Protein 3TRI (pdb70)

CATH classification: 3.40.50.720 (+1 more: 1.10.3730.10)

InterPro domains:
  IPR000304 Pyrroline-5-carboxylate reductase-like [MF_01925] (4-268)
  IPR000304 Pyrroline-5-carboxylate reductase-like [PIRSF000193] (4-270)
  IPR000304 Pyrroline-5-carboxylate reductase-like [TIGR00112] (6-268)
  IPR008927 6-phosphogluconate dehydrogenase-like, C-terminal domain superfamily [SSF48179] (163-271)
  IPR028939 Pyrroline-5-carboxylate reductase, catalytic, N-terminal [PF03807] (6-98)
  IPR029036 Pyrroline-5-carboxylate reductase, dimerisation domain [PF14748] (164-268)
  IPR036291 NAD(P)-binding domain superfamily [SSF51735] (5-161)

Nearest PDB structures (foldseek):
  3tri-assembly1_B  TM=8.834E-01  e=1.218E-40  Coxiella burnetii
  5uax-assembly1_E  TM=9.248E-01  e=1.009E-22  Homo sapiens
  5bsh-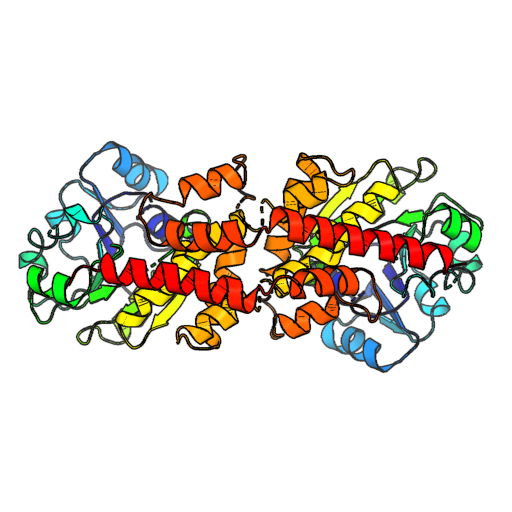assembly1_D  TM=8.757E-01  e=1.556E-21  Medicago truncatula
  5bse-assembly1_A  TM=9.059E-01  e=6.845E-21  Medicago truncatula
  5bsh-assembly1_G  TM=8.690E-01  e=1.210E-20  Medicago truncatula

Foldseek 3Di:
DPFQEEEEAQPLVVLLLLLCVVLVHDLASYEYEHCDDPSQCCSCPVSVHHYDPDLQVRLQRGLEYEYDDELLVLLSLLSCLCSCVVDLYAYEYAYQLADQVNSCVSNVHAARYKYKWARQLSVLAIEMEIEHPPSHDPVSVVVVCVSNSSHHYHYDDDVVVRNLVCLPRVCPVVVLVVVCVQLVVVVVVPDDSVVSVVCSVVVVVVLVCCVVDPDHSVVVLVVVDDPPDPSVVVVVVVVVVVVVVVSVVRSVVSSVVSNVCNVNSD/DQFQEEEEALPLVVLLLVLCLVVPNPLASYEYEHCDDVSVCCSCPVSVHHYYPQLQVRCQPGLEYEYDDEQVVLLSQLSCLVVQPPPLREYEYAYAQEDVVNSCVSRPPLHWYKYKWADQLSVLAIEMEIETDPNHDPVNVVVVQVSNSRHHYHYDDDPLCVLLCCLPRHCPVVVLVVCVVQLVVVVVPVDDSVRSVVCSVVVVVVLVVCVVDPDHSVVVVVVVDDVVDPSVVVVVVVVVVVVVVVSVVSSVVSSVVSVVSHDD

Secondary structure (DSSP, 8-state):
--S-EEEES----HHHHHHHHHTT--GGGEEEE-SSSHHHHHIIIII--EEES-HHHHHSS-SEEEE-S-GGG---HHHHHHHHHTTT-EEEE--TT--HHHHHHHHT--SSEEE---GGGGGT-EEEEEB--TTS-HHHHHHHHH--TTEEEEE-SSHHHHHHHIIIIISHHHHHHH--HHHHHHHHTT--HHHHHHHHHHHHHHHH--TT-SS-HHHHHHHH--TTSHHHHHHHHHHTT-HHHHHHHHHHHHHHHHHHHHTT--/----EEEES----HHHHHHHHHTT--GGGEEEE-SSHHHHHHIIIII--EEES-HHHHHTT-SEEEE-S-GGG---HHHHHHHHTTS--EEEE--SSB-HHHHHHHH-TT-EEEE---GGGGGT-EEEEEEE-SS--HHHHHHHHH--TTEEEEE-SSGGGHHHHIIIIITHHHHHHH--HHHHHHHHTT--HHHHHHHHHHHHHHHH---S-SS-HHHHHHHHPPTTSHHHHHHHHHHHTTHHHHHHHHHHHHHHHHHHH-B-

Sequence (530 aa):
NTSNITFIGGGNARNIVVGLIANGYDPNRICVTNRSLDKLDFFKEKCGVHTTQDNRQGALNADVVVLAVKPHQIKVCEELKDILSETKILVISLAVGVTTPLIEKWLGKASRIVRAPNTPSSVRAGATGLFANETVDKDQKNLAESIRAVGLVIWVSSEDQIEKIAALSGSGPAYIFLIEALQEAAEQLGLTKETAELLTEQTVLGAARALETEQSVVQLRQFVTSPGGTTEQAIKVLESGNLRELFIKALTAAVNRAKELSKTVDNTSNITFIGGGNARNIVVGLIANGYDPNRICVTNRSLDKLDFFKEKCGVHTTQDNRQGALNADVVVLAVKPHQIKVCEELKDILSETKILVISLAVGVTTPLIEKWLGKASRIVRAPNTPSSVRAGATGLFANETVDKDQKNLAESIRAVGLVIWVSSEDQIEKIAALSGSGPAYIFLIEALQEAAEQLGLTKETAELLTEQTVLGAARALETEQSVVQLRQFVTSPGGTTEQAIKVLESGNLRELFIKALTAAVNRAKELSKT

Solvent-accessible surface area: 21810 Å² total

Organism: Coxiella burnetii (strain RSA 493 / Nine Mile phase I) (NCBI:txid227377)

Radius of gyration: 26.44 Å; Cα contacts (8 Å, |Δi|>4): 1112; chains: 2; bounding box: 74×61×46 Å

B-factor: mean 42.51, std 13.82, range [17.45, 149.64]

Structure (mmCIF, N/CA/C/O backbone):
data_3TRI
#
_entry.id   3TRI
#
_cell.length_a   75.411
_cell.length_b   75.411
_cell.length_c   189.234
_cell.angle_alpha   90.000
_cell.angle_beta   90.000
_cell.angle_gamma   120.000
#
_symmetry.space_group_name_H-M   'P 65'
#
loop_
_entity.id
_entity.type
_entity.pdbx_description
1 polymer 'Pyrroline-5-carboxylate reductase'
2 non-polymer 'NADP NICOTINAMIDE-ADENINE-DINUCLEOTIDE PHOSPHATE'
3 non-polymer 'PHOSPHATE ION'
4 non-polymer 'CHLORIDE ION'
5 water water
#
loop_
_atom_site.group_PDB
_atom_site.id
_atom_site.type_symbol
_atom_site.label_atom_id
_atom_site.label_alt_id
_atom_site.label_comp_id
_atom_site.label_asym_id
_atom_site.label_entity_id
_atom_site.label_seq_id
_atom_site.pdbx_PDB_ins_code
_atom_site.Cartn_x
_atom_site.Cartn_y
_atom_site.Cartn_z
_atom_site.occupancy
_atom_site.B_iso_or_equiv
_atom_site.auth_seq_id
_atom_site.auth_comp_id
_atom_site.auth_asym_id
_atom_site.auth_atom_id
_atom_site.pdbx_PDB_model_num
ATOM 1 N N . ASN A 1 2 ? 36.954 9.048 1.681 1.00 54.32 2 ASN A N 1
ATOM 2 C CA . ASN A 1 2 ? 37.278 7.716 1.184 1.00 45.79 2 ASN A CA 1
ATOM 3 C C . ASN A 1 2 ? 38.505 7.700 0.280 1.00 48.08 2 ASN A C 1
ATOM 4 O O . ASN A 1 2 ? 38.804 6.681 -0.344 1.00 50.00 2 ASN A O 1
ATOM 9 N N . THR A 1 3 ? 39.213 8.824 0.211 1.00 49.24 3 THR A N 1
ATOM 10 C CA . THR A 1 3 ? 40.378 8.929 -0.666 1.00 63.47 3 THR A CA 1
ATOM 11 C C . THR A 1 3 ? 41.684 9.178 0.088 1.00 49.18 3 THR A C 1
ATOM 12 O O . THR A 1 3 ? 42.766 9.076 -0.487 1.00 57.26 3 THR A O 1
ATOM 16 N N . SER A 1 4 ? 41.585 9.500 1.372 1.00 43.12 4 SER A N 1
ATOM 17 C CA . SER A 1 4 ? 42.771 9.823 2.155 1.00 41.72 4 SER A CA 1
ATOM 18 C C . SER A 1 4 ? 43.645 8.600 2.392 1.00 45.70 4 SER A C 1
ATOM 19 O O . SER A 1 4 ? 43.146 7.487 2.551 1.00 40.72 4 SER A O 1
ATOM 22 N N . ASN A 1 5 ? 44.956 8.813 2.400 1.00 49.90 5 ASN A N 1
ATOM 23 C CA . ASN A 1 5 ? 45.881 7.791 2.859 1.00 47.42 5 ASN A CA 1
ATOM 24 C C . ASN A 1 5 ? 45.886 7.807 4.375 1.00 46.84 5 ASN A C 1
ATOM 25 O O . ASN A 1 5 ? 46.195 8.828 4.987 1.00 45.05 5 ASN A O 1
ATOM 30 N N . ILE A 1 6 ? 45.529 6.682 4.980 1.00 42.30 6 ILE A N 1
ATOM 31 C CA . ILE A 1 6 ? 45.396 6.622 6.427 1.00 37.45 6 ILE A CA 1
ATOM 32 C C . ILE A 1 6 ? 46.410 5.671 7.022 1.00 31.52 6 ILE A C 1
ATOM 33 O O . ILE A 1 6 ? 46.433 4.483 6.691 1.00 36.60 6 ILE A O 1
ATOM 38 N N . THR A 1 7 ? 47.252 6.190 7.904 1.00 33.31 7 THR A N 1
ATOM 39 C CA . THR A 1 7 ? 48.220 5.341 8.580 1.00 34.01 7 THR A CA 1
ATOM 40 C C . THR A 1 7 ? 47.909 5.224 10.064 1.00 34.11 7 THR A C 1
ATOM 41 O O . THR A 1 7 ? 47.844 6.226 10.777 1.00 39.20 7 THR A O 1
ATOM 45 N N . PHE A 1 8 ? 47.706 3.992 10.518 1.00 36.17 8 PHE A N 1
ATOM 46 C CA . PHE A 1 8 ? 47.517 3.719 11.934 1.00 32.40 8 PHE A CA 1
ATOM 47 C C . PHE A 1 8 ? 48.852 3.403 12.584 1.00 37.67 8 PHE A C 1
ATOM 48 O O . PHE A 1 8 ? 49.545 2.466 12.188 1.00 39.63 8 PHE A O 1
ATOM 56 N N . ILE A 1 9 ? 49.218 4.202 13.576 1.00 33.81 9 ILE A N 1
ATOM 57 C CA . ILE A 1 9 ? 50.409 3.924 14.356 1.00 31.35 9 ILE A CA 1
ATOM 58 C C . ILE A 1 9 ? 50.010 2.985 15.477 1.00 32.88 9 ILE A C 1
ATOM 59 O O . ILE A 1 9 ? 49.254 3.358 16.373 1.00 35.99 9 ILE A O 1
ATOM 64 N N . GLY A 1 10 ? 50.522 1.763 15.422 1.00 35.56 10 GLY A N 1
ATOM 65 C CA . GLY A 1 10 ? 50.074 0.720 16.321 1.00 38.85 10 GLY A CA 1
ATOM 66 C C . GLY A 1 10 ? 48.941 -0.028 15.648 1.00 40.54 10 GLY A C 1
ATOM 67 O O . GLY A 1 10 ? 48.112 0.569 14.963 1.00 40.77 10 GLY A O 1
ATOM 68 N N . GLY A 1 11 ? 48.917 -1.343 15.823 1.00 39.00 11 GLY A N 1
ATOM 69 C CA . GLY A 1 11 ? 47.896 -2.167 15.209 1.00 34.67 11 GLY A CA 1
ATOM 70 C C . GLY A 1 11 ? 47.268 -3.100 16.221 1.00 35.44 11 GLY A C 1
ATOM 71 O O . GLY A 1 11 ? 47.156 -4.301 15.979 1.00 30.72 11 GLY A O 1
ATOM 72 N N . GLY A 1 12 ? 46.864 -2.543 17.359 1.00 35.68 12 GLY A N 1
ATOM 73 C CA . GLY A 1 12 ? 46.268 -3.324 18.429 1.00 32.81 12 GLY A CA 1
ATOM 74 C C . GLY A 1 12 ? 44.787 -3.587 18.222 1.00 38.83 12 GLY A C 1
ATOM 75 O O . GLY A 1 12 ? 44.336 -3.792 17.093 1.00 38.47 12 GLY A O 1
ATOM 76 N N . ASN A 1 13 ? 44.029 -3.580 19.314 1.00 32.65 13 ASN A N 1
ATOM 77 C CA . ASN A 1 13 ? 42.593 -3.823 19.252 1.00 35.01 13 ASN A CA 1
ATOM 78 C C . ASN A 1 13 ? 41.824 -2.690 18.576 1.00 30.43 13 ASN A C 1
ATOM 79 O O . ASN A 1 13 ? 41.073 -2.915 17.631 1.00 31.08 13 ASN A O 1
ATOM 92 N N . ALA A 1 15 ? 42.928 -0.202 16.680 1.00 31.52 15 ALA A N 1
ATOM 93 C CA . ALA A 1 15 ? 43.341 -0.059 15.289 1.00 32.43 15 ALA A CA 1
ATOM 94 C C . ALA A 1 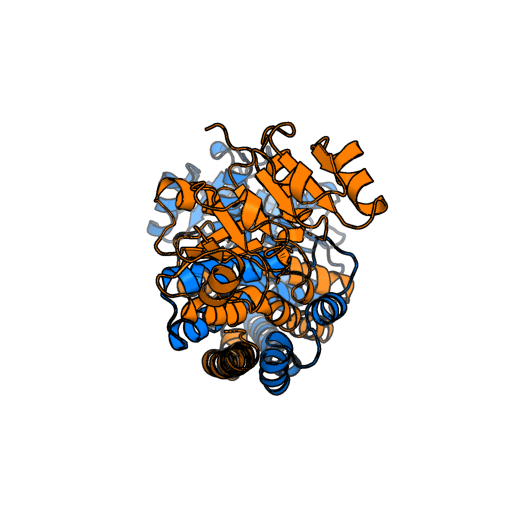15 ? 42.691 -1.137 14.430 1.00 40.59 15 ALA A C 1
ATOM 95 O O . ALA A 1 15 ? 42.128 -0.851 13.375 1.00 39.36 15 ALA A O 1
ATOM 97 N N . ARG A 1 16 ? 42.772 -2.379 14.894 1.00 36.93 16 ARG A N 1
ATOM 98 C CA . ARG A 1 16 ? 42.199 -3.505 14.172 1.00 34.00 16 ARG A CA 1
ATOM 99 C C . ARG A 1 16 ? 40.713 -3.298 13.912 1.00 34.85 16 ARG A C 1
ATOM 100 O O . ARG A 1 16 ? 40.226 -3.566 12.816 1.00 28.93 16 ARG A O 1
ATOM 108 N N . ASN A 1 17 ? 39.995 -2.810 14.917 1.00 28.30 17 ASN A N 1
ATOM 109 C CA . ASN A 1 17 ? 38.551 -2.654 14.790 1.00 26.49 17 ASN A CA 1
ATOM 110 C C . ASN A 1 17 ? 38.118 -1.522 13.858 1.00 34.76 17 ASN A C 1
ATOM 111 O O . ASN A 1 17 ? 37.170 -1.679 13.086 1.00 33.30 17 ASN A O 1
ATOM 116 N N . ILE A 1 18 ? 38.817 -0.392 13.917 1.00 29.19 18 ILE A N 1
ATOM 117 C CA . ILE A 1 18 ? 38.572 0.694 12.971 1.00 31.70 18 ILE A CA 1
ATOM 118 C C . ILE A 1 18 ? 38.837 0.213 11.548 1.00 28.43 18 ILE A C 1
ATOM 119 O O . ILE A 1 18 ? 38.021 0.410 10.648 1.00 26.76 18 ILE A O 1
ATOM 124 N N . VAL A 1 19 ? 39.990 -0.419 11.359 1.00 29.84 19 VAL A N 1
ATOM 125 C CA . VAL A 1 19 ? 40.403 -0.911 10.052 1.00 24.74 19 VAL A CA 1
ATOM 126 C C . VAL A 1 19 ? 39.424 -1.940 9.491 1.00 28.81 19 VAL A C 1
ATOM 127 O O . VAL A 1 19 ? 39.063 -1.886 8.317 1.00 31.34 19 VAL A O 1
ATOM 131 N N . VAL A 1 20 ? 39.003 -2.885 10.325 1.00 25.83 20 VAL A N 1
ATOM 132 C CA . VAL A 1 20 ? 38.009 -3.863 9.907 1.00 25.42 20 VAL A CA 1
ATOM 133 C C . VAL A 1 20 ? 36.725 -3.136 9.518 1.00 32.45 20 VAL A C 1
ATOM 134 O O . VAL A 1 20 ? 36.094 -3.462 8.513 1.00 37.32 20 VAL A O 1
ATOM 138 N N . GLY A 1 21 ? 36.352 -2.139 10.314 1.00 34.83 21 GLY A N 1
ATOM 139 C CA . GLY A 1 21 ? 35.193 -1.318 10.017 1.00 28.53 21 GLY A CA 1
ATOM 140 C C . GLY A 1 21 ? 35.308 -0.583 8.693 1.00 31.34 21 GLY A C 1
ATOM 141 O O . GLY A 1 21 ? 34.381 -0.612 7.882 1.00 30.23 21 GLY A O 1
ATOM 142 N N . LEU A 1 22 ? 36.444 0.078 8.473 1.00 35.79 22 LEU A N 1
ATOM 143 C CA . LEU A 1 22 ? 36.667 0.847 7.246 1.00 35.08 22 LEU A CA 1
ATOM 144 C C . LEU A 1 22 ? 36.610 -0.026 5.998 1.00 31.22 22 LEU A C 1
ATOM 145 O O . LEU A 1 22 ? 35.980 0.334 5.005 1.00 34.37 22 LEU A O 1
ATOM 150 N N . ILE A 1 23 ? 37.283 -1.170 6.053 1.00 33.60 23 ILE A N 1
ATOM 151 C CA . ILE A 1 23 ? 37.277 -2.113 4.944 1.00 36.04 23 ILE A CA 1
ATOM 152 C C . ILE A 1 23 ? 35.856 -2.587 4.668 1.00 37.79 23 ILE A C 1
ATOM 153 O O . ILE A 1 23 ? 35.444 -2.725 3.518 1.00 31.85 23 ILE A O 1
ATOM 158 N N . ALA A 1 24 ? 35.110 -2.834 5.738 1.00 32.91 24 ALA A N 1
ATOM 159 C CA . ALA A 1 24 ? 33.743 -3.308 5.619 1.00 32.56 24 ALA A CA 1
ATOM 160 C C . ALA A 1 24 ? 32.887 -2.262 4.919 1.00 33.62 24 ALA A C 1
ATOM 161 O O . ALA A 1 24 ? 31.905 -2.590 4.252 1.00 36.34 24 ALA A O 1
ATOM 163 N N . ASN A 1 25 ? 33.276 -1.001 5.064 1.00 36.31 25 ASN A N 1
ATOM 164 C CA . ASN A 1 25 ? 32.534 0.099 4.462 1.00 36.33 25 ASN A CA 1
ATOM 165 C C . ASN A 1 25 ? 32.928 0.347 3.006 1.00 32.78 25 ASN A C 1
ATOM 166 O O . ASN A 1 25 ? 32.338 1.184 2.327 1.00 36.54 25 ASN A O 1
ATOM 171 N N . GLY A 1 26 ? 33.929 -0.384 2.532 1.00 35.96 26 GLY A N 1
ATOM 172 C CA . GLY A 1 26 ? 34.340 -0.287 1.146 1.00 33.84 26 GLY A CA 1
ATOM 173 C C . GLY A 1 26 ? 35.603 0.527 0.963 1.00 45.85 26 GLY A C 1
ATOM 174 O O . GLY A 1 26 ? 36.019 0.799 -0.163 1.00 41.43 26 GLY A O 1
ATOM 175 N N . TYR A 1 27 ? 36.221 0.920 2.069 1.00 37.43 27 TYR A N 1
ATOM 176 C CA . TYR A 1 27 ? 37.437 1.711 1.989 1.00 39.16 27 TYR A CA 1
ATOM 177 C C . TYR A 1 27 ? 38.539 0.914 1.303 1.00 44.71 27 TYR A C 1
ATOM 178 O O . TYR A 1 27 ? 38.765 -0.253 1.622 1.00 38.38 27 TYR A O 1
ATOM 187 N N . ASP A 1 28 ? 39.211 1.555 0.354 1.00 46.14 28 ASP A N 1
ATOM 188 C CA . ASP A 1 28 ? 40.283 0.923 -0.403 1.00 45.12 28 ASP A CA 1
ATOM 189 C C . ASP A 1 28 ? 41.418 0.496 0.521 1.00 44.31 28 ASP A C 1
ATOM 190 O O . ASP A 1 28 ? 42.038 1.334 1.176 1.00 43.57 28 ASP A O 1
ATOM 195 N N . PRO A 1 29 ? 41.693 -0.816 0.575 1.00 45.71 29 PRO A N 1
ATOM 196 C CA . PRO A 1 29 ? 42.763 -1.359 1.417 1.00 43.90 29 PRO A CA 1
ATOM 197 C C . PRO A 1 29 ? 44.093 -0.722 1.050 1.00 42.87 29 PRO A C 1
ATOM 198 O O . PRO A 1 29 ? 44.962 -0.545 1.902 1.00 40.22 29 PRO A O 1
ATOM 202 N N . ASN A 1 30 ? 44.233 -0.381 -0.226 1.00 47.43 30 ASN A N 1
ATOM 203 C CA . ASN A 1 30 ? 45.447 0.226 -0.748 1.00 52.42 30 ASN A CA 1
ATOM 204 C C . ASN A 1 30 ? 45.739 1.592 -0.123 1.00 49.63 30 ASN A C 1
ATOM 205 O O . ASN A 1 30 ? 46.884 2.043 -0.100 1.00 44.18 30 ASN A O 1
ATOM 210 N N . ARG A 1 31 ? 44.699 2.249 0.384 1.00 44.68 31 ARG A N 1
ATOM 211 C CA . ARG A 1 31 ? 44.856 3.572 0.981 1.00 43.05 31 ARG A CA 1
ATOM 212 C C . ARG A 1 31 ? 45.097 3.524 2.486 1.00 40.75 31 ARG A C 1
ATOM 213 O O . ARG A 1 31 ? 45.209 4.565 3.134 1.00 42.64 31 ARG A O 1
ATOM 221 N N . ILE A 1 32 ? 45.178 2.317 3.036 1.00 36.77 32 ILE A N 1
ATOM 222 C CA . ILE A 1 32 ? 45.360 2.151 4.473 1.00 34.27 32 ILE A CA 1
ATOM 223 C C . ILE A 1 32 ? 46.685 1.481 4.814 1.00 30.56 32 ILE A C 1
ATOM 224 O O . ILE A 1 32 ? 47.103 0.530 4.155 1.00 30.11 32 ILE A O 1
ATOM 229 N N . CYS A 1 33 ? 47.338 1.982 5.856 1.00 25.82 33 CYS A N 1
ATOM 230 C CA . CYS A 1 33 ? 48.574 1.385 6.337 1.00 34.20 33 CYS A CA 1
ATOM 231 C C . CYS A 1 33 ? 48.537 1.227 7.853 1.00 36.91 33 CYS A C 1
ATOM 232 O O . CYS A 1 33 ? 48.106 2.127 8.576 1.00 35.66 33 CYS A O 1
ATOM 235 N N . VAL A 1 34 ? 48.987 0.074 8.329 1.00 29.18 34 VAL A N 1
ATOM 236 C CA . VAL A 1 34 ? 49.034 -0.189 9.756 1.00 30.47 34 VAL A CA 1
ATOM 237 C C . VAL A 1 34 ? 50.458 -0.516 10.167 1.00 36.45 34 VAL A C 1
ATOM 238 O O . VAL A 1 34 ? 51.128 -1.328 9.529 1.00 48.64 34 VAL A O 1
ATOM 242 N N . THR A 1 35 ? 50.922 0.136 11.226 1.00 28.57 35 THR A N 1
ATOM 243 C CA . THR A 1 35 ? 52.245 -0.127 11.765 1.00 37.05 35 THR A CA 1
ATOM 244 C C . THR A 1 35 ? 52.090 -0.673 13.172 1.00 42.21 35 THR A C 1
ATOM 245 O O . THR A 1 35 ? 51.062 -0.467 13.808 1.00 44.35 35 THR A O 1
ATOM 249 N N . ASN A 1 36 ? 53.103 -1.381 13.652 1.00 42.08 36 ASN A N 1
ATOM 250 C CA . ASN A 1 36 ? 53.079 -1.915 15.006 1.00 39.95 36 ASN A CA 1
ATOM 251 C C . ASN A 1 36 ? 54.475 -2.360 15.410 1.00 46.43 36 ASN A C 1
ATOM 252 O O . ASN A 1 36 ? 55.195 -2.963 14.612 1.00 49.85 36 ASN A O 1
ATOM 257 N N . ARG A 1 37 ? 54.865 -2.056 16.643 1.00 42.47 37 ARG A N 1
ATOM 258 C CA . ARG A 1 37 ? 56.218 -2.363 17.088 1.00 51.52 37 ARG A CA 1
ATOM 259 C C . ARG A 1 37 ? 56.541 -3.849 16.922 1.00 47.69 37 ARG A C 1
ATOM 260 O O . ARG A 1 37 ? 57.640 -4.205 16.494 1.00 49.47 37 ARG A O 1
ATOM 268 N N . SER A 1 38 ? 55.586 -4.716 17.246 1.00 42.40 38 SER A N 1
ATOM 269 C CA . SER A 1 38 ? 55.793 -6.152 17.065 1.00 44.12 38 SER A CA 1
ATOM 270 C C . SER A 1 38 ? 55.138 -6.649 15.776 1.00 43.93 38 SER A C 1
ATOM 271 O O . SER A 1 38 ? 54.158 -6.076 15.303 1.00 45.57 38 SER A O 1
ATOM 274 N N . LEU A 1 39 ? 55.687 -7.723 15.222 1.00 48.99 39 LEU A N 1
ATOM 275 C CA . LEU A 1 39 ? 55.337 -8.175 13.878 1.00 49.11 39 LEU A CA 1
ATOM 276 C C . LEU A 1 39 ? 54.054 -8.989 13.781 1.00 44.81 39 LEU A C 1
ATOM 277 O O . LEU A 1 39 ? 53.327 -8.885 12.794 1.00 55.10 39 LEU A O 1
ATOM 282 N N . ASP A 1 40 ? 53.787 -9.807 14.794 1.00 46.44 40 ASP A N 1
ATOM 283 C CA . ASP A 1 40 ? 52.694 -10.777 14.723 1.00 46.89 40 ASP A CA 1
ATOM 284 C C . ASP A 1 40 ? 51.321 -10.158 14.470 1.00 48.69 40 ASP A C 1
ATOM 285 O O . ASP A 1 40 ? 50.542 -10.675 13.667 1.00 43.48 40 ASP A O 1
ATOM 290 N N . LYS A 1 41 ? 51.030 -9.054 15.150 1.00 50.07 41 LYS A N 1
ATOM 291 C CA . LYS A 1 41 ? 49.739 -8.389 15.006 1.00 39.11 41 LYS A CA 1
ATOM 292 C C . LYS A 1 41 ? 49.511 -7.885 13.585 1.00 37.75 41 LYS A C 1
ATOM 293 O O . LYS A 1 41 ? 48.371 -7.782 13.135 1.00 42.71 41 LYS A O 1
ATOM 299 N N . LEU A 1 42 ? 50.598 -7.588 12.878 1.00 44.93 42 LEU A N 1
ATOM 300 C CA . LEU A 1 42 ? 50.514 -7.061 11.518 1.00 39.73 42 LEU A CA 1
ATOM 301 C C . LEU A 1 42 ? 50.024 -8.098 10.517 1.00 38.45 42 LEU A C 1
ATOM 302 O O . LEU A 1 42 ? 49.530 -7.749 9.446 1.00 42.93 42 LEU A O 1
ATOM 307 N N . ASP A 1 43 ? 50.171 -9.373 10.868 1.00 43.77 43 ASP A N 1
ATOM 308 C CA . ASP A 1 43 ? 49.766 -10.465 9.984 1.00 39.64 43 ASP A CA 1
ATOM 309 C C . ASP A 1 43 ? 48.280 -10.421 9.639 1.00 43.94 43 ASP A C 1
ATOM 310 O O . ASP A 1 43 ? 47.901 -10.614 8.482 1.00 41.54 43 ASP A O 1
ATOM 315 N N . PHE A 1 44 ? 47.442 -10.173 10.642 1.00 41.47 44 PHE A N 1
ATOM 316 C CA . PHE A 1 44 ? 46.007 -10.046 10.414 1.00 43.26 44 PHE A CA 1
ATOM 317 C C . PHE A 1 44 ? 45.690 -8.967 9.382 1.00 38.79 44 PHE A C 1
ATOM 318 O O . PHE A 1 44 ? 44.878 -9.175 8.482 1.00 41.72 44 PHE A O 1
ATOM 326 N N . PHE A 1 45 ? 46.329 -7.812 9.526 1.00 37.72 45 PHE A N 1
ATOM 327 C CA . PHE A 1 45 ? 46.082 -6.684 8.638 1.00 39.65 45 PHE A CA 1
ATOM 328 C C . PHE A 1 45 ? 46.522 -6.975 7.210 1.00 41.34 45 PHE A C 1
ATOM 329 O O . PHE A 1 45 ? 45.895 -6.525 6.250 1.00 38.41 45 PHE A O 1
ATOM 337 N N . LYS A 1 46 ? 47.611 -7.720 7.078 1.00 45.17 46 LYS A N 1
ATOM 338 C CA . LYS A 1 46 ? 48.164 -8.036 5.771 1.00 48.54 46 LYS A CA 1
ATOM 339 C C . LYS A 1 46 ? 47.338 -9.100 5.057 1.00 49.12 46 LYS A C 1
ATOM 340 O O . LYS A 1 46 ? 47.120 -9.022 3.847 1.00 55.47 46 LYS A O 1
ATOM 346 N N . GLU A 1 47 ? 46.867 -10.084 5.816 1.00 47.54 47 GLU A N 1
ATOM 347 C CA . GLU A 1 47 ? 46.262 -11.279 5.233 1.00 55.99 47 GLU A CA 1
ATOM 348 C C . GLU A 1 47 ? 44.734 -11.280 5.241 1.00 53.18 47 GLU A C 1
ATOM 349 O O . GLU A 1 47 ? 44.108 -11.848 4.347 1.00 57.95 47 GLU A O 1
ATOM 355 N N . LYS A 1 48 ? 44.135 -10.647 6.244 1.00 46.87 48 LYS A N 1
ATOM 356 C CA . LYS A 1 48 ? 42.679 -10.556 6.309 1.00 40.53 48 LYS A CA 1
ATOM 357 C C . LYS A 1 48 ? 42.159 -9.265 5.682 1.00 39.77 48 LYS A C 1
ATOM 358 O O . LYS A 1 48 ? 41.220 -9.286 4.889 1.00 49.77 48 LYS A O 1
ATOM 364 N N . CYS A 1 49 ? 42.781 -8.144 6.028 1.00 37.59 49 CYS A N 1
ATOM 365 C CA . CYS A 1 49 ? 42.324 -6.843 5.549 1.00 41.33 49 CYS A CA 1
ATOM 366 C C . CYS A 1 49 ? 42.930 -6.464 4.200 1.00 44.08 49 CYS A C 1
ATOM 367 O O . CYS A 1 49 ? 42.337 -5.703 3.437 1.00 35.04 49 CYS A O 1
ATOM 370 N N . GLY A 1 50 ? 44.114 -6.994 3.913 1.00 40.79 50 GLY A N 1
ATOM 371 C CA . GLY A 1 50 ? 44.798 -6.697 2.670 1.00 39.62 50 GLY A CA 1
ATOM 372 C C . GLY A 1 50 ? 45.317 -5.274 2.618 1.00 48.81 50 GLY A C 1
ATOM 373 O O . GLY A 1 50 ? 45.453 -4.693 1.542 1.00 45.58 50 GLY A O 1
ATOM 374 N N . VAL A 1 51 ? 45.604 -4.706 3.784 1.00 40.87 51 VAL A N 1
ATOM 375 C CA . VAL A 1 51 ? 46.139 -3.351 3.855 1.00 38.22 51 VAL A CA 1
ATOM 376 C C . VAL A 1 51 ? 47.650 -3.392 4.024 1.00 41.18 51 VAL A C 1
ATOM 377 O O . VAL A 1 51 ? 48.213 -4.420 4.394 1.00 43.97 51 VAL A O 1
ATOM 381 N N . HIS A 1 52 ? 48.303 -2.271 3.746 1.00 37.39 52 HIS A N 1
ATOM 382 C CA . HIS A 1 52 ? 49.741 -2.171 3.927 1.00 39.18 52 HIS A CA 1
ATOM 383 C C . HIS A 1 52 ? 50.101 -2.332 5.397 1.00 42.25 52 HIS A C 1
ATOM 384 O O . HIS A 1 52 ? 49.455 -1.762 6.275 1.00 42.80 52 HIS A O 1
ATOM 391 N N . THR A 1 53 ? 51.135 -3.118 5.658 1.00 44.13 53 THR A N 1
ATOM 392 C CA . THR A 1 53 ? 51.639 -3.284 7.008 1.00 41.35 53 THR A CA 1
ATOM 393 C C . THR A 1 53 ? 53.123 -2.959 7.032 1.00 48.95 53 THR A C 1
ATOM 394 O O . THR A 1 53 ? 53.836 -3.197 6.056 1.00 51.82 53 THR A O 1
ATOM 398 N N . THR A 1 54 ? 53.584 -2.402 8.145 1.00 44.64 54 THR A N 1
ATOM 399 C CA . THR A 1 54 ? 55.003 -2.131 8.318 1.00 45.29 54 THR A CA 1
ATOM 400 C C . THR A 1 54 ? 55.355 -1.957 9.789 1.00 49.18 54 THR A C 1
ATOM 401 O O . THR A 1 54 ? 54.610 -1.337 10.548 1.00 42.13 54 THR A O 1
ATOM 405 N N . GLN A 1 55 ? 56.499 -2.509 10.179 1.00 55.15 55 GLN A N 1
ATOM 406 C CA . GLN A 1 55 ? 56.960 -2.461 11.562 1.00 42.86 55 GLN A CA 1
ATOM 407 C C . GLN A 1 55 ? 57.640 -1.125 11.877 1.00 54.77 55 GLN A C 1
ATOM 408 O O . GLN A 1 55 ? 58.068 -0.887 13.005 1.00 58.66 55 GLN A O 1
ATOM 414 N N . ASP A 1 56 ? 57.721 -0.252 10.876 1.00 46.91 56 ASP A N 1
ATOM 415 C CA . ASP A 1 56 ? 58.402 1.032 11.029 1.00 51.59 56 ASP A CA 1
ATOM 416 C C . ASP A 1 56 ? 57.449 2.224 10.944 1.00 49.51 56 ASP A C 1
ATOM 417 O O . ASP A 1 56 ? 56.929 2.538 9.875 1.00 54.01 56 ASP A O 1
ATOM 422 N N . ASN A 1 57 ? 57.246 2.897 12.073 1.00 51.03 57 ASN A N 1
ATOM 423 C CA . ASN A 1 57 ? 56.295 4.003 12.158 1.00 49.80 57 ASN A CA 1
ATOM 424 C C . ASN A 1 57 ? 56.514 5.102 11.120 1.00 48.93 57 ASN A C 1
ATOM 425 O O . ASN A 1 57 ? 55.558 5.609 10.536 1.00 56.71 57 ASN A O 1
ATOM 430 N N . ARG A 1 58 ? 57.771 5.470 10.893 1.00 51.61 58 ARG A N 1
ATOM 431 C CA . ARG A 1 58 ? 58.092 6.564 9.980 1.00 46.72 58 ARG A CA 1
ATOM 432 C C . ARG A 1 58 ? 57.772 6.219 8.525 1.00 54.84 58 ARG A C 1
ATOM 433 O O . ARG A 1 58 ? 57.309 7.072 7.763 1.00 47.19 58 ARG A O 1
ATOM 441 N N . GLN A 1 59 ? 58.021 4.971 8.144 1.00 56.74 59 GLN A N 1
ATOM 442 C CA . GLN A 1 59 ? 57.754 4.530 6.780 1.00 62.66 59 GLN A CA 1
ATOM 443 C C . GLN A 1 59 ? 56.257 4.521 6.499 1.00 58.97 59 GLN A C 1
ATOM 444 O O . GLN A 1 59 ? 55.813 4.918 5.422 1.00 57.44 59 GLN A O 1
ATOM 450 N N . GLY A 1 60 ? 55.481 4.066 7.477 1.00 53.09 60 GLY A N 1
ATOM 451 C CA . GLY A 1 60 ? 54.037 4.052 7.348 1.00 50.89 60 GLY A CA 1
ATOM 452 C C . GLY A 1 60 ? 53.475 5.457 7.251 1.00 60.36 60 GLY A C 1
ATOM 453 O O . GLY A 1 60 ? 52.606 5.735 6.423 1.00 57.12 60 GLY A O 1
ATOM 454 N N . ALA A 1 61 ? 53.981 6.349 8.096 1.00 52.71 61 ALA A N 1
ATOM 455 C CA . ALA A 1 61 ? 53.491 7.723 8.145 1.00 54.72 61 ALA A CA 1
ATOM 456 C C . ALA A 1 61 ? 53.889 8.523 6.909 1.00 54.08 61 ALA A C 1
ATOM 457 O O . ALA A 1 61 ? 53.284 9.551 6.607 1.00 53.86 61 ALA A O 1
ATOM 459 N N . LEU A 1 62 ? 54.898 8.034 6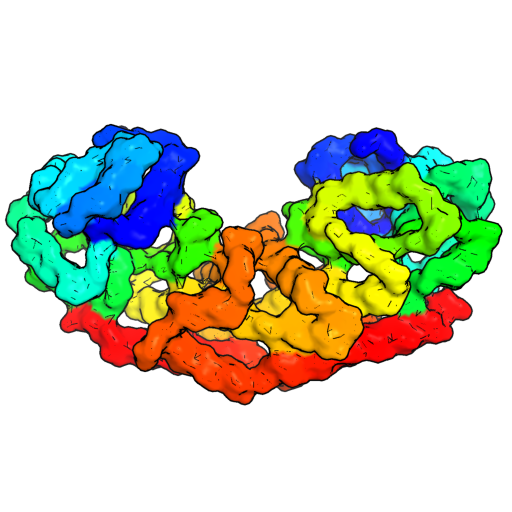.194 1.00 70.11 62 LEU A N 1
ATOM 460 C CA . LEU A 1 62 ? 55.519 8.779 5.100 1.00 71.79 62 LEU A CA 1
ATOM 461 C C . LEU A 1 62 ? 54.544 9.489 4.156 1.00 67.48 62 LEU A C 1
ATOM 462 O O . LEU A 1 62 ? 54.580 10.713 4.029 1.00 69.03 62 LEU A O 1
ATOM 467 N N . ASN A 1 63 ? 53.682 8.724 3.492 1.00 58.16 63 ASN A N 1
ATOM 468 C CA . ASN A 1 63 ? 52.793 9.293 2.478 1.00 73.76 63 ASN A CA 1
ATOM 469 C C . ASN A 1 63 ? 51.401 9.650 2.993 1.00 65.09 63 ASN A C 1
ATOM 470 O O . ASN A 1 63 ? 50.615 10.279 2.285 1.00 64.49 63 ASN A O 1
ATOM 475 N N . ALA A 1 64 ? 51.106 9.249 4.226 1.00 58.18 64 ALA A N 1
ATOM 476 C CA . ALA A 1 64 ? 49.765 9.386 4.792 1.00 56.05 64 ALA A CA 1
ATOM 477 C C . ALA A 1 64 ? 49.215 10.810 4.736 1.00 49.63 64 ALA A C 1
ATOM 478 O O . ALA A 1 64 ? 49.941 11.778 4.957 1.00 53.42 64 ALA A O 1
ATOM 480 N N . ASP A 1 65 ? 47.924 10.921 4.436 1.00 50.41 65 ASP A N 1
ATOM 481 C CA . ASP A 1 65 ? 47.221 12.195 4.485 1.00 42.09 65 ASP A CA 1
ATOM 482 C C . ASP A 1 65 ? 46.654 12.378 5.884 1.00 50.00 65 ASP A C 1
ATOM 483 O O . ASP A 1 65 ? 46.360 13.496 6.314 1.00 50.38 65 ASP A O 1
ATOM 488 N N . VAL A 1 66 ? 46.503 11.258 6.584 1.00 43.36 66 VAL A N 1
ATOM 489 C CA . VAL A 1 66 ? 45.972 11.241 7.939 1.00 37.72 66 VAL A CA 1
ATOM 490 C C . VAL A 1 66 ? 46.705 10.184 8.748 1.00 39.21 66 VAL A C 1
ATOM 491 O O . VAL A 1 66 ? 46.894 9.057 8.286 1.00 38.55 66 VAL A O 1
ATOM 495 N N . VAL A 1 67 ? 47.123 10.545 9.954 1.00 36.41 67 VAL A N 1
ATOM 496 C CA . VAL A 1 67 ? 47.785 9.586 10.826 1.00 37.83 67 VAL A CA 1
ATOM 497 C C . VAL A 1 67 ? 46.977 9.375 12.097 1.00 41.00 67 VAL A C 1
ATOM 498 O O . VAL A 1 67 ? 46.657 10.330 12.804 1.00 39.74 67 VAL A O 1
ATOM 502 N N . VAL A 1 68 ? 46.635 8.120 12.368 1.00 37.56 68 VAL A N 1
ATOM 503 C CA . VAL A 1 68 ? 45.837 7.776 13.538 1.00 37.48 68 VAL A CA 1
ATOM 504 C C . VAL A 1 68 ? 46.713 7.102 14.589 1.00 39.56 68 VAL A C 1
ATOM 505 O O . VAL A 1 68 ? 47.255 6.020 14.363 1.00 31.11 68 VAL A O 1
ATOM 509 N N . LEU A 1 69 ? 46.861 7.758 15.734 1.00 30.17 69 LEU A N 1
ATOM 510 C CA . LEU A 1 69 ? 47.683 7.228 16.812 1.00 30.95 69 LEU A CA 1
ATOM 511 C C . LEU A 1 69 ? 46.886 6.227 17.639 1.00 40.85 69 LEU A C 1
ATOM 512 O O . LEU A 1 69 ? 46.010 6.607 18.423 1.00 33.80 69 LEU A O 1
ATOM 517 N N . ALA A 1 70 ? 47.199 4.949 17.458 1.00 32.28 70 ALA A N 1
ATOM 518 C CA . ALA A 1 70 ? 46.469 3.873 18.113 1.00 29.43 70 ALA A CA 1
ATOM 519 C C . ALA A 1 70 ? 47.367 3.062 19.037 1.00 39.09 70 ALA A C 1
ATOM 520 O O . ALA A 1 70 ? 47.246 1.840 19.122 1.00 40.03 70 ALA A O 1
ATOM 522 N N . VAL A 1 71 ? 48.274 3.745 19.723 1.00 37.65 71 VAL A N 1
ATOM 523 C CA . VAL A 1 71 ? 49.124 3.091 20.705 1.00 38.10 71 VAL A CA 1
ATOM 524 C C . VAL A 1 71 ? 48.596 3.425 22.091 1.00 41.83 71 VAL A C 1
ATOM 525 O O . VAL A 1 71 ? 47.719 4.283 22.231 1.00 39.60 71 VAL A O 1
ATOM 529 N N . LYS A 1 72 ? 49.114 2.739 23.107 1.00 37.51 72 LYS A N 1
ATOM 530 C CA . LYS A 1 72 ? 48.746 3.030 24.489 1.00 37.78 72 LYS A CA 1
ATOM 531 C C . LYS A 1 72 ? 48.985 4.509 24.749 1.00 36.49 72 LYS A C 1
ATOM 532 O O . LYS A 1 72 ? 49.802 5.131 24.070 1.00 34.73 72 LYS A O 1
ATOM 538 N N . PRO A 1 73 ? 48.266 5.083 25.725 1.00 34.18 73 PRO A N 1
ATOM 539 C CA . PRO A 1 73 ? 48.413 6.508 26.040 1.00 39.29 73 PRO A CA 1
ATOM 540 C C . PRO A 1 73 ? 49.839 6.865 26.445 1.00 39.26 73 PRO A C 1
ATOM 541 O O . PRO A 1 73 ? 50.314 7.954 26.123 1.00 50.59 73 PRO A O 1
ATOM 545 N N . HIS A 1 74 ? 50.513 5.955 27.141 1.00 40.68 74 HIS A N 1
ATOM 546 C CA . HIS A 1 74 ? 51.875 6.200 27.601 1.00 48.46 74 HIS A CA 1
ATOM 547 C C . HIS A 1 74 ? 52.901 5.927 26.503 1.00 47.05 74 HIS A C 1
ATOM 548 O O . HIS A 1 74 ? 54.101 5.875 26.763 1.00 57.92 74 HIS A O 1
ATOM 555 N N . GLN A 1 75 ? 52.417 5.755 25.278 1.00 41.65 75 GLN A N 1
ATOM 556 C CA . GLN A 1 75 ? 53.282 5.503 24.133 1.00 39.91 75 GLN A CA 1
ATOM 557 C C . GLN A 1 75 ? 53.053 6.558 23.057 1.00 39.60 75 GLN A C 1
ATOM 558 O O . GLN A 1 75 ? 53.654 6.509 21.984 1.00 52.92 75 GLN A O 1
ATOM 564 N N . ILE A 1 76 ? 52.173 7.508 23.357 1.00 47.65 76 ILE A N 1
ATOM 565 C CA . ILE A 1 76 ? 51.821 8.572 22.426 1.00 44.81 76 ILE A CA 1
ATOM 566 C C . ILE A 1 76 ? 52.960 9.577 22.274 1.00 44.55 76 ILE A C 1
ATOM 567 O O . ILE A 1 76 ? 53.263 10.020 21.167 1.00 46.71 76 ILE A O 1
ATOM 572 N N . LYS A 1 77 ? 53.587 9.927 23.393 1.00 43.45 77 LYS A N 1
ATOM 573 C CA . LYS A 1 77 ? 54.664 10.912 23.402 1.00 55.03 77 LYS A CA 1
ATOM 574 C C . LYS A 1 77 ? 55.805 10.527 22.462 1.00 53.30 77 LYS A C 1
ATOM 575 O O . LYS A 1 77 ? 56.174 11.295 21.573 1.00 48.91 77 LYS A O 1
ATOM 589 N N . VAL A 1 79 ? 55.889 8.208 20.121 1.00 59.09 79 VAL A N 1
ATOM 590 C CA . VAL A 1 79 ? 55.356 8.107 18.770 1.00 46.18 79 VAL A CA 1
ATOM 591 C C . VAL A 1 79 ? 55.286 9.480 18.104 1.00 49.39 79 VAL A C 1
ATOM 592 O O . VAL A 1 79 ? 55.583 9.619 16.917 1.00 55.22 79 VAL A O 1
ATOM 596 N N . CYS A 1 80 ? 54.905 10.492 18.878 1.00 49.59 80 CYS A N 1
ATOM 597 C CA . CYS A 1 80 ? 54.809 11.857 18.369 1.00 52.57 80 CYS A CA 1
ATOM 598 C C . CYS A 1 80 ? 56.177 12.471 18.090 1.00 53.43 80 CYS A C 1
ATOM 599 O O . CYS A 1 80 ? 56.352 13.191 17.111 1.00 54.81 80 CYS A O 1
ATOM 602 N N . GLU A 1 81 ? 57.141 12.198 18.961 1.00 48.94 81 GLU A N 1
ATOM 603 C CA . GLU A 1 81 ? 58.500 12.677 18.751 1.00 54.43 81 GLU A CA 1
ATOM 604 C C . GLU A 1 81 ? 59.125 11.947 17.569 1.00 55.07 81 GLU A C 1
ATOM 605 O O . GLU A 1 81 ? 59.776 12.555 16.719 1.00 57.82 81 GLU A O 1
ATOM 611 N N . GLU A 1 82 ? 58.907 10.638 17.523 1.00 46.54 82 GLU A N 1
ATOM 612 C CA . GLU A 1 82 ? 59.407 9.797 16.443 1.00 54.38 82 GLU A CA 1
ATOM 613 C C . GLU A 1 82 ? 58.966 10.312 15.073 1.00 59.41 82 GLU A C 1
ATOM 614 O O . GLU A 1 82 ? 59.666 10.125 14.077 1.00 68.98 82 GLU A O 1
ATOM 620 N N . LEU A 1 83 ? 57.812 10.974 15.033 1.00 42.57 83 LEU A N 1
ATOM 621 C CA . LEU A 1 83 ? 57.211 11.399 13.772 1.00 47.69 83 LEU A CA 1
ATOM 622 C C . LEU A 1 83 ? 57.020 12.909 13.696 1.00 46.63 83 LEU A C 1
ATOM 623 O O . LEU A 1 83 ? 56.512 13.424 12.700 1.00 54.42 83 LEU A O 1
ATOM 628 N N . LYS A 1 84 ? 57.422 13.612 14.749 1.00 40.65 84 LYS A N 1
ATOM 629 C CA . LYS A 1 84 ? 57.221 15.055 14.837 1.00 58.78 84 LYS A CA 1
ATOM 630 C C . LYS A 1 84 ? 57.465 15.772 13.506 1.00 66.28 84 LYS A C 1
ATOM 631 O O . LYS A 1 84 ? 56.621 16.539 13.039 1.00 65.06 84 LYS A O 1
ATOM 637 N N . ASP A 1 85 ? 58.619 15.511 12.900 1.00 67.79 85 ASP A N 1
ATOM 638 C CA . ASP A 1 85 ? 59.025 16.209 11.683 1.00 69.41 85 ASP A CA 1
ATOM 639 C C . ASP A 1 85 ? 58.177 15.837 10.470 1.00 65.69 85 ASP A C 1
ATOM 640 O O . ASP A 1 85 ? 57.746 16.709 9.718 1.00 68.22 85 ASP A O 1
ATOM 645 N N . ILE A 1 86 ? 57.946 14.542 10.282 1.00 66.92 86 ILE A N 1
ATOM 646 C CA . ILE A 1 86 ? 57.178 14.057 9.140 1.00 64.48 86 ILE A CA 1
ATOM 647 C C . ILE A 1 86 ? 55.773 14.647 9.121 1.00 59.79 86 ILE A C 1
ATOM 648 O O . ILE A 1 86 ? 55.245 14.985 8.061 1.00 73.84 86 ILE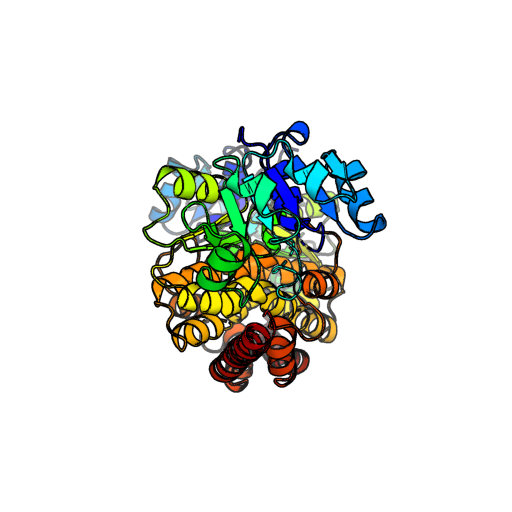 A O 1
ATOM 653 N N . LEU A 1 87 ? 55.176 14.770 10.302 1.00 63.31 87 LEU A N 1
ATOM 654 C CA . LEU A 1 87 ? 53.810 15.268 10.428 1.00 69.79 87 LEU A CA 1
ATOM 655 C C . LEU A 1 87 ? 53.725 16.773 10.199 1.00 74.16 87 LEU A C 1
ATOM 656 O O . LEU A 1 87 ? 52.885 17.248 9.435 1.00 76.47 87 LEU A O 1
ATOM 661 N N . SER A 1 88 ? 54.599 17.519 10.866 1.00 71.94 88 SER A N 1
ATOM 662 C CA . SER A 1 88 ? 54.616 18.972 10.750 1.00 85.47 88 SER A CA 1
ATOM 663 C C . SER A 1 88 ? 54.942 19.415 9.328 1.00 84.88 88 SER A C 1
ATOM 664 O O . SER A 1 88 ? 54.495 20.472 8.878 1.00 78.03 88 SER A O 1
ATOM 667 N N . GLU A 1 89 ? 55.715 18.591 8.627 1.00 86.92 89 GLU A N 1
ATOM 668 C CA . GLU A 1 89 ? 56.190 18.905 7.282 1.00 81.90 89 GLU A CA 1
ATOM 669 C C . GLU A 1 89 ? 55.051 19.043 6.269 1.00 93.92 89 GLU A C 1
ATOM 670 O O . GLU A 1 89 ? 55.190 19.732 5.258 1.00 98.31 89 GLU A O 1
ATOM 676 N N . THR A 1 90 ? 53.927 18.389 6.544 1.00 84.68 90 THR A N 1
ATOM 677 C CA . THR A 1 90 ? 52.755 18.480 5.678 1.00 77.59 90 THR A CA 1
ATOM 678 C C . THR A 1 90 ? 51.511 18.737 6.521 1.00 71.80 90 THR A C 1
ATOM 679 O O . THR A 1 90 ? 51.557 18.623 7.744 1.00 75.07 90 THR A O 1
ATOM 683 N N . LYS A 1 91 ? 50.405 19.101 5.877 1.00 75.23 91 LYS A N 1
ATOM 684 C CA . LYS A 1 91 ? 49.141 19.229 6.593 1.00 72.14 91 LYS A CA 1
ATOM 685 C C . LYS A 1 91 ? 48.520 17.848 6.799 1.00 66.40 91 LYS A C 1
ATOM 686 O O . LYS A 1 91 ? 47.382 17.593 6.401 1.00 66.06 91 LYS A O 1
ATOM 692 N N . ILE A 1 92 ? 49.287 16.952 7.411 1.00 58.81 92 ILE A N 1
ATOM 693 C CA . ILE A 1 92 ? 48.778 15.637 7.764 1.00 58.32 92 ILE A CA 1
ATOM 694 C C . ILE A 1 92 ? 47.884 15.758 8.989 1.00 55.98 92 ILE A C 1
ATOM 695 O O . ILE A 1 92 ? 48.306 16.255 10.032 1.00 46.87 92 ILE A O 1
ATOM 700 N N . LEU A 1 93 ? 46.641 15.316 8.848 1.00 51.68 93 LEU A N 1
ATOM 701 C CA . LEU A 1 93 ? 45.702 15.315 9.959 1.00 35.79 93 LEU A CA 1
ATOM 702 C C . LEU A 1 93 ? 46.077 14.214 10.940 1.00 38.51 93 LEU A C 1
ATOM 703 O O . LEU A 1 93 ? 46.253 13.057 10.554 1.00 40.08 93 LEU A O 1
ATOM 708 N N . VAL A 1 94 ? 46.209 14.582 12.208 1.00 30.82 94 VAL A N 1
ATOM 709 C CA . VAL A 1 94 ? 46.544 13.622 13.244 1.00 38.29 94 VAL A CA 1
ATOM 710 C C . VAL A 1 94 ? 45.354 13.381 14.162 1.00 44.83 94 VAL A C 1
ATOM 711 O O . VAL A 1 94 ? 44.821 14.307 14.773 1.00 33.33 94 VAL A O 1
ATOM 715 N N . ILE A 1 95 ? 44.941 12.123 14.244 1.00 41.35 95 ILE A N 1
ATOM 716 C CA . ILE A 1 95 ? 43.834 11.735 15.098 1.00 29.21 95 ILE A CA 1
ATOM 717 C C . ILE A 1 95 ? 44.356 10.845 16.213 1.00 30.47 95 ILE A C 1
ATOM 718 O O . ILE A 1 95 ? 44.830 9.739 15.966 1.00 39.27 95 ILE A O 1
ATOM 723 N N . SER A 1 96 ? 44.286 11.348 17.440 1.00 35.49 96 SER A N 1
ATOM 724 C CA . SER A 1 96 ? 44.711 10.590 18.606 1.00 29.46 96 SER A CA 1
ATOM 725 C C . SER A 1 96 ? 43.521 9.860 19.214 1.00 30.27 96 SER A C 1
ATOM 726 O O . SER A 1 96 ? 42.464 10.450 19.427 1.00 35.14 96 SER A O 1
ATOM 729 N N . LEU A 1 97 ? 43.698 8.573 19.485 1.00 38.10 97 LEU A N 1
ATOM 730 C CA . LEU A 1 97 ? 42.643 7.770 20.082 1.00 35.43 97 LEU A CA 1
ATOM 731 C C . LEU A 1 97 ? 42.881 7.633 21.573 1.00 37.00 97 LEU A C 1
ATOM 732 O O . LEU A 1 97 ? 42.008 7.180 22.313 1.00 40.49 97 LEU A O 1
ATOM 737 N N . ALA A 1 98 ? 44.073 8.026 22.008 1.00 38.80 98 ALA A N 1
ATOM 738 C CA . ALA A 1 98 ? 44.512 7.757 23.371 1.00 41.59 98 ALA A CA 1
ATOM 739 C C . ALA A 1 98 ? 43.632 8.414 24.420 1.00 37.18 98 ALA A C 1
ATOM 740 O O . ALA A 1 98 ? 43.315 9.600 24.329 1.00 43.24 98 ALA A O 1
ATOM 742 N N . VAL A 1 99 ? 43.237 7.628 25.415 1.00 35.82 99 VAL A N 1
ATOM 743 C CA . VAL A 1 99 ? 42.563 8.170 26.583 1.00 41.33 99 VAL A CA 1
ATOM 744 C C . VAL A 1 99 ? 43.598 8.881 27.450 1.00 38.78 99 VAL A C 1
ATOM 745 O O . VAL A 1 99 ? 44.733 8.423 27.571 1.00 38.24 99 VAL A O 1
ATOM 749 N N . GLY A 1 100 ? 43.218 10.013 28.028 1.00 44.54 100 GLY A N 1
ATOM 750 C CA . GLY A 1 100 ? 44.081 10.702 28.971 1.00 51.01 100 GLY A CA 1
ATOM 751 C C . GLY A 1 100 ? 45.287 11.395 28.367 1.00 49.43 100 GLY A C 1
ATOM 752 O O . GLY A 1 100 ? 46.240 11.714 29.074 1.00 51.15 100 GLY A O 1
ATOM 753 N N . VAL A 1 101 ? 45.256 11.621 27.058 1.00 37.57 101 VAL A N 1
ATOM 754 C CA . VAL A 1 101 ? 46.265 12.447 26.409 1.00 30.59 101 VAL A CA 1
ATOM 755 C C . VAL A 1 101 ? 45.594 13.660 25.780 1.00 38.19 101 VAL A C 1
ATOM 756 O O . VAL A 1 101 ? 45.062 13.588 24.672 1.00 39.56 101 VAL A O 1
ATOM 760 N N . THR A 1 102 ? 45.613 14.771 26.507 1.00 44.95 102 THR A N 1
ATOM 761 C CA . THR A 1 102 ? 44.963 15.997 26.068 1.00 40.69 102 THR A CA 1
ATOM 762 C C . THR A 1 102 ? 45.711 16.622 24.897 1.00 35.46 102 THR A C 1
ATOM 763 O O . THR A 1 102 ? 46.922 16.454 24.767 1.00 33.69 102 THR A O 1
ATOM 767 N N . THR A 1 103 ? 44.985 17.340 24.046 1.00 34.75 103 THR A N 1
ATOM 768 C CA . THR A 1 103 ? 45.598 17.979 22.887 1.00 45.80 103 THR A CA 1
ATOM 769 C C . THR A 1 103 ? 46.789 18.871 23.245 1.00 49.55 103 THR A C 1
ATOM 770 O O . THR A 1 103 ? 47.767 18.906 22.505 1.00 50.50 103 THR A O 1
ATOM 774 N N . PRO A 1 104 ? 46.712 19.599 24.376 1.00 51.06 104 PRO A N 1
ATOM 775 C CA . PRO A 1 104 ? 47.851 20.444 24.754 1.00 50.71 104 PRO A CA 1
ATOM 776 C C . PRO A 1 104 ? 49.159 19.659 24.777 1.00 58.63 104 PRO A C 1
ATOM 777 O O . PRO A 1 104 ? 50.181 20.143 24.282 1.00 50.87 104 PRO A O 1
ATOM 781 N N . LEU A 1 105 ? 49.124 18.456 25.341 1.00 47.44 105 LEU A N 1
ATOM 782 C CA . LEU A 1 105 ? 50.305 17.602 25.371 1.00 50.37 105 LEU A CA 1
ATOM 783 C C . LEU A 1 105 ? 50.742 17.219 23.963 1.00 53.53 105 LEU A C 1
ATOM 784 O O . LEU A 1 105 ? 51.924 17.273 23.632 1.00 55.86 105 LEU A O 1
ATOM 789 N N . ILE A 1 106 ? 49.777 16.837 23.136 1.00 62.45 106 ILE A N 1
ATOM 790 C CA . ILE A 1 106 ? 50.055 16.465 21.756 1.00 60.97 106 ILE A CA 1
ATOM 791 C C . ILE A 1 106 ? 50.618 17.657 20.984 1.00 54.61 106 ILE A C 1
ATOM 792 O O . ILE A 1 106 ? 51.546 17.511 20.187 1.00 61.03 106 ILE A O 1
ATOM 797 N N . GLU A 1 107 ? 50.054 18.836 21.231 1.00 48.75 107 GLU A N 1
ATOM 798 C CA . GLU A 1 107 ? 50.541 20.063 20.612 1.00 58.72 107 GLU A CA 1
ATOM 799 C C . GLU A 1 107 ? 52.009 20.268 20.953 1.00 62.12 107 GLU A C 1
ATOM 800 O O . GLU A 1 107 ? 52.787 20.730 20.122 1.00 65.67 107 GLU A O 1
ATOM 806 N N . LYS A 1 108 ? 52.382 19.915 22.179 1.00 57.35 108 LYS A N 1
ATOM 807 C CA . LYS A 1 108 ? 53.779 19.961 22.589 1.00 47.52 108 LYS A CA 1
ATOM 808 C C . LYS A 1 108 ? 54.594 18.917 21.833 1.00 60.94 108 LYS A C 1
ATOM 809 O O . LYS A 1 108 ? 55.541 19.261 21.127 1.00 61.05 108 LYS A O 1
ATOM 815 N N . TRP A 1 109 ? 54.217 17.647 21.972 1.00 71.03 109 TRP A N 1
ATOM 816 C CA . TRP A 1 109 ? 54.922 16.565 21.288 1.00 60.36 109 TRP A CA 1
ATOM 817 C C . TRP A 1 109 ? 55.312 16.986 19.875 1.00 65.10 109 TRP A C 1
ATOM 818 O O . TRP A 1 109 ? 56.445 16.779 19.444 1.00 67.72 109 TRP A O 1
ATOM 829 N N . LEU A 1 110 ? 54.359 17.579 19.160 1.00 63.88 110 LEU A N 1
ATOM 830 C CA . LEU A 1 110 ? 54.517 17.853 17.733 1.00 72.93 110 LEU A CA 1
ATOM 831 C C . LEU A 1 110 ? 54.932 19.290 17.417 1.00 75.28 110 LEU A C 1
ATOM 832 O O . LEU A 1 110 ? 55.315 19.592 16.287 1.00 82.96 110 LEU A O 1
ATOM 837 N N . GLY A 1 111 ? 54.847 20.172 18.408 1.00 77.02 111 GLY A N 1
ATOM 838 C CA . GLY A 1 111 ? 55.201 21.567 18.213 1.00 70.09 111 GLY A CA 1
ATOM 839 C C . GLY A 1 111 ? 54.217 22.305 17.322 1.00 80.47 111 GLY A C 1
ATOM 840 O O . GLY A 1 111 ? 54.496 23.409 16.852 1.00 74.68 111 GLY A O 1
ATOM 841 N N . LYS A 1 112 ? 53.063 21.689 17.087 1.00 79.52 112 LYS A N 1
ATOM 842 C CA . LYS A 1 112 ? 52.015 22.299 16.275 1.00 65.33 112 LYS A CA 1
ATOM 843 C C . LYS A 1 112 ? 50.628 21.938 16.804 1.00 75.89 112 LYS A C 1
ATOM 844 O O . LYS A 1 112 ? 50.443 20.893 17.431 1.00 69.44 112 LYS A O 1
ATOM 850 N N . ALA A 1 113 ? 49.655 22.807 16.548 1.00 73.11 113 ALA A N 1
ATOM 851 C CA . ALA A 1 113 ? 48.332 22.655 17.141 1.00 67.47 113 ALA A CA 1
ATOM 852 C C . ALA A 1 113 ? 47.213 23.131 16.226 1.00 58.86 113 ALA A C 1
ATOM 853 O O . ALA A 1 113 ? 46.459 24.029 16.591 1.00 65.80 113 ALA A O 1
ATOM 855 N N . SER A 1 114 ? 47.098 22.534 15.044 1.00 41.65 114 SER A N 1
ATOM 856 C CA . SER A 1 114 ? 46.031 22.901 14.117 1.00 64.00 114 SER A CA 1
ATOM 857 C C . SER A 1 114 ? 45.587 21.704 13.286 1.00 49.19 114 SER A C 1
ATOM 858 O O . SER A 1 114 ? 44.642 21.793 12.502 1.00 47.84 114 SER A O 1
ATOM 861 N N . ARG A 1 115 ? 46.284 20.588 13.467 1.00 56.70 115 ARG A N 1
ATOM 862 C CA . ARG A 1 115 ? 45.949 19.342 12.791 1.00 62.67 115 ARG A CA 1
ATOM 863 C C . ARG A 1 115 ? 45.814 18.214 13.806 1.00 57.09 115 ARG A C 1
ATOM 864 O O . ARG A 1 115 ? 46.171 17.067 13.537 1.00 52.63 115 ARG A O 1
ATOM 872 N N . ILE A 1 116 ? 45.300 18.558 14.982 1.00 46.78 116 ILE A N 1
ATOM 873 C CA . ILE A 1 116 ? 45.083 17.591 16.044 1.00 46.73 116 ILE A CA 1
ATOM 874 C C . ILE A 1 116 ? 43.592 17.410 16.313 1.00 50.04 116 ILE A C 1
ATOM 875 O O . ILE A 1 116 ? 42.904 18.340 16.740 1.00 42.41 116 ILE A O 1
ATOM 880 N N . VAL A 1 117 ? 43.091 16.210 16.051 1.00 42.53 117 VAL A N 1
ATOM 881 C CA . VAL A 1 117 ? 41.745 15.854 16.474 1.00 35.51 117 VAL A CA 1
ATOM 882 C C . VAL A 1 117 ? 41.848 14.695 17.452 1.00 33.47 117 VAL A C 1
ATOM 883 O O . VAL A 1 117 ? 42.618 13.759 17.235 1.00 31.08 117 VAL A O 1
ATOM 887 N N . ARG A 1 118 ? 41.093 14.769 18.542 1.00 37.67 118 ARG A N 1
ATOM 888 C CA . ARG A 1 118 ? 40.990 13.645 19.458 1.00 27.55 118 ARG A CA 1
ATOM 889 C C . ARG A 1 118 ? 39.735 12.858 19.133 1.00 28.51 118 ARG A C 1
ATOM 890 O O . ARG A 1 118 ? 38.672 13.442 18.922 1.00 32.70 118 ARG A O 1
ATOM 898 N N . ALA A 1 119 ? 39.865 11.536 19.073 1.00 40.97 119 ALA A N 1
ATOM 899 C CA . ALA A 1 119 ? 38.730 10.668 18.783 1.00 28.68 119 ALA A CA 1
ATOM 900 C C . ALA A 1 119 ? 38.599 9.602 19.854 1.00 34.75 119 ALA A C 1
ATOM 901 O O . ALA A 1 119 ? 39.582 8.984 20.251 1.00 40.80 119 ALA A O 1
ATOM 911 N N . PRO A 1 121 ? 36.703 6.380 20.026 1.00 31.77 121 PRO A N 1
ATOM 912 C CA . PRO A 1 121 ? 35.923 5.341 19.355 1.00 27.07 121 PRO A CA 1
ATOM 913 C C . PRO A 1 121 ? 35.704 4.143 20.267 1.00 37.92 121 PRO A C 1
ATOM 914 O O . PRO A 1 121 ? 36.107 4.163 21.429 1.00 29.29 121 PRO A O 1
ATOM 918 N N . ASN A 1 122 ? 35.067 3.107 19.735 1.00 33.88 122 ASN A N 1
ATOM 919 C CA . ASN A 1 122 ? 34.920 1.853 20.455 1.00 23.05 122 ASN A CA 1
ATOM 920 C C . ASN A 1 122 ? 34.985 0.657 19.504 1.00 30.86 122 ASN A C 1
ATOM 921 O O . ASN A 1 122 ? 34.915 0.817 18.288 1.00 30.05 122 ASN A O 1
ATOM 926 N N . THR A 1 123 ? 35.129 -0.538 20.063 1.00 26.99 123 THR A N 1
ATOM 927 C CA . THR A 1 123 ? 35.360 -1.739 19.262 1.00 28.58 123 THR A CA 1
ATOM 928 C C . THR A 1 123 ? 34.275 -2.104 18.241 1.00 24.79 123 THR A C 1
ATOM 929 O O . THR A 1 123 ? 34.586 -2.678 17.200 1.00 30.21 123 THR A O 1
ATOM 933 N N . PRO A 1 124 ? 32.999 -1.796 18.537 1.00 32.54 124 PRO A N 1
ATOM 934 C CA . PRO A 1 124 ? 31.952 -2.104 17.555 1.00 26.30 124 PRO A CA 1
ATOM 935 C C . PRO A 1 124 ? 32.142 -1.381 16.222 1.00 29.28 124 PRO A C 1
ATOM 936 O O . PRO A 1 124 ? 31.355 -1.593 15.296 1.00 31.15 124 PRO A O 1
ATOM 940 N N . SER A 1 125 ? 33.168 -0.536 16.137 1.00 26.22 125 SER A N 1
ATOM 941 C CA . SER A 1 125 ? 33.579 0.076 14.872 1.00 22.60 125 SER A CA 1
ATOM 942 C C . SER A 1 125 ? 33.807 -1.018 13.829 1.00 29.19 125 SER A C 1
ATOM 943 O O . SER A 1 125 ? 33.534 -0.838 12.638 1.00 28.78 125 SER A O 1
ATOM 946 N N . SER A 1 126 ? 34.303 -2.160 14.302 1.00 26.00 126 SER A N 1
ATOM 947 C CA . SER A 1 126 ? 34.538 -3.330 13.466 1.00 19.57 126 SER A CA 1
ATOM 948 C C . SER A 1 126 ? 33.308 -3.717 12.656 1.00 31.04 126 SER A C 1
ATOM 949 O O . SER A 1 126 ? 33.423 -4.151 11.508 1.00 27.91 126 SER A O 1
ATOM 952 N N . VAL A 1 127 ? 32.132 -3.576 13.262 1.00 28.80 127 VAL A N 1
ATOM 953 C CA . VAL A 1 127 ? 30.883 -3.902 12.584 1.00 23.36 127 VAL A CA 1
ATOM 954 C C . VAL A 1 127 ? 30.159 -2.637 12.143 1.00 32.13 127 VAL A C 1
ATOM 955 O O . VAL A 1 127 ? 28.976 -2.676 11.807 1.00 30.87 127 VAL A O 1
ATOM 959 N N . ARG A 1 128 ? 30.878 -1.519 12.151 1.00 29.77 128 ARG A N 1
ATOM 960 C CA . ARG A 1 128 ? 30.326 -0.231 11.734 1.00 26.37 128 ARG A CA 1
ATOM 961 C C . ARG A 1 128 ? 29.126 0.216 12.564 1.00 27.23 128 ARG A C 1
ATOM 962 O O . ARG A 1 128 ? 28.229 0.892 12.064 1.00 34.09 128 ARG A O 1
ATOM 970 N N . ALA A 1 129 ? 29.128 -0.163 13.837 1.00 26.08 129 ALA A N 1
ATOM 971 C CA . ALA A 1 129 ? 28.085 0.230 14.773 1.00 18.01 129 ALA A CA 1
ATOM 972 C C . ALA A 1 129 ? 28.755 0.896 15.950 1.00 29.38 129 ALA A C 1
ATOM 973 O O . ALA A 1 129 ? 28.330 0.743 17.095 1.00 27.95 129 ALA A O 1
ATOM 975 N N . GLY A 1 130 ? 29.822 1.627 15.662 1.00 22.52 130 GLY A N 1
ATOM 976 C CA . GLY A 1 130 ? 30.596 2.259 16.706 1.00 21.17 130 GLY A CA 1
ATOM 977 C C . GLY A 1 130 ? 30.019 3.584 17.154 1.00 27.10 130 GLY A C 1
ATOM 978 O O . GLY A 1 130 ? 29.047 4.088 16.594 1.00 29.68 130 GLY A O 1
ATOM 979 N N . ALA A 1 131 ? 30.627 4.138 18.192 1.00 24.46 131 ALA A N 1
ATOM 980 C CA . ALA A 1 131 ? 30.313 5.476 18.649 1.00 29.48 131 ALA A CA 1
ATOM 981 C C . ALA A 1 131 ? 31.639 6.172 18.926 1.00 30.00 131 ALA A C 1
ATOM 982 O O . ALA A 1 131 ? 32.496 5.634 19.625 1.00 29.49 131 ALA A O 1
ATOM 984 N N . THR A 1 132 ? 31.814 7.358 18.359 1.00 26.42 132 THR A N 1
ATOM 985 C CA . THR A 1 132 ? 33.068 8.079 18.492 1.00 32.42 132 THR A CA 1
ATOM 986 C C . THR A 1 132 ? 32.854 9.524 18.920 1.00 41.58 132 THR A C 1
ATOM 987 O O . THR A 1 132 ? 32.164 10.288 18.247 1.00 27.72 132 THR A O 1
ATOM 991 N N . GLY A 1 133 ? 33.445 9.887 20.052 1.00 32.99 133 GLY A N 1
ATOM 992 C CA . GLY A 1 133 ? 33.508 11.275 20.458 1.00 32.07 133 GLY A CA 1
ATOM 993 C C . GLY A 1 133 ? 34.654 11.949 19.728 1.00 33.40 133 GLY A C 1
ATOM 994 O O . GLY A 1 133 ? 35.743 11.394 19.634 1.00 34.15 133 GLY A O 1
ATOM 995 N N . LEU A 1 134 ? 34.408 13.141 19.198 1.00 25.49 134 LEU A N 1
ATOM 996 C CA . LEU A 1 134 ? 35.444 13.893 18.502 1.00 27.35 134 LEU A CA 1
ATOM 997 C C . LEU A 1 134 ? 35.674 15.241 19.162 1.00 30.01 134 LEU A C 1
ATOM 998 O O . LEU A 1 134 ? 34.725 15.952 19.492 1.00 34.01 134 LEU A O 1
ATOM 1003 N N . PHE A 1 135 ? 36.936 15.593 19.359 1.00 31.47 135 PHE A N 1
ATOM 1004 C CA . PHE A 1 135 ? 37.258 16.929 19.832 1.00 40.32 135 PHE A CA 1
ATOM 1005 C C . PHE A 1 135 ? 38.378 17.559 19.018 1.00 31.79 135 PHE A C 1
ATOM 1006 O O . PHE A 1 135 ? 39.294 16.876 18.566 1.00 35.01 135 PHE A O 1
ATOM 1014 N N . ALA A 1 136 ? 38.292 18.871 18.843 1.00 39.20 136 ALA A N 1
ATOM 1015 C CA . ALA A 1 136 ? 39.332 19.633 18.171 1.00 43.45 136 ALA A CA 1
ATOM 1016 C C . ALA A 1 136 ? 39.248 21.085 18.613 1.00 52.86 136 ALA A C 1
ATOM 1017 O O . ALA A 1 136 ? 38.171 21.683 18.608 1.00 56.84 136 ALA A O 1
ATOM 1019 N N . ASN A 1 137 ? 40.384 21.647 19.009 1.00 57.82 137 ASN A N 1
ATOM 1020 C CA . ASN A 1 137 ? 40.431 23.053 19.382 1.00 46.64 137 ASN A CA 1
ATOM 1021 C C . ASN A 1 137 ? 40.073 23.928 18.187 1.00 52.07 137 ASN A C 1
ATOM 1022 O O . ASN A 1 137 ? 40.032 23.453 17.052 1.00 56.31 137 ASN A O 1
ATOM 1027 N N . GLU A 1 138 ? 39.804 25.203 18.444 1.00 60.49 138 GLU A N 1
ATOM 1028 C CA . GLU A 1 138 ? 39.368 26.112 17.389 1.00 67.40 138 GLU A CA 1
ATOM 1029 C C . GLU A 1 138 ? 40.454 26.345 16.337 1.00 57.62 138 GLU A C 1
ATOM 1030 O O . GLU A 1 138 ? 40.164 26.730 15.202 1.00 52.41 138 GLU A O 1
ATOM 1036 N N . THR A 1 139 ? 41.702 26.096 16.719 1.00 51.10 139 THR A N 1
ATOM 1037 C CA . THR A 1 139 ? 42.834 26.241 15.811 1.00 56.28 139 THR A CA 1
ATOM 1038 C C . THR A 1 139 ? 42.734 25.269 14.643 1.00 55.60 139 THR A C 1
ATOM 1039 O O . THR A 1 139 ? 43.365 25.465 13.603 1.00 58.39 139 THR A O 1
ATOM 1043 N N . VAL A 1 140 ? 41.939 24.220 14.825 1.00 49.86 140 VAL A N 1
ATOM 1044 C CA . VAL A 1 140 ? 41.751 23.206 13.795 1.00 54.39 140 VAL A CA 1
ATOM 1045 C C . VAL A 1 140 ? 40.638 23.618 12.830 1.00 50.49 140 VAL A C 1
ATOM 1046 O O . VAL A 1 140 ? 39.481 23.767 13.223 1.00 48.98 140 VAL A O 1
ATOM 1050 N N . ASP A 1 141 ? 40.996 23.813 11.565 1.00 58.52 141 ASP A N 1
ATOM 1051 C CA . ASP A 1 141 ? 40.039 24.307 10.581 1.00 65.38 141 ASP A CA 1
ATOM 1052 C C . ASP A 1 141 ? 38.941 23.288 10.289 1.00 60.31 141 ASP A C 1
ATOM 1053 O O . ASP A 1 141 ? 39.056 22.115 10.648 1.00 53.79 141 ASP A O 1
ATOM 1058 N N . LYS A 1 142 ? 37.885 23.749 9.629 1.00 64.39 142 LYS A N 1
ATOM 1059 C CA . LYS A 1 142 ? 36.691 22.942 9.406 1.00 55.12 142 LYS A CA 1
ATOM 1060 C C . LYS A 1 142 ? 36.925 21.742 8.495 1.00 54.27 142 LYS A C 1
ATOM 1061 O O . LYS A 1 142 ? 36.273 20.711 8.650 1.00 55.02 142 LYS A O 1
ATOM 1067 N N . ASP A 1 143 ? 37.840 21.877 7.539 1.00 45.70 143 ASP A N 1
ATOM 1068 C CA . ASP A 1 143 ? 38.070 20.803 6.574 1.00 47.39 143 ASP A CA 1
ATOM 1069 C C . ASP A 1 143 ? 38.900 19.663 7.164 1.00 47.28 143 ASP A C 1
ATOM 1070 O O . ASP A 1 143 ? 38.781 18.513 6.742 1.00 45.21 143 ASP A O 1
ATOM 1075 N N . GLN A 1 144 ? 39.731 19.981 8.148 1.00 48.83 144 GLN A N 1
ATOM 1076 C CA . GLN A 1 144 ? 40.452 18.950 8.876 1.00 53.72 144 GLN A CA 1
ATOM 1077 C C . GLN A 1 144 ? 39.484 18.217 9.797 1.00 45.94 144 GLN A C 1
ATOM 1078 O O . GLN A 1 144 ? 39.535 16.995 9.928 1.00 42.88 144 GLN A O 1
ATOM 1084 N N . LYS A 1 145 ? 38.586 18.971 10.420 1.00 42.79 145 LYS A N 1
ATOM 1085 C CA . LYS A 1 145 ? 37.560 18.379 11.261 1.00 38.24 145 LYS A CA 1
ATOM 1086 C C . LYS A 1 145 ? 36.585 17.531 10.441 1.00 39.16 145 LYS A C 1
ATOM 1087 O O . LYS A 1 145 ? 36.158 16.468 10.888 1.00 50.18 145 LYS A O 1
ATOM 1093 N N . ASN A 1 146 ? 36.242 17.996 9.244 1.00 38.79 146 ASN A N 1
ATOM 1094 C CA . ASN A 1 146 ? 35.370 17.228 8.360 1.00 44.28 146 ASN A CA 1
ATOM 1095 C C . ASN A 1 146 ? 36.049 15.947 7.901 1.00 36.83 146 ASN A C 1
ATOM 1096 O O . ASN A 1 146 ? 35.405 14.915 7.734 1.00 35.30 146 ASN A O 1
ATOM 1101 N N . LEU A 1 147 ? 37.360 16.022 7.712 1.00 39.23 147 LEU A N 1
ATOM 1102 C CA . LEU A 1 147 ? 38.142 14.863 7.317 1.00 39.65 147 LEU A CA 1
ATOM 1103 C C . LEU A 1 147 ? 38.081 13.783 8.390 1.00 34.38 147 LEU A C 1
ATOM 1104 O O . LEU A 1 147 ? 37.708 12.643 8.117 1.00 40.59 147 LEU A O 1
ATOM 1109 N N . ALA A 1 148 ? 38.451 14.151 9.612 1.00 42.96 148 ALA A N 1
ATOM 1110 C CA . ALA A 1 148 ? 38.425 13.222 10.732 1.00 34.24 148 ALA A CA 1
ATOM 1111 C C . ALA A 1 148 ? 37.031 12.623 10.886 1.00 30.56 148 ALA A C 1
ATOM 1112 O O . ALA A 1 148 ? 36.880 11.413 11.046 1.00 38.31 148 ALA A O 1
ATOM 1114 N N . GLU A 1 149 ? 36.015 13.478 10.824 1.00 30.36 149 GLU A N 1
ATOM 1115 C CA . GLU A 1 149 ? 34.628 13.035 10.924 1.00 39.31 149 GLU A CA 1
ATOM 1116 C C . GLU A 1 149 ? 34.243 12.058 9.811 1.00 40.52 149 GLU A C 1
ATOM 1117 O O . GLU A 1 149 ? 33.585 11.053 10.067 1.00 41.59 149 GLU A O 1
ATOM 1123 N N . SER A 1 150 ? 34.649 12.359 8.580 1.00 31.83 150 SER A N 1
ATOM 1124 C CA . SER A 1 150 ? 34.358 11.491 7.442 1.00 31.62 150 SER A CA 1
ATOM 1125 C C . SER A 1 150 ? 34.895 10.100 7.697 1.00 34.80 150 SER A C 1
ATOM 1126 O O . SER A 1 150 ? 34.291 9.104 7.305 1.00 39.81 150 SER A O 1
ATOM 1129 N N . ILE A 1 151 ? 36.048 10.043 8.351 1.00 41.01 151 ILE A N 1
ATOM 1130 C CA . ILE A 1 151 ? 36.719 8.780 8.600 1.00 33.50 151 ILE A CA 1
ATOM 1131 C C . ILE A 1 151 ? 36.054 8.007 9.733 1.00 31.58 151 ILE A C 1
ATOM 1132 O O . ILE A 1 151 ? 35.757 6.820 9.589 1.00 26.98 151 ILE A O 1
ATOM 1145 N N . ARG A 1 153 ? 33.093 8.553 10.954 1.00 29.66 153 ARG A N 1
ATOM 1146 C CA . ARG A 1 153 ? 31.683 8.369 10.638 1.00 29.93 153 ARG A CA 1
ATOM 1147 C C . ARG A 1 153 ? 31.452 7.091 9.834 1.00 27.89 153 ARG A C 1
ATOM 1148 O O . ARG A 1 153 ? 30.339 6.569 9.787 1.00 33.16 153 ARG A O 1
ATOM 1156 N N . ALA A 1 154 ? 32.507 6.590 9.202 1.00 36.88 154 ALA A N 1
ATOM 1157 C CA . ALA A 1 154 ? 32.392 5.397 8.370 1.00 33.85 154 ALA A CA 1
ATOM 1158 C C . ALA A 1 154 ? 32.205 4.131 9.200 1.00 37.84 154 ALA A C 1
ATOM 1159 O O . ALA A 1 154 ? 31.725 3.117 8.691 1.00 36.91 154 ALA A O 1
ATOM 1161 N N . VAL A 1 155 ? 32.584 4.186 10.474 1.00 30.27 155 VAL A N 1
ATOM 1162 C CA . VAL A 1 155 ? 32.489 3.010 11.335 1.00 28.95 155 VAL A CA 1
ATOM 1163 C C . VAL A 1 155 ? 31.436 3.157 12.428 1.00 29.36 155 VAL A C 1
ATOM 1164 O O . VAL A 1 155 ? 31.289 2.280 13.281 1.00 25.69 155 VAL A O 1
ATOM 1168 N N . GLY A 1 156 ? 30.701 4.263 12.400 1.00 30.84 156 GLY A N 1
ATOM 1169 C CA . GLY A 1 156 ? 29.617 4.461 13.340 1.00 23.31 156 GLY A CA 1
ATOM 1170 C C . GLY A 1 156 ? 29.280 5.915 13.592 1.00 29.29 156 GLY A C 1
ATOM 1171 O O . GLY A 1 156 ? 29.710 6.807 12.864 1.00 28.35 156 GLY A O 1
ATOM 1172 N N . LEU A 1 157 ? 28.501 6.147 14.640 1.00 25.59 157 LEU A N 1
ATOM 1173 C CA . LEU A 1 157 ? 28.070 7.487 14.990 1.00 24.11 157 LEU A CA 1
ATOM 1174 C C . LEU A 1 157 ? 29.241 8.350 15.405 1.00 26.80 157 LEU A C 1
ATOM 1175 O O . LEU A 1 157 ? 30.248 7.857 15.912 1.00 29.15 157 LEU A O 1
ATOM 1180 N N . VAL A 1 158 ? 29.093 9.649 15.182 1.00 24.72 158 VAL A N 1
ATOM 1181 C CA . VAL A 1 158 ? 30.072 10.621 15.621 1.00 27.36 158 VAL A CA 1
ATOM 1182 C C . VAL A 1 158 ? 29.390 11.684 16.481 1.00 29.10 158 VAL A C 1
ATOM 1183 O O . VAL A 1 158 ? 28.269 12.100 16.199 1.00 29.59 158 VAL A O 1
ATOM 1187 N N . ILE A 1 159 ? 30.056 12.098 17.551 1.00 32.43 159 ILE A N 1
ATOM 1188 C CA . ILE A 1 159 ? 29.561 13.195 18.370 1.00 26.68 159 ILE A CA 1
ATOM 1189 C C . ILE A 1 159 ? 30.698 14.145 18.708 1.00 30.34 159 ILE A C 1
ATOM 1190 O O . ILE A 1 159 ? 31.618 13.792 19.445 1.00 36.36 159 ILE A O 1
ATOM 1195 N N . TRP A 1 160 ? 30.638 15.350 18.154 1.00 36.74 160 TRP A N 1
ATOM 1196 C CA . TRP A 1 160 ? 31.606 16.388 18.481 1.00 32.95 160 TRP A CA 1
ATOM 1197 C C . TRP A 1 160 ? 31.313 16.958 19.855 1.00 29.69 160 TRP A C 1
ATOM 1198 O O . TRP A 1 160 ? 30.159 17.213 20.187 1.00 33.87 160 TRP A O 1
ATOM 1209 N N . VAL A 1 161 ? 32.355 17.156 20.657 1.00 35.99 161 VAL A N 1
ATOM 1210 C CA . VAL A 1 161 ? 32.183 17.729 21.989 1.00 36.24 161 VAL A CA 1
ATOM 1211 C C . VAL A 1 161 ? 32.930 19.051 22.123 1.00 49.60 161 VAL A C 1
ATOM 1212 O O . VAL A 1 161 ? 33.958 19.264 21.480 1.00 47.02 161 VAL A O 1
ATOM 1216 N N . SER A 1 162 ? 32.404 19.934 22.967 1.00 52.08 162 SER A N 1
ATOM 1217 C CA . SER A 1 162 ? 32.932 21.289 23.101 1.00 50.91 162 SER A CA 1
ATOM 1218 C C . SER A 1 162 ? 34.159 21.377 24.009 1.00 45.63 162 SER A C 1
ATOM 1219 O O . SER A 1 162 ? 34.937 22.323 23.912 1.00 52.72 162 SER A O 1
ATOM 1222 N N . SER A 1 163 ? 34.324 20.401 24.896 1.00 48.84 163 SER A N 1
ATOM 1223 C CA . SER A 1 163 ? 35.461 20.399 25.812 1.00 46.60 163 SER A CA 1
ATOM 1224 C C . SER A 1 163 ? 36.105 19.020 25.860 1.00 51.25 163 SER A C 1
ATOM 1225 O O . SER A 1 163 ? 35.447 18.016 25.606 1.00 53.11 163 SER A O 1
ATOM 1228 N N . GLU A 1 164 ? 37.390 18.974 26.194 1.00 43.59 164 GLU A N 1
ATOM 1229 C CA . GLU A 1 164 ? 38.127 17.715 26.178 1.00 40.04 164 GLU A CA 1
ATOM 1230 C C . GLU A 1 164 ? 37.734 16.772 27.303 1.00 44.38 164 GLU A C 1
ATOM 1231 O O . GLU A 1 164 ? 37.848 15.556 27.160 1.00 58.68 164 GLU A O 1
ATOM 1237 N N . ASP A 1 165 ? 37.283 17.322 28.424 1.00 50.41 165 ASP A N 1
ATOM 1238 C CA . ASP A 1 165 ? 36.862 16.475 29.528 1.00 52.70 165 ASP A CA 1
ATOM 1239 C C . ASP A 1 165 ? 35.591 15.724 29.141 1.00 40.08 165 ASP A C 1
ATOM 1240 O O . ASP A 1 165 ? 35.278 14.683 29.713 1.00 43.22 165 ASP A O 1
ATOM 1245 N N . GLN A 1 166 ? 34.870 16.254 28.157 1.00 40.58 166 GLN A N 1
ATOM 1246 C CA . GLN A 1 166 ? 33.710 15.561 27.612 1.00 40.40 166 GLN A CA 1
ATOM 1247 C C . GLN A 1 166 ? 34.163 14.284 26.917 1.00 43.13 166 GLN A C 1
ATOM 1248 O O . GLN A 1 166 ? 33.512 13.246 27.026 1.00 39.69 166 GLN A O 1
ATOM 1254 N N . ILE A 1 167 ? 35.283 14.370 26.202 1.00 29.87 167 ILE A N 1
ATOM 1255 C CA . ILE A 1 167 ? 35.874 13.203 25.553 1.00 36.19 167 ILE A CA 1
ATOM 1256 C C . ILE A 1 167 ? 36.215 12.112 26.565 1.00 40.06 167 ILE A C 1
ATOM 1257 O O . ILE A 1 167 ? 35.918 10.936 26.348 1.00 39.29 167 ILE A O 1
ATOM 1262 N N . GLU A 1 168 ? 36.835 12.507 27.672 1.00 38.24 168 GLU A N 1
ATOM 1263 C CA . GLU A 1 168 ? 37.201 11.560 28.719 1.00 32.12 168 GLU A CA 1
ATOM 1264 C C . GLU A 1 168 ? 35.955 10.951 29.357 1.00 36.96 168 GLU A C 1
ATOM 1265 O O . GLU A 1 168 ? 35.965 9.793 29.774 1.00 32.37 168 GLU A O 1
ATOM 1271 N N . LYS A 1 169 ? 34.884 11.736 29.426 1.00 43.24 169 LYS A N 1
ATOM 1272 C CA . LYS A 1 169 ? 33.599 11.241 29.917 1.00 41.11 169 LYS A CA 1
ATOM 1273 C C . LYS A 1 169 ? 33.012 10.246 28.925 1.00 38.22 169 LYS A C 1
ATOM 1274 O O . LYS A 1 169 ? 32.497 9.198 29.310 1.00 34.25 169 LYS A O 1
ATOM 1280 N N . ILE A 1 170 ? 33.099 10.588 27.643 1.00 38.15 170 ILE A N 1
ATOM 1281 C CA . ILE A 1 170 ? 32.642 9.718 26.569 1.00 29.62 170 ILE A CA 1
ATOM 1282 C C . ILE A 1 170 ? 33.448 8.425 26.552 1.00 35.76 170 ILE A C 1
ATOM 1283 O O . ILE A 1 170 ? 32.946 7.369 26.168 1.00 31.97 170 ILE A O 1
ATOM 1288 N N . ALA A 1 171 ? 34.704 8.520 26.972 1.00 29.91 171 ALA A N 1
ATOM 1289 C CA . ALA A 1 171 ? 35.566 7.355 27.072 1.00 38.05 171 ALA A CA 1
ATOM 1290 C C . ALA A 1 171 ? 35.016 6.355 28.088 1.00 43.32 171 ALA A C 1
ATOM 1291 O O . ALA A 1 171 ? 35.039 5.145 27.860 1.00 36.26 171 ALA A O 1
ATOM 1293 N N . ALA A 1 172 ? 34.517 6.869 29.208 1.00 40.44 172 ALA A N 1
ATOM 1294 C CA . ALA A 1 172 ? 33.993 6.021 30.273 1.00 36.14 172 ALA A CA 1
ATOM 1295 C C . ALA A 1 172 ? 32.608 5.489 29.926 1.00 35.92 172 ALA A C 1
ATOM 1296 O O . ALA A 1 172 ? 32.184 4.455 30.440 1.00 31.24 172 ALA A O 1
ATOM 1298 N N . LEU A 1 173 ? 31.903 6.197 29.052 1.00 33.34 173 LEU A N 1
ATOM 1299 C CA . LEU A 1 173 ? 30.584 5.752 28.627 1.00 30.78 173 LEU A CA 1
ATOM 1300 C C . LEU A 1 173 ? 30.666 4.771 27.461 1.00 35.02 173 LEU A C 1
ATOM 1301 O O . LEU A 1 173 ? 30.482 3.569 27.641 1.00 30.90 173 LEU A O 1
ATOM 1306 N N . SER A 1 174 ? 30.943 5.289 26.269 1.00 28.71 174 SER A N 1
ATOM 1307 C CA . SER A 1 174 ? 30.924 4.473 25.060 1.00 22.94 174 SER A CA 1
ATOM 1308 C C . SER A 1 174 ? 32.284 3.870 24.720 1.00 21.95 174 SER A C 1
ATOM 1309 O O . SER A 1 174 ? 32.367 2.873 24.005 1.00 26.53 174 SER A O 1
ATOM 1312 N N . GLY A 1 175 ? 33.351 4.475 25.224 1.00 30.31 175 GLY A N 1
ATOM 1313 C CA . GLY A 1 175 ? 34.672 3.910 25.030 1.00 31.81 175 GLY A CA 1
ATOM 1314 C C . GLY A 1 175 ? 34.776 2.560 25.712 1.00 32.93 175 GLY A C 1
ATOM 1315 O O . GLY A 1 175 ? 35.097 1.557 25.081 1.00 21.85 175 GLY A O 1
ATOM 1316 N N . SER A 1 176 ? 34.491 2.545 27.011 1.00 33.46 176 SER A N 1
ATOM 1317 C CA . SER A 1 176 ? 34.530 1.325 27.809 1.00 30.79 176 SER A CA 1
ATOM 1318 C C . SER A 1 176 ? 33.178 0.619 27.779 1.00 34.13 176 SER A C 1
ATOM 1319 O O . SER A 1 176 ? 33.053 -0.531 28.200 1.00 32.88 176 SER A O 1
ATOM 1322 N N . GLY A 1 177 ? 32.169 1.326 27.280 1.00 34.24 177 GLY A N 1
ATOM 1323 C CA . GLY A 1 177 ? 30.808 0.826 27.250 1.00 25.94 177 GLY A CA 1
ATOM 1324 C C . GLY A 1 177 ? 30.637 -0.600 26.769 1.00 27.43 177 GLY A C 1
ATOM 1325 O O . GLY A 1 177 ? 29.992 -1.404 27.438 1.00 30.31 177 GLY A O 1
ATOM 1326 N N . PRO A 1 178 ? 31.199 -0.923 25.599 1.00 27.42 178 PRO A N 1
ATOM 1327 C CA . PRO A 1 178 ? 30.986 -2.268 25.055 1.00 26.76 178 PRO A CA 1
ATOM 1328 C C . PRO A 1 178 ? 31.417 -3.361 26.035 1.00 30.07 178 PRO A C 1
ATOM 1329 O O . PRO A 1 178 ? 30.791 -4.420 26.076 1.00 31.23 178 PRO A O 1
ATOM 1333 N N . ALA A 1 179 ? 32.457 -3.107 26.822 1.00 33.03 179 ALA A N 1
ATOM 1334 C CA . ALA A 1 179 ? 32.891 -4.083 27.816 1.00 31.82 179 ALA A CA 1
ATOM 1335 C C . ALA A 1 179 ? 31.814 -4.300 28.876 1.00 27.44 179 ALA A C 1
ATOM 1336 O O . ALA A 1 179 ? 31.597 -5.426 29.321 1.00 30.47 179 ALA A O 1
ATOM 1338 N N . TYR A 1 180 ? 31.145 -3.223 29.279 1.00 27.07 180 TYR A N 1
ATOM 1339 C CA . TYR A 1 180 ? 30.061 -3.329 30.253 1.00 30.46 180 TYR A CA 1
ATOM 1340 C C . TYR A 1 180 ? 28.973 -4.231 29.699 1.00 27.81 180 TYR A C 1
ATOM 1341 O O . TYR A 1 180 ? 28.494 -5.142 30.375 1.00 31.31 180 TYR A O 1
ATOM 1350 N N . ILE A 1 181 ? 28.587 -3.967 28.456 1.00 27.52 181 ILE A N 1
ATOM 1351 C CA . ILE A 1 181 ? 27.558 -4.752 27.798 1.00 27.40 181 ILE A CA 1
ATOM 1352 C C . ILE A 1 181 ? 27.989 -6.209 27.667 1.00 30.13 181 ILE A C 1
ATOM 1353 O O . ILE A 1 181 ? 27.198 -7.120 27.907 1.00 34.49 181 ILE A O 1
ATOM 1358 N N . PHE A 1 182 ? 29.244 -6.425 27.288 1.00 22.85 182 PHE A N 1
ATOM 1359 C CA . PHE A 1 182 ? 29.768 -7.777 27.151 1.00 27.92 182 PHE A CA 1
ATOM 1360 C C . PHE A 1 182 ? 29.697 -8.514 28.481 1.00 34.69 182 PHE A C 1
ATOM 1361 O O . PHE A 1 182 ? 29.458 -9.721 28.521 1.00 33.61 182 PHE A O 1
ATOM 1369 N N . LEU A 1 183 ? 29.892 -7.776 29.570 1.00 31.11 183 LEU A N 1
ATOM 1370 C CA . LEU A 1 183 ? 29.842 -8.358 30.906 1.00 34.01 183 LEU A CA 1
ATOM 1371 C C . LEU A 1 183 ? 28.411 -8.710 31.296 1.00 34.44 183 LEU A C 1
ATOM 1372 O O . LEU A 1 183 ? 28.153 -9.786 31.823 1.00 33.34 183 LEU A O 1
ATOM 1377 N N . ILE A 1 184 ? 27.485 -7.793 31.042 1.00 28.72 184 ILE A N 1
ATOM 1378 C CA . ILE A 1 184 ? 26.075 -8.054 31.290 1.00 22.27 184 ILE A CA 1
ATOM 1379 C C . ILE A 1 184 ? 25.603 -9.249 30.470 1.00 31.86 184 ILE A C 1
ATOM 1380 O O . ILE A 1 184 ? 24.896 -10.119 30.975 1.00 34.59 184 ILE A O 1
ATOM 1393 N N . GLU A 1 186 ? 27.366 -11.702 29.316 1.00 29.81 186 GLU A N 1
ATOM 1394 C CA . GLU A 1 186 ? 27.972 -12.883 29.903 1.00 35.70 186 GLU A CA 1
ATOM 1395 C C . GLU A 1 186 ? 27.164 -13.325 31.118 1.00 37.08 186 GLU A C 1
ATOM 1396 O O . GLU A 1 186 ? 26.784 -14.492 31.233 1.00 40.15 186 GLU A O 1
ATOM 1402 N N . ALA A 1 187 ? 26.893 -12.379 32.012 1.00 25.09 187 ALA A N 1
ATOM 1403 C CA . ALA A 1 187 ? 26.139 -12.655 33.229 1.00 30.41 187 ALA A CA 1
ATOM 1404 C C . ALA A 1 187 ? 24.735 -13.139 32.902 1.00 33.15 187 ALA A C 1
ATOM 1405 O O . ALA A 1 187 ? 24.213 -14.042 33.551 1.00 35.39 187 ALA A O 1
ATOM 1407 N N . LEU A 1 188 ? 24.134 -12.535 31.886 1.00 36.00 188 LEU A N 1
ATOM 1408 C CA . LEU A 1 188 ? 22.774 -12.866 31.495 1.00 27.00 188 LEU A CA 1
ATOM 1409 C C . LEU A 1 188 ? 22.676 -14.263 30.900 1.00 33.18 188 LEU A C 1
ATOM 1410 O O . LEU A 1 188 ? 21.774 -15.028 31.247 1.00 35.99 188 LEU A O 1
ATOM 1415 N N . GLN A 1 189 ? 23.599 -14.597 30.006 1.00 31.66 189 GLN A N 1
ATOM 1416 C CA . GLN A 1 189 ? 23.513 -15.871 29.300 1.00 42.11 189 GLN A CA 1
ATOM 1417 C C . GLN A 1 189 ? 23.950 -17.035 30.186 1.00 34.28 189 GLN A C 1
ATOM 1418 O O . GLN A 1 189 ? 23.447 -18.148 30.053 1.00 34.06 189 GLN A O 1
ATOM 1424 N N . GLU A 1 190 ? 24.875 -16.773 31.100 1.00 30.76 190 GLU A N 1
ATOM 1425 C CA . GLU A 1 190 ? 25.268 -17.787 32.068 1.00 41.69 190 GLU A CA 1
ATOM 1426 C C . GLU A 1 190 ? 24.177 -17.984 33.114 1.00 31.82 190 GLU A C 1
ATOM 1427 O O . GLU A 1 190 ? 24.033 -19.068 33.668 1.00 36.25 190 GLU A O 1
ATOM 1433 N N . ALA A 1 191 ? 23.401 -16.938 33.373 1.00 31.09 191 ALA A N 1
ATOM 1434 C CA . ALA A 1 191 ? 22.204 -17.087 34.189 1.00 26.67 191 ALA A CA 1
ATOM 1435 C C . ALA A 1 191 ? 21.193 -17.971 33.464 1.00 37.04 191 ALA A C 1
ATOM 1436 O O . ALA A 1 191 ? 20.566 -18.842 34.068 1.00 42.09 191 ALA A O 1
ATOM 1438 N N . ALA A 1 192 ? 21.038 -17.739 32.163 1.00 27.60 192 ALA A N 1
ATOM 1439 C CA . ALA A 1 192 ? 20.119 -18.523 31.351 1.00 29.00 192 ALA A CA 1
ATOM 1440 C C . ALA A 1 192 ? 20.561 -19.984 31.260 1.00 36.20 192 ALA A C 1
ATOM 1441 O O . ALA A 1 192 ? 19.734 -20.892 31.210 1.00 37.37 192 ALA A O 1
ATOM 1443 N N . GLU A 1 193 ? 21.868 -20.207 31.234 1.00 34.44 193 GLU A N 1
ATOM 1444 C CA . GLU A 1 193 ? 22.394 -21.565 31.239 1.00 42.90 193 GLU A CA 1
ATOM 1445 C C . GLU A 1 193 ? 22.183 -22.206 32.602 1.00 29.18 193 GLU A C 1
ATOM 1446 O O . GLU A 1 193 ? 21.960 -23.409 32.704 1.00 32.52 193 GLU A O 1
ATOM 1452 N N . GLN A 1 194 ? 22.254 -21.393 33.648 1.00 31.97 194 GLN A N 1
ATOM 1453 C CA . GLN A 1 194 ? 22.004 -21.879 34.995 1.00 39.49 194 GLN A CA 1
ATOM 1454 C C . GLN A 1 194 ? 20.581 -22.435 35.089 1.00 40.16 194 GLN A C 1
ATOM 1455 O O . GLN A 1 194 ? 20.350 -23.459 35.732 1.00 38.38 194 GLN A O 1
ATOM 1461 N N . LEU A 1 195 ? 19.636 -21.769 34.429 1.00 35.48 195 LEU A N 1
ATOM 1462 C CA . LEU A 1 195 ? 18.245 -22.222 34.422 1.00 34.60 195 LEU A CA 1
ATOM 1463 C C . LEU A 1 195 ? 18.050 -23.472 33.574 1.00 28.47 195 LEU A C 1
ATOM 1464 O O . LEU A 1 195 ? 16.993 -24.100 33.630 1.00 33.32 195 LEU A O 1
ATOM 1469 N N . GLY A 1 196 ? 19.052 -23.826 32.778 1.00 26.96 196 GLY A N 1
ATOM 1470 C CA . GLY A 1 196 ? 18.983 -25.060 32.021 1.00 32.89 196 GLY A CA 1
ATOM 1471 C C . GLY A 1 196 ? 19.025 -24.961 30.507 1.00 35.26 196 GLY A C 1
ATOM 1472 O O . GLY A 1 196 ? 19.035 -25.988 29.827 1.00 39.03 196 GLY A O 1
ATOM 1473 N N . LEU A 1 197 ? 19.043 -23.745 29.969 1.00 31.77 197 LEU A N 1
ATOM 1474 C CA . LEU A 1 197 ? 19.176 -23.575 28.520 1.00 31.17 197 LEU A CA 1
ATOM 1475 C C . LEU A 1 197 ? 20.587 -23.921 28.037 1.00 22.67 197 LEU A C 1
ATOM 1476 O O . LEU A 1 197 ? 21.559 -23.807 28.786 1.00 37.21 197 LEU A O 1
ATOM 1481 N N . THR A 1 198 ? 20.697 -24.346 26.783 1.00 29.92 198 THR A N 1
ATOM 1482 C CA . THR A 1 198 ? 21.998 -24.673 26.211 1.00 31.98 198 THR A CA 1
ATOM 1483 C C . THR A 1 198 ? 22.825 -23.413 26.002 1.00 36.37 198 THR A C 1
ATOM 1484 O O . THR A 1 198 ? 22.291 -22.303 25.992 1.00 42.39 198 THR A O 1
ATOM 1488 N N . LYS A 1 199 ? 24.131 -23.593 25.836 1.00 43.11 199 LYS A N 1
ATOM 1489 C CA . LYS A 1 199 ? 25.044 -22.473 25.663 1.00 35.05 199 LYS A CA 1
ATOM 1490 C C . LYS A 1 199 ? 24.685 -21.696 24.408 1.00 39.01 199 LYS A C 1
ATOM 1491 O O . LYS A 1 199 ? 24.647 -20.467 24.418 1.00 47.50 199 LYS A O 1
ATOM 1497 N N . GLU A 1 200 ? 24.413 -22.425 23.330 1.00 39.65 200 GLU A N 1
ATOM 1498 C CA . GLU A 1 200 ? 24.146 -21.814 22.034 1.00 46.35 200 GLU A CA 1
ATOM 1499 C C . GLU A 1 200 ? 22.870 -20.984 22.056 1.00 37.69 200 GLU A C 1
ATOM 1500 O O . GLU A 1 200 ? 22.839 -19.863 21.558 1.00 37.78 200 GLU A O 1
ATOM 1506 N N . THR A 1 201 ? 21.816 -21.547 22.632 1.00 44.80 201 THR A N 1
ATOM 1507 C CA . THR A 1 201 ? 20.539 -20.857 22.715 1.00 35.61 201 THR A CA 1
ATOM 1508 C C . THR A 1 201 ? 20.633 -19.650 23.643 1.00 30.13 201 THR A C 1
ATOM 1509 O O . THR A 1 201 ? 20.149 -18.569 23.318 1.00 38.95 201 THR A O 1
ATOM 1513 N N . ALA A 1 202 ? 21.268 -19.839 24.794 1.00 24.56 202 ALA A N 1
ATOM 1514 C CA . ALA A 1 202 ? 21.441 -18.762 25.758 1.00 35.38 202 ALA A CA 1
ATOM 1515 C C . ALA A 1 202 ? 22.229 -17.611 25.151 1.00 33.80 202 ALA A C 1
ATOM 1516 O O . ALA A 1 202 ? 21.870 -16.448 25.323 1.00 31.20 202 ALA A O 1
ATOM 1518 N N . GLU A 1 203 ? 23.305 -17.946 24.446 1.00 40.54 203 GLU A N 1
ATOM 1519 C CA . GLU A 1 203 ? 24.147 -16.947 23.798 1.00 39.81 203 GLU A CA 1
ATOM 1520 C C . GLU A 1 203 ? 23.388 -16.195 22.717 1.00 36.11 203 GLU A C 1
ATOM 1521 O O . GLU A 1 203 ? 23.418 -14.968 22.667 1.00 34.81 203 GLU A O 1
ATOM 1527 N N . LEU A 1 204 ? 22.704 -16.941 21.855 1.00 32.60 204 LEU A N 1
ATOM 1528 C CA . LEU A 1 204 ? 21.973 -16.346 20.743 1.00 33.13 204 LEU A CA 1
ATOM 1529 C C . LEU A 1 204 ? 20.849 -15.427 21.206 1.00 39.88 204 LEU A C 1
ATOM 1530 O O . LEU A 1 204 ? 20.719 -14.302 20.726 1.00 31.44 204 LEU A O 1
ATOM 1535 N N . LEU A 1 205 ? 20.038 -15.910 22.139 1.00 32.19 205 LEU A N 1
ATOM 1536 C CA . LEU A 1 205 ? 18.917 -15.127 22.637 1.00 34.54 205 LEU A CA 1
ATOM 1537 C C . LEU A 1 205 ? 19.408 -13.894 23.378 1.00 30.56 205 LEU A C 1
ATOM 1538 O O . LEU A 1 205 ? 18.849 -12.810 23.219 1.00 34.06 205 LEU A O 1
ATOM 1543 N N . THR A 1 206 ? 20.451 -14.063 24.187 1.00 30.16 206 THR A N 1
ATOM 1544 C CA . THR A 1 206 ? 21.031 -12.941 24.911 1.00 29.82 206 THR A CA 1
ATOM 1545 C C . THR A 1 206 ? 21.496 -11.875 23.927 1.00 33.49 206 THR A C 1
ATOM 1546 O O . THR A 1 206 ? 21.099 -10.712 24.023 1.00 32.49 206 THR A O 1
ATOM 1550 N N . GLU A 1 207 ? 22.329 -12.283 22.975 1.00 32.47 207 GLU A N 1
ATOM 1551 C CA . GLU A 1 207 ? 22.809 -11.382 21.934 1.00 36.51 207 GLU A CA 1
ATOM 1552 C C . GLU A 1 207 ? 21.659 -10.647 21.258 1.00 26.56 207 GLU A C 1
ATOM 1553 O O . GLU A 1 207 ? 21.648 -9.415 21.196 1.00 25.99 207 GLU A O 1
ATOM 1559 N N . GLN A 1 208 ? 20.696 -11.412 20.753 1.00 25.62 208 GLN A N 1
ATOM 1560 C CA . GLN A 1 208 ? 19.578 -10.854 19.999 1.00 27.44 208 GLN A CA 1
ATOM 1561 C C . GLN A 1 208 ? 18.674 -9.989 20.869 1.00 25.86 208 GLN A C 1
ATOM 1562 O O . GLN A 1 208 ? 18.111 -8.999 20.408 1.00 29.64 208 GLN A O 1
ATOM 1568 N N . THR A 1 209 ? 18.536 -10.373 22.130 1.00 28.05 209 THR A N 1
ATOM 1569 C CA . THR A 1 209 ? 17.710 -9.627 23.064 1.00 29.61 209 THR A CA 1
ATOM 1570 C C . THR A 1 209 ? 18.298 -8.244 23.310 1.00 23.00 209 THR A C 1
ATOM 1571 O O . THR A 1 209 ? 17.578 -7.244 23.356 1.00 23.76 209 THR A O 1
ATOM 1575 N N . VAL A 1 210 ? 19.615 -8.193 23.466 1.00 25.99 210 VAL A N 1
ATOM 1576 C CA . VAL A 1 210 ? 20.304 -6.931 23.680 1.00 29.71 210 VAL A CA 1
ATOM 1577 C C . VAL A 1 210 ? 20.190 -6.049 22.440 1.00 27.82 210 VAL A C 1
ATOM 1578 O O . VAL A 1 210 ? 19.886 -4.861 22.539 1.00 33.48 210 VAL A O 1
ATOM 1582 N N . LEU A 1 211 ? 20.421 -6.642 21.274 1.00 30.75 211 LEU A N 1
ATOM 1583 C CA . LEU A 1 211 ? 20.288 -5.932 20.006 1.00 26.30 211 LEU A CA 1
ATOM 1584 C C . LEU A 1 211 ? 18.895 -5.338 19.846 1.00 34.26 211 LEU A C 1
ATOM 1585 O O . LEU A 1 211 ? 18.745 -4.165 19.499 1.00 32.10 211 LEU A O 1
ATOM 1590 N N . GLY A 1 212 ? 17.880 -6.164 20.087 1.00 28.21 212 GLY A N 1
ATOM 1591 C CA . GLY A 1 212 ? 16.500 -5.753 19.927 1.00 22.67 212 GLY A CA 1
ATOM 1592 C C . GLY A 1 212 ? 16.126 -4.618 20.857 1.00 28.18 212 GLY A C 1
ATOM 1593 O O . GLY A 1 212 ? 15.362 -3.728 20.485 1.00 29.41 212 GLY A O 1
ATOM 1594 N N . ALA A 1 213 ? 16.667 -4.650 22.071 1.00 26.45 213 ALA A N 1
ATOM 1595 C CA . ALA A 1 213 ? 16.406 -3.606 23.051 1.00 28.03 213 ALA A CA 1
ATOM 1596 C C . ALA A 1 213 ? 16.986 -2.266 22.603 1.00 23.95 213 ALA A C 1
ATOM 1597 O O . ALA A 1 213 ? 16.335 -1.229 22.728 1.00 29.23 213 ALA A O 1
ATOM 1599 N N . ALA A 1 214 ? 18.212 -2.294 22.085 1.00 29.93 214 ALA A N 1
ATOM 1600 C CA . ALA A 1 214 ? 18.873 -1.086 21.595 1.00 30.00 214 ALA A CA 1
ATOM 1601 C C . ALA A 1 214 ? 18.147 -0.537 20.370 1.00 29.90 214 ALA A C 1
ATOM 1602 O O . ALA A 1 214 ? 17.962 0.677 20.235 1.00 27.71 214 ALA A O 1
ATOM 1604 N N . ARG A 1 215 ? 17.732 -1.440 19.486 1.00 27.41 215 ARG A N 1
ATOM 1605 C CA . ARG A 1 215 ? 16.982 -1.065 18.292 1.00 27.79 215 ARG A CA 1
ATOM 1606 C C . ARG A 1 215 ? 15.693 -0.338 18.644 1.00 29.17 215 ARG A C 1
ATOM 1607 O O . ARG A 1 215 ? 15.406 0.726 18.100 1.00 31.56 215 ARG A O 1
ATOM 1623 N N . ALA A 1 217 ? 15.064 1.178 21.301 1.00 24.19 217 ALA A N 1
ATOM 1624 C CA . ALA A 1 217 ? 15.487 2.438 21.889 1.00 35.85 217 ALA A CA 1
ATOM 1625 C C . ALA A 1 217 ? 15.796 3.452 20.798 1.00 29.49 217 ALA A C 1
ATOM 1626 O O . ALA A 1 217 ? 15.330 4.588 20.847 1.00 42.97 217 ALA A O 1
ATOM 1628 N N . LEU A 1 218 ? 16.580 3.029 19.811 1.00 38.46 218 LEU A N 1
ATOM 1629 C CA . LEU A 1 218 ? 17.060 3.921 18.761 1.00 39.22 218 LEU A CA 1
ATOM 1630 C C . LEU A 1 218 ? 15.975 4.365 17.791 1.00 35.91 218 LEU A C 1
ATOM 1631 O O . LEU A 1 218 ? 16.076 5.432 17.189 1.00 52.46 218 LEU A O 1
ATOM 1636 N N . GLU A 1 219 ? 14.937 3.552 17.640 1.00 38.85 219 GLU A N 1
ATOM 1637 C CA . GLU A 1 219 ? 13.889 3.865 16.675 1.00 44.35 219 GLU A CA 1
ATOM 1638 C C . GLU A 1 219 ? 12.695 4.612 17.269 1.00 36.43 219 GLU A C 1
ATOM 1639 O O . GLU A 1 219 ? 11.711 4.861 16.578 1.00 41.66 219 GLU A O 1
ATOM 1645 N N . THR A 1 220 ? 12.787 4.988 18.539 1.00 33.08 220 THR A N 1
ATOM 1646 C CA . THR A 1 220 ? 11.726 5.776 19.153 1.00 38.69 220 THR A CA 1
ATOM 1647 C C . THR A 1 220 ? 12.275 6.972 19.916 1.00 38.79 220 THR A C 1
ATOM 1648 O O . THR A 1 220 ? 13.418 6.963 20.364 1.00 44.37 220 THR A O 1
ATOM 1652 N N . GLU A 1 221 ? 11.453 8.004 20.058 1.00 40.70 221 GLU A N 1
ATOM 1653 C CA . GLU A 1 221 ? 11.831 9.166 20.851 1.00 53.05 221 GLU A CA 1
ATOM 1654 C C . GLU A 1 221 ? 11.437 8.947 22.306 1.00 49.39 221 GLU A C 1
ATOM 1655 O O . GLU A 1 221 ? 11.755 9.757 23.176 1.00 43.79 221 GLU A O 1
ATOM 1661 N N . GLN A 1 222 ? 10.738 7.843 22.561 1.00 45.58 222 GLN A N 1
ATOM 1662 C CA . GLN A 1 222 ? 10.435 7.424 23.924 1.00 43.53 222 GLN A CA 1
ATOM 1663 C C . GLN A 1 222 ? 11.714 7.094 24.682 1.00 34.66 222 GLN A C 1
ATOM 1664 O O . GLN A 1 222 ? 12.647 6.521 24.123 1.00 42.70 222 GLN A O 1
ATOM 1670 N N . SER A 1 223 ? 11.752 7.456 25.958 1.00 28.30 223 SER A N 1
ATOM 1671 C CA . SER A 1 223 ? 12.907 7.153 26.786 1.00 39.12 223 SER A CA 1
ATOM 1672 C C . SER A 1 223 ? 12.987 5.654 27.065 1.00 37.11 223 SER A C 1
ATOM 1673 O O . SER A 1 223 ? 12.039 4.906 26.826 1.00 30.32 223 SER A O 1
ATOM 1676 N N . VAL A 1 224 ? 14.128 5.222 27.577 1.00 36.27 224 VAL A N 1
ATOM 1677 C CA . VAL A 1 224 ? 14.320 3.829 27.938 1.00 32.89 224 VAL A CA 1
ATOM 1678 C C . VAL A 1 224 ? 13.355 3.425 29.055 1.00 38.82 224 VAL A C 1
ATOM 1679 O O . VAL A 1 224 ? 12.854 2.297 29.091 1.00 30.19 224 VAL A O 1
ATOM 1683 N N . VAL A 1 225 ? 13.087 4.363 29.954 1.00 30.36 225 VAL A N 1
ATOM 1684 C CA . VAL A 1 225 ? 12.170 4.125 31.057 1.00 31.28 225 VAL A CA 1
ATOM 1685 C C . VAL A 1 225 ? 10.759 3.854 30.546 1.00 34.05 225 VAL A C 1
ATOM 1686 O O . VAL A 1 225 ? 10.085 2.940 31.019 1.00 33.65 225 VAL A O 1
ATOM 1690 N N . GLN A 1 226 ? 10.314 4.653 29.581 1.00 36.26 226 GLN A N 1
ATOM 1691 C CA . GLN A 1 226 ? 8.974 4.499 29.023 1.00 33.77 226 GLN A CA 1
ATOM 1692 C C . GLN A 1 226 ? 8.826 3.174 28.292 1.00 40.37 226 GLN A C 1
ATOM 1693 O O . GLN A 1 226 ? 7.779 2.528 28.369 1.00 37.95 226 GLN A O 1
ATOM 1699 N N . LEU A 1 227 ? 9.880 2.770 27.591 1.00 35.21 227 LEU A N 1
ATOM 1700 C CA . LEU A 1 227 ? 9.892 1.477 26.913 1.00 37.15 227 LEU A CA 1
ATOM 1701 C C . LEU A 1 227 ? 9.832 0.333 27.913 1.00 29.46 227 LEU A C 1
ATOM 1702 O O . LEU A 1 227 ? 9.187 -0.685 27.658 1.00 35.47 227 LEU A O 1
ATOM 1707 N N . ARG A 1 228 ? 10.505 0.503 29.048 1.00 23.62 228 ARG A N 1
ATOM 1708 C CA . ARG A 1 228 ? 10.491 -0.511 30.098 1.00 25.54 228 ARG A CA 1
ATOM 1709 C C . ARG A 1 228 ? 9.079 -0.697 30.639 1.00 32.87 228 ARG A C 1
ATOM 1710 O O . ARG A 1 228 ? 8.602 -1.822 30.776 1.00 33.17 228 ARG A O 1
ATOM 1718 N N . GLN A 1 229 ? 8.414 0.414 30.943 1.00 31.50 229 GLN A N 1
ATOM 1719 C CA . GLN A 1 229 ? 7.022 0.384 31.384 1.00 33.25 229 GLN A CA 1
ATOM 1720 C C . GLN A 1 229 ? 6.132 -0.299 30.349 1.00 30.94 229 GLN A C 1
ATOM 1721 O O . GLN A 1 229 ? 5.389 -1.227 30.669 1.00 39.32 229 GLN A O 1
ATOM 1727 N N . PHE A 1 230 ? 6.220 0.163 29.106 1.00 32.25 230 PHE A N 1
ATOM 1728 C CA . PHE A 1 230 ? 5.431 -0.397 28.018 1.00 31.32 230 PHE A CA 1
ATOM 1729 C C . PHE A 1 230 ? 5.596 -1.916 27.917 1.00 34.65 230 PHE A C 1
ATOM 1730 O O . PHE A 1 230 ? 4.683 -2.625 27.496 1.00 41.97 230 PHE A O 1
ATOM 1738 N N . VAL A 1 231 ? 6.760 -2.406 28.316 1.00 34.70 231 VAL A N 1
ATOM 1739 C CA . VAL A 1 231 ? 7.094 -3.816 28.170 1.00 34.23 231 VAL A CA 1
ATOM 1740 C C . VAL A 1 231 ? 6.764 -4.639 29.424 1.00 30.49 231 VAL A C 1
ATOM 1741 O O . VAL A 1 231 ? 6.711 -5.868 29.381 1.00 38.72 231 VAL A O 1
ATOM 1745 N N . THR A 1 232 ? 6.520 -3.956 30.535 1.00 27.02 232 THR A N 1
ATOM 1746 C CA . THR A 1 232 ? 6.268 -4.632 31.800 1.00 38.56 232 THR A CA 1
ATOM 1747 C C . THR A 1 232 ? 4.790 -4.592 32.181 1.00 36.29 232 THR A C 1
ATOM 1748 O O . THR A 1 232 ? 4.247 -3.533 32.476 1.00 43.80 232 THR A O 1
ATOM 1752 N N . SER A 1 233 ? 4.141 -5.750 32.172 1.00 37.37 233 SER A N 1
ATOM 1753 C CA . SER A 1 233 ? 2.776 -5.853 32.661 1.00 27.13 233 SER A CA 1
ATOM 1754 C C . SER A 1 233 ? 2.795 -6.192 34.148 1.00 41.26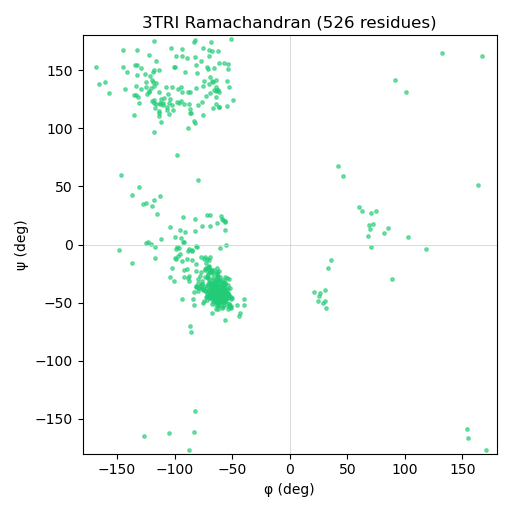 233 SER A C 1
ATOM 1755 O O . SER A 1 233 ? 3.707 -6.867 34.623 1.00 33.71 233 SER A O 1
ATOM 1758 N N . PRO A 1 234 ? 1.791 -5.708 34.892 1.00 40.27 234 PRO A N 1
ATOM 1759 C CA . PRO A 1 234 ? 1.731 -5.932 36.339 1.00 37.53 234 PRO A CA 1
ATOM 1760 C C . PRO A 1 234 ? 1.495 -7.401 36.684 1.00 38.46 234 PRO A C 1
ATOM 1761 O O . PRO A 1 234 ? 0.727 -8.090 36.012 1.00 32.31 234 PRO A O 1
ATOM 1765 N N . GLY A 1 235 ? 2.168 -7.871 37.729 1.00 33.18 235 GLY A N 1
ATOM 1766 C CA . GLY A 1 235 ? 2.039 -9.244 38.175 1.00 26.70 235 GLY A CA 1
ATOM 1767 C C . GLY A 1 235 ? 2.667 -10.258 37.239 1.00 27.42 235 GLY A C 1
ATOM 1768 O O . GLY A 1 235 ? 2.673 -11.451 37.530 1.00 30.10 235 GLY A O 1
ATOM 1769 N N . GLY A 1 236 ? 3.209 -9.783 36.123 1.00 27.88 236 GLY A N 1
ATOM 1770 C CA . GLY A 1 236 ? 3.729 -10.663 35.090 1.00 30.27 236 GLY A CA 1
ATOM 1771 C C . GLY A 1 236 ? 5.136 -11.201 35.299 1.00 21.48 236 GLY A C 1
ATOM 1772 O O . GLY A 1 236 ? 5.827 -10.852 36.257 1.00 30.29 236 GLY A O 1
ATOM 1773 N N . THR A 1 237 ? 5.549 -12.066 34.380 1.00 28.54 237 THR A N 1
ATOM 1774 C CA . THR A 1 237 ? 6.886 -12.647 34.370 1.00 31.90 237 THR A CA 1
ATOM 1775 C C . THR A 1 237 ? 7.979 -11.585 34.463 1.00 33.54 237 THR A C 1
ATOM 1776 O O . THR A 1 237 ? 8.844 -11.644 35.341 1.00 31.49 237 THR A O 1
ATOM 1780 N N . THR A 1 238 ? 7.927 -10.615 33.555 1.00 28.21 238 THR A N 1
ATOM 1781 C CA . THR A 1 238 ? 8.944 -9.571 33.466 1.00 24.74 238 THR A CA 1
ATOM 1782 C C . THR A 1 238 ? 9.070 -8.754 34.750 1.00 28.66 238 THR A C 1
ATOM 1783 O O . THR A 1 238 ? 10.176 -8.467 35.208 1.00 38.13 238 THR A O 1
ATOM 1787 N N . GLU A 1 239 ? 7.935 -8.375 35.323 1.00 28.21 239 GLU A N 1
ATOM 1788 C CA . GLU A 1 239 ? 7.930 -7.578 36.544 1.00 35.88 239 GLU A CA 1
ATOM 1789 C C . GLU A 1 239 ? 8.663 -8.277 37.692 1.00 31.33 239 GLU A C 1
ATOM 1790 O O . GLU A 1 239 ? 9.436 -7.656 38.422 1.00 28.78 239 GLU A O 1
ATOM 1796 N N . GLN A 1 240 ? 8.423 -9.571 37.851 1.00 22.55 240 GLN A N 1
ATOM 1797 C CA . GLN A 1 240 ? 9.143 -10.335 38.862 1.00 29.89 240 GLN A CA 1
ATOM 1798 C C . GLN A 1 240 ? 10.652 -10.157 38.713 1.00 33.19 240 GLN A C 1
ATOM 1799 O O . GLN A 1 240 ? 11.345 -9.832 39.678 1.00 39.44 240 GLN A O 1
ATOM 1805 N N . ALA A 1 241 ? 11.152 -10.363 37.498 1.00 27.95 241 ALA A N 1
ATOM 1806 C CA . ALA A 1 241 ? 12.582 -10.269 37.227 1.00 26.16 241 ALA A CA 1
ATOM 1807 C C . ALA A 1 241 ? 13.100 -8.855 37.475 1.00 31.81 241 ALA A C 1
ATOM 1808 O O . ALA A 1 241 ? 14.162 -8.666 38.068 1.00 28.98 241 ALA A O 1
ATOM 1810 N N . ILE A 1 242 ? 12.336 -7.865 37.027 1.00 31.12 242 ILE A N 1
ATOM 1811 C CA . ILE A 1 242 ? 12.702 -6.468 37.230 1.00 29.07 242 ILE A CA 1
ATOM 1812 C C . ILE A 1 242 ? 12.856 -6.137 38.712 1.00 28.57 242 ILE A C 1
ATOM 1813 O O . ILE A 1 242 ? 13.831 -5.505 39.115 1.00 33.31 242 ILE A O 1
ATOM 1818 N N . LYS A 1 243 ? 11.896 -6.570 39.522 1.00 35.02 243 LYS A N 1
ATOM 1819 C CA . LYS A 1 243 ? 11.959 -6.329 40.959 1.00 33.09 243 LYS A CA 1
ATOM 1820 C C . LYS A 1 243 ? 13.231 -6.899 41.579 1.00 27.33 243 LYS A C 1
ATOM 1821 O O . LYS A 1 243 ? 13.827 -6.283 42.457 1.00 33.61 243 LYS A O 1
ATOM 1827 N N . VAL A 1 244 ? 13.659 -8.067 41.112 1.00 37.64 244 VAL A N 1
ATOM 1828 C CA . VAL A 1 244 ? 14.942 -8.610 41.544 1.00 26.00 244 VAL A CA 1
ATOM 1829 C C . VAL A 1 244 ? 16.079 -7.684 41.121 1.00 37.02 244 VAL A C 1
ATOM 1830 O O . VAL A 1 244 ? 16.958 -7.358 41.917 1.00 35.24 244 VAL A O 1
ATOM 1834 N N . LEU A 1 245 ? 16.054 -7.264 39.860 1.00 34.82 245 LEU A N 1
ATOM 1835 C CA . LEU A 1 245 ? 17.104 -6.410 39.319 1.00 28.51 245 LEU A CA 1
ATOM 1836 C C . LEU A 1 245 ? 17.144 -5.038 39.989 1.00 32.51 245 LEU A C 1
ATOM 1837 O O . LEU A 1 245 ? 18.219 -4.501 40.243 1.00 34.98 245 LEU A O 1
ATOM 1842 N N . GLU A 1 246 ? 15.974 -4.473 40.270 1.00 35.65 246 GLU A N 1
ATOM 1843 C CA . GLU A 1 246 ? 15.892 -3.152 40.889 1.00 36.28 246 GLU A CA 1
ATOM 1844 C C . GLU A 1 246 ? 16.551 -3.139 42.263 1.00 41.98 246 GLU A C 1
ATOM 1845 O O . GLU A 1 246 ? 16.948 -2.085 42.761 1.00 50.81 246 GLU A O 1
ATOM 1851 N N . SER A 1 247 ? 16.654 -4.312 42.880 1.00 36.19 247 SER A N 1
ATOM 1852 C CA . SER A 1 247 ? 17.244 -4.418 44.207 1.00 36.62 247 SER A CA 1
ATOM 1853 C C . SER A 1 247 ? 18.752 -4.584 44.091 1.00 43.37 247 SER A C 1
ATOM 1854 O O . SER A 1 247 ? 19.465 -4.624 45.094 1.00 42.05 247 SER A O 1
ATOM 1857 N N . GLY A 1 248 ? 19.229 -4.685 42.855 1.00 43.05 248 GLY A N 1
ATOM 1858 C CA . GLY A 1 248 ? 20.651 -4.795 42.596 1.00 33.71 248 GLY A CA 1
ATOM 1859 C C . GLY A 1 248 ? 21.323 -3.439 42.658 1.00 36.97 248 GLY A C 1
ATOM 1860 O O . GLY A 1 248 ? 22.538 -3.333 42.509 1.00 44.09 248 GLY A O 1
ATOM 1861 N N . ASN A 1 249 ? 20.530 -2.399 42.889 1.00 34.96 249 ASN A N 1
ATOM 1862 C CA . ASN A 1 249 ? 21.054 -1.042 42.951 1.00 44.34 249 ASN A CA 1
ATOM 1863 C C . ASN A 1 249 ? 22.003 -0.774 41.794 1.00 36.05 249 ASN A C 1
ATOM 1864 O O . ASN A 1 249 ? 23.169 -0.444 42.000 1.00 46.00 249 ASN A O 1
ATOM 1869 N N . LEU A 1 250 ? 21.492 -0.915 40.576 1.00 36.14 250 LEU A N 1
ATOM 1870 C CA . LEU A 1 250 ? 22.325 -0.841 39.382 1.00 39.63 250 LEU A CA 1
ATOM 1871 C C . LEU A 1 250 ? 22.727 0.583 39.009 1.00 36.15 250 LEU A C 1
ATOM 1872 O O . LEU A 1 250 ? 23.826 0.805 38.499 1.00 42.30 250 LEU A O 1
ATOM 1877 N N . ARG A 1 251 ? 21.848 1.546 39.261 1.00 29.29 251 ARG A N 1
ATOM 1878 C CA . ARG A 1 251 ? 22.181 2.937 38.988 1.00 34.95 251 ARG A CA 1
ATOM 1879 C C . ARG A 1 251 ? 23.438 3.332 39.749 1.00 43.55 251 ARG A C 1
ATOM 1880 O O . ARG A 1 251 ? 24.309 4.016 39.213 1.00 45.59 251 ARG A O 1
ATOM 1888 N N . GLU A 1 252 ? 23.536 2.878 40.994 1.00 43.99 252 GLU A N 1
ATOM 1889 C CA . GLU A 1 252 ? 24.679 3.198 41.840 1.00 40.00 252 GLU A CA 1
ATOM 1890 C C . GLU A 1 252 ? 25.898 2.372 41.452 1.00 39.35 252 GLU A C 1
ATOM 1891 O O . GLU A 1 252 ? 27.034 2.836 41.552 1.00 43.15 252 GLU A O 1
ATOM 1897 N N . LEU A 1 253 ? 25.659 1.143 41.011 1.00 37.13 253 LEU A N 1
ATOM 1898 C CA . LEU A 1 253 ? 26.750 0.279 40.586 1.00 37.08 253 LEU A CA 1
ATOM 1899 C C . LEU A 1 253 ? 27.460 0.899 39.391 1.00 36.26 253 LEU A C 1
ATOM 1900 O O . LEU A 1 253 ? 28.689 0.944 39.346 1.00 39.29 253 LEU A O 1
ATOM 1905 N N . PHE A 1 254 ? 26.678 1.385 38.429 1.00 37.54 254 PHE A N 1
ATOM 1906 C CA . PHE A 1 254 ? 27.226 1.983 37.209 1.00 44.98 254 PHE A CA 1
ATOM 1907 C C . PHE A 1 254 ? 27.891 3.338 37.451 1.00 46.69 254 PHE A C 1
ATOM 1908 O O . PHE A 1 254 ? 28.938 3.632 36.877 1.00 41.57 254 PHE A O 1
ATOM 1916 N N . ILE A 1 255 ? 27.275 4.159 38.296 1.00 44.53 255 ILE A N 1
ATOM 1917 C CA . ILE A 1 255 ? 27.869 5.431 38.691 1.00 37.00 255 ILE A CA 1
ATOM 1918 C C . ILE A 1 255 ? 29.241 5.184 39.302 1.00 42.19 255 ILE A C 1
ATOM 1919 O O . ILE A 1 255 ? 30.225 5.821 38.933 1.00 49.27 255 ILE A O 1
ATOM 1924 N N . LYS A 1 256 ? 29.292 4.242 40.234 1.00 39.12 256 LYS A N 1
ATOM 1925 C CA . LYS A 1 256 ? 30.532 3.855 40.885 1.00 39.42 256 LYS A CA 1
ATOM 1926 C C . LYS A 1 256 ? 31.543 3.312 39.872 1.00 54.86 256 LYS A C 1
ATOM 1927 O O . LYS A 1 256 ? 32.754 3.454 40.048 1.00 55.78 256 LYS A O 1
ATOM 1933 N N . ALA A 1 257 ? 31.038 2.698 38.807 1.00 47.77 257 ALA A N 1
ATOM 1934 C CA . ALA A 1 257 ? 31.892 2.039 37.825 1.00 41.43 257 ALA A CA 1
ATOM 1935 C C . ALA A 1 257 ? 32.444 3.014 36.788 1.00 46.43 257 ALA A C 1
ATOM 1936 O O . ALA A 1 257 ? 33.611 2.933 36.403 1.00 42.60 257 ALA A O 1
ATOM 1938 N N . LEU A 1 258 ? 31.605 3.936 36.333 1.00 42.51 258 LEU A N 1
ATOM 1939 C CA . LEU A 1 258 ? 32.058 4.926 35.367 1.00 50.67 258 LEU A CA 1
ATOM 1940 C C . LEU A 1 258 ? 33.079 5.855 36.008 1.00 52.29 258 LEU A C 1
ATOM 1941 O O . LEU A 1 258 ? 34.096 6.187 35.398 1.00 45.76 258 LEU A O 1
ATOM 1946 N N . THR A 1 259 ? 32.805 6.266 37.242 1.00 50.57 259 THR A N 1
ATOM 1947 C CA . THR A 1 259 ? 33.704 7.159 37.964 1.00 51.76 259 THR A CA 1
ATOM 1948 C C . THR A 1 259 ? 35.073 6.513 38.172 1.00 48.79 259 THR A C 1
ATOM 1949 O O . THR A 1 259 ? 36.100 7.175 38.053 1.00 48.81 259 THR A O 1
ATOM 1953 N N . ALA A 1 260 ? 35.080 5.217 38.471 1.00 43.88 260 ALA A N 1
ATOM 1954 C CA . ALA A 1 260 ? 36.329 4.488 38.675 1.00 46.34 260 ALA A CA 1
ATOM 1955 C C . ALA A 1 260 ? 37.122 4.377 37.379 1.00 47.95 260 ALA A C 1
ATOM 1956 O O . ALA A 1 260 ? 38.333 4.153 37.398 1.00 52.23 260 ALA A O 1
ATOM 1958 N N . ALA A 1 261 ? 36.429 4.521 36.256 1.00 44.52 261 ALA A N 1
ATOM 1959 C CA . ALA A 1 261 ? 37.078 4.515 34.954 1.00 51.31 261 ALA A CA 1
ATOM 1960 C C . ALA A 1 261 ? 37.672 5.891 34.684 1.00 54.34 261 ALA A C 1
ATOM 1961 O O . ALA A 1 261 ? 38.746 6.014 34.095 1.00 49.19 261 ALA A O 1
ATOM 1963 N N . VAL A 1 262 ? 36.964 6.924 35.130 1.00 49.92 262 VAL A N 1
ATOM 1964 C CA . VAL A 1 262 ? 37.411 8.301 34.951 1.00 54.62 262 VAL A CA 1
ATOM 1965 C C . VAL A 1 262 ? 38.598 8.631 35.848 1.00 57.79 262 VAL A C 1
ATOM 1966 O O . VAL A 1 262 ? 39.566 9.246 35.403 1.00 57.94 262 VAL A O 1
ATOM 1970 N N . ASN A 1 263 ? 38.521 8.221 37.110 1.00 56.07 263 ASN A N 1
ATOM 1971 C CA . ASN A 1 263 ? 39.611 8.453 38.049 1.00 48.32 263 ASN A CA 1
ATOM 1972 C C . ASN A 1 263 ? 40.879 7.731 37.617 1.00 54.50 263 ASN A C 1
ATOM 1973 O O . ASN A 1 263 ? 41.982 8.247 37.787 1.00 59.27 263 ASN A O 1
ATOM 1978 N N . ARG A 1 264 ? 40.718 6.535 37.058 1.00 54.66 264 ARG A N 1
ATOM 1979 C CA . ARG A 1 264 ? 41.852 5.783 36.531 1.00 49.81 264 ARG A CA 1
ATOM 1980 C C . ARG A 1 264 ? 42.420 6.476 35.297 1.00 52.50 264 ARG A C 1
ATOM 1981 O O . ARG A 1 264 ? 43.628 6.469 35.066 1.00 55.05 264 ARG A O 1
ATOM 1989 N N . ALA A 1 265 ? 41.537 7.076 34.507 1.00 53.67 265 ALA A N 1
ATOM 1990 C CA . ALA A 1 265 ? 41.956 7.860 33.356 1.00 53.96 265 ALA A CA 1
ATOM 1991 C C . ALA A 1 265 ? 42.778 9.051 33.825 1.00 53.25 265 ALA A C 1
ATOM 1992 O O . ALA A 1 265 ? 43.806 9.383 33.234 1.00 48.97 265 ALA A O 1
ATOM 1994 N N . LYS A 1 266 ? 42.316 9.686 34.896 1.00 48.87 266 LYS A N 1
ATOM 1995 C CA . LYS A 1 266 ? 42.992 10.849 35.456 1.00 48.66 266 LYS A CA 1
ATOM 1996 C C . LYS A 1 266 ? 44.351 10.480 36.051 1.00 55.86 266 LYS A C 1
ATOM 1997 O O . LYS A 1 266 ? 45.249 11.316 36.131 1.00 62.41 266 LYS A O 1
ATOM 2003 N N . GLU A 1 267 ? 44.499 9.225 36.459 1.00 46.79 267 GLU A N 1
ATOM 2004 C CA . GLU A 1 267 ? 45.776 8.733 36.962 1.00 54.49 267 GLU A CA 1
ATOM 2005 C C . GLU A 1 267 ? 46.778 8.565 35.826 1.00 54.56 267 GLU A C 1
ATOM 2006 O O . GLU A 1 267 ? 47.939 8.954 35.948 1.00 60.32 267 GLU A O 1
ATOM 2012 N N . LEU A 1 268 ? 46.323 7.976 34.725 1.00 50.07 268 LEU A N 1
ATOM 2013 C CA . LEU A 1 268 ? 47.184 7.716 33.576 1.00 55.51 268 LEU A CA 1
ATOM 2014 C C . LEU A 1 268 ? 47.687 9.008 32.943 1.00 51.14 268 LEU A C 1
ATOM 2015 O O . LEU A 1 268 ? 48.791 9.051 32.403 1.00 49.44 268 LEU A O 1
ATOM 2020 N N . SER A 1 269 ? 46.870 10.056 33.007 1.00 44.36 269 SER A N 1
ATOM 2021 C CA . SER A 1 269 ? 47.206 11.331 32.379 1.00 53.65 269 SER A CA 1
ATOM 2022 C C . SER A 1 269 ? 48.407 12.027 33.027 1.00 53.27 269 SER A C 1
ATOM 2023 O O . SER A 1 269 ? 49.128 12.771 32.363 1.00 56.68 269 SER A O 1
ATOM 2026 N N . LYS A 1 270 ? 48.616 11.791 34.319 1.00 56.97 270 LYS A N 1
ATOM 2027 C CA . LYS A 1 270 ? 49.775 12.346 35.014 1.00 55.56 270 LYS A CA 1
ATOM 2028 C C . LYS A 1 270 ? 51.030 11.590 34.588 1.00 50.98 270 LYS A C 1
ATOM 2029 O O . LYS A 1 270 ? 52.152 12.001 34.882 1.00 54.30 270 LYS A O 1
ATOM 2035 N N . THR A 1 271 ? 50.819 10.484 33.885 1.00 49.83 271 THR A N 1
ATOM 2036 C CA . THR A 1 271 ? 51.872 9.525 33.579 1.00 46.15 271 THR A CA 1
ATOM 2037 C C . THR A 1 271 ? 52.395 9.648 32.148 1.00 51.05 271 THR A C 1
ATOM 2038 O O . THR A 1 271 ? 53.499 9.195 31.839 1.00 61.70 271 THR A O 1
ATOM 2042 N N . VAL A 1 272 ? 51.604 10.2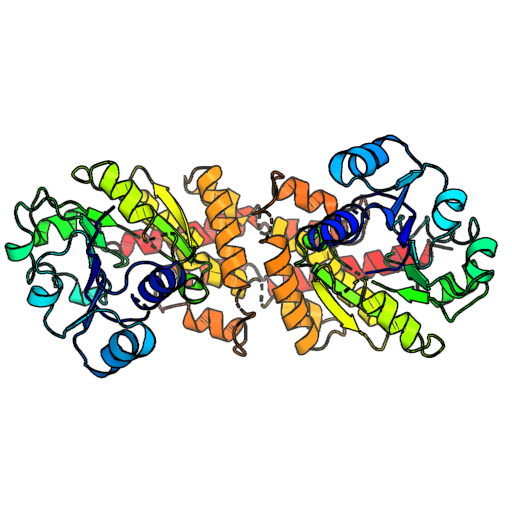69 31.280 1.00 52.89 272 VAL A N 1
ATOM 2043 C CA . VAL A 1 272 ? 51.925 10.326 29.855 1.00 52.25 272 VAL A CA 1
ATOM 2044 C C . VAL A 1 272 ? 52.914 11.436 29.491 1.00 65.39 272 VAL A C 1
ATOM 2045 O O . VAL A 1 272 ? 52.977 11.861 28.337 1.00 70.17 272 VAL A O 1
ATOM 2049 N N . ASP A 1 273 ? 53.688 11.902 30.467 1.00 65.80 273 ASP A N 1
ATOM 2050 C CA . ASP A 1 273 ? 54.693 12.929 30.208 1.00 71.44 273 ASP A CA 1
ATOM 2051 C C . ASP A 1 273 ? 55.981 12.665 30.989 1.00 68.19 273 ASP A C 1
ATOM 2052 O O . ASP A 1 273 ? 56.683 11.681 30.741 1.00 55.18 273 ASP A O 1
ATOM 2057 N N . ASN B 1 2 ? 8.164 -24.525 -2.429 1.00 61.02 2 ASN B N 1
ATOM 2058 C CA . ASN B 1 2 ? 7.262 -23.676 -1.658 1.00 74.65 2 ASN B CA 1
ATOM 2059 C C . ASN B 1 2 ? 5.898 -23.511 -2.322 1.00 66.45 2 ASN B C 1
ATOM 2060 O O . ASN B 1 2 ? 5.744 -23.771 -3.515 1.00 64.50 2 ASN B O 1
ATOM 2065 N N . THR B 1 3 ? 4.921 -23.076 -1.528 1.00 78.67 3 THR B N 1
ATOM 2066 C CA . THR B 1 3 ? 3.548 -22.852 -1.978 1.00 63.27 3 THR B CA 1
ATOM 2067 C C . THR B 1 3 ? 2.622 -22.751 -0.765 1.00 66.88 3 THR B C 1
ATOM 2068 O O . THR B 1 3 ? 1.599 -23.432 -0.691 1.00 68.66 3 THR B O 1
ATOM 2072 N N . SER B 1 4 ? 2.983 -21.895 0.187 1.00 53.99 4 SER B N 1
ATOM 2073 C CA . SER B 1 4 ? 2.276 -21.843 1.466 1.00 48.26 4 SER B CA 1
ATOM 2074 C C . SER B 1 4 ? 1.344 -20.648 1.636 1.00 36.29 4 SER B C 1
ATOM 2075 O O . SER B 1 4 ? 1.765 -19.495 1.566 1.00 38.56 4 SER B O 1
ATOM 2078 N N . ASN B 1 5 ? 0.072 -20.941 1.868 1.00 22.08 5 ASN B N 1
ATOM 2079 C CA . ASN B 1 5 ? -0.886 -19.922 2.249 1.00 27.89 5 ASN B CA 1
ATOM 2080 C C . ASN B 1 5 ? -0.856 -19.756 3.755 1.00 32.14 5 ASN B C 1
ATOM 2081 O O . ASN B 1 5 ? -1.089 -20.708 4.499 1.00 31.86 5 ASN B O 1
ATOM 2086 N N . ILE B 1 6 ? -0.555 -18.546 4.204 1.00 31.98 6 ILE B N 1
ATOM 2087 C CA . ILE B 1 6 ? -0.431 -18.286 5.628 1.00 26.36 6 ILE B CA 1
ATOM 2088 C C . ILE B 1 6 ? -1.541 -17.365 6.100 1.00 28.65 6 ILE B C 1
ATOM 2089 O O . ILE B 1 6 ? -1.694 -16.247 5.606 1.00 29.65 6 ILE B O 1
ATOM 2094 N N . THR B 1 7 ? -2.322 -17.851 7.054 1.00 29.53 7 THR B N 1
ATOM 2095 C CA . THR B 1 7 ? -3.435 -17.087 7.588 1.00 28.71 7 THR B CA 1
ATOM 2096 C C . THR B 1 7 ? -3.176 -16.680 9.032 1.00 30.89 7 THR B C 1
ATOM 2097 O O . THR B 1 7 ? -2.882 -17.520 9.881 1.00 23.84 7 THR B O 1
ATOM 2101 N N . PHE B 1 8 ? -3.276 -15.383 9.299 1.00 26.59 8 PHE B N 1
ATOM 2102 C CA . PHE B 1 8 ? -3.126 -14.869 10.652 1.00 25.15 8 PHE B CA 1
ATOM 2103 C C . PHE B 1 8 ? -4.481 -14.578 11.259 1.00 26.99 8 PHE B C 1
ATOM 2104 O O . PHE B 1 8 ? -5.220 -13.724 10.772 1.00 32.23 8 PHE B O 1
ATOM 2112 N N . ILE B 1 9 ? -4.809 -15.307 12.318 1.00 27.69 9 ILE B N 1
ATOM 2113 C CA . ILE B 1 9 ? -6.023 -15.042 13.069 1.00 23.61 9 ILE B CA 1
ATOM 2114 C C . ILE B 1 9 ? -5.714 -13.967 14.100 1.00 27.67 9 ILE B C 1
ATOM 2115 O O . ILE B 1 9 ? -4.943 -14.191 15.034 1.00 28.85 9 ILE B O 1
ATOM 2120 N N . GLY B 1 10 ? -6.316 -12.797 13.916 1.00 29.95 10 GLY B N 1
ATOM 2121 C CA . GLY B 1 10 ? -5.963 -11.621 14.689 1.00 34.97 10 GLY B CA 1
ATOM 2122 C C . GLY B 1 10 ? -5.059 -10.728 13.861 1.00 38.22 10 GLY B C 1
ATOM 2123 O O . GLY B 1 10 ? -4.088 -11.195 13.266 1.00 34.14 10 GLY B O 1
ATOM 2124 N N . GLY B 1 11 ? -5.388 -9.443 13.805 1.00 42.55 11 GLY B N 1
ATOM 2125 C CA . GLY B 1 11 ? -4.587 -8.482 13.068 1.00 30.74 11 GLY B CA 1
ATOM 2126 C C . GLY B 1 11 ? -3.922 -7.486 14.000 1.00 37.82 11 GLY B C 1
ATOM 2127 O O . GLY B 1 11 ? -3.865 -6.288 13.713 1.00 43.93 11 GLY B O 1
ATOM 2128 N N . GLY B 1 12 ? -3.417 -7.984 15.124 1.00 32.69 12 GLY B N 1
ATOM 2129 C CA . GLY B 1 12 ? -2.792 -7.134 16.121 1.00 35.42 12 GLY B CA 1
ATOM 2130 C C . GLY B 1 12 ? -1.338 -6.801 15.847 1.00 33.20 12 GLY B C 1
ATOM 2131 O O . GLY B 1 12 ? -0.852 -6.946 14.726 1.00 40.76 12 GLY B O 1
ATOM 2132 N N . ASN B 1 13 ? -0.637 -6.361 16.886 1.00 28.99 13 ASN B N 1
ATOM 2133 C CA . ASN B 1 13 ? 0.736 -5.900 16.736 1.00 39.65 13 ASN B CA 1
ATOM 2134 C C . ASN B 1 13 ? 1.691 -6.984 16.260 1.00 30.43 13 ASN B C 1
ATOM 2135 O O . ASN B 1 13 ? 2.485 -6.761 15.352 1.00 33.08 13 ASN B O 1
ATOM 2148 N N . ALA B 1 15 ? 0.983 -9.866 14.750 1.00 29.98 15 ALA B N 1
ATOM 2149 C CA . ALA B 1 15 ? 0.618 -10.332 13.420 1.00 31.78 15 ALA B CA 1
ATOM 2150 C C . ALA B 1 15 ? 1.151 -9.344 12.403 1.00 24.01 15 ALA B C 1
ATOM 2151 O O . ALA B 1 15 ? 1.722 -9.731 11.388 1.00 29.72 15 ALA B O 1
ATOM 2153 N N . ARG B 1 16 ? 0.967 -8.061 12.694 1.00 28.27 16 ARG B N 1
ATOM 2154 C CA . ARG B 1 16 ? 1.481 -7.000 11.846 1.00 29.59 16 ARG B CA 1
ATOM 2155 C C . ARG B 1 16 ? 3.001 -7.082 11.722 1.00 36.57 16 ARG B C 1
ATOM 2156 O O . ARG B 1 16 ? 3.549 -6.915 10.633 1.00 34.14 16 ARG B O 1
ATOM 2164 N N . ASN B 1 17 ? 3.675 -7.343 12.839 1.00 26.50 17 ASN B N 1
ATOM 2165 C CA . ASN B 1 17 ? 5.116 -7.531 12.831 1.00 20.33 17 ASN B CA 1
ATOM 2166 C C . ASN B 1 17 ? 5.504 -8.599 11.824 1.00 23.07 17 ASN B C 1
ATOM 2167 O O . ASN B 1 17 ? 6.307 -8.361 10.925 1.00 32.18 17 ASN B O 1
ATOM 2172 N N . ILE B 1 18 ? 4.912 -9.777 11.972 1.00 24.08 18 ILE B N 1
ATOM 2173 C CA . ILE B 1 18 ? 5.269 -10.923 11.143 1.00 31.27 18 ILE B CA 1
ATOM 2174 C C . ILE B 1 18 ? 4.855 -10.750 9.685 1.00 23.22 18 ILE B C 1
ATOM 2175 O O . ILE B 1 18 ? 5.594 -11.120 8.778 1.00 24.56 18 ILE B O 1
ATOM 2180 N N . VAL B 1 19 ? 3.678 -10.178 9.463 1.00 24.49 19 VAL B N 1
ATOM 2181 C CA . VAL B 1 19 ? 3.184 -9.957 8.110 1.00 21.79 19 VAL B CA 1
ATOM 2182 C C . VAL B 1 19 ? 4.047 -8.953 7.348 1.00 27.27 19 VAL B C 1
ATOM 2183 O O . VAL B 1 19 ? 4.413 -9.184 6.196 1.00 24.56 19 VAL B O 1
ATOM 2187 N N . VAL B 1 20 ? 4.371 -7.839 7.996 1.00 27.24 20 VAL B N 1
ATOM 2188 C CA . VAL B 1 20 ? 5.232 -6.829 7.393 1.00 30.65 20 VAL B CA 1
ATOM 2189 C C . VAL B 1 20 ? 6.630 -7.397 7.152 1.00 32.71 20 VAL B C 1
ATOM 2190 O O . VAL B 1 20 ? 7.238 -7.159 6.113 1.00 29.82 20 VAL B O 1
ATOM 2194 N N . GLY B 1 21 ? 7.132 -8.162 8.114 1.00 26.83 21 GLY B N 1
ATOM 2195 C CA . GLY B 1 21 ? 8.394 -8.855 7.939 1.00 25.10 21 GLY B CA 1
ATOM 2196 C C . GLY B 1 21 ? 8.408 -9.764 6.721 1.00 28.74 21 GLY B C 1
ATOM 2197 O O . GLY B 1 21 ? 9.388 -9.803 5.979 1.00 31.15 21 GLY B O 1
ATOM 2198 N N . LEU B 1 22 ? 7.322 -10.505 6.518 1.00 34.38 22 LEU B N 1
ATOM 2199 C CA . LEU B 1 22 ? 7.203 -11.395 5.364 1.00 30.07 22 LEU B CA 1
ATOM 2200 C C . LEU B 1 22 ? 7.127 -10.606 4.063 1.00 29.84 22 LEU B C 1
ATOM 2201 O O . LEU B 1 22 ? 7.870 -10.873 3.120 1.00 28.44 22 LEU B O 1
ATOM 2206 N N . ILE B 1 23 ? 6.216 -9.638 4.024 1.00 31.23 23 ILE B N 1
ATOM 2207 C CA . ILE B 1 23 ? 6.039 -8.775 2.862 1.00 28.79 23 ILE B CA 1
ATOM 2208 C C . ILE B 1 23 ? 7.357 -8.122 2.457 1.00 29.24 23 ILE B C 1
ATOM 2209 O O . ILE B 1 23 ? 7.710 -8.102 1.279 1.00 30.45 23 ILE B O 1
ATOM 2214 N N . ALA B 1 24 ? 8.080 -7.594 3.440 1.00 22.21 24 ALA B N 1
ATOM 2215 C CA . ALA B 1 24 ? 9.352 -6.919 3.189 1.00 25.21 24 ALA B CA 1
ATOM 2216 C C . ALA B 1 24 ? 10.411 -7.856 2.613 1.00 28.37 24 ALA B C 1
ATOM 2217 O O . ALA B 1 24 ? 11.311 -7.422 1.893 1.00 26.40 24 ALA B O 1
ATOM 2219 N N . ASN B 1 25 ? 10.303 -9.140 2.935 1.00 28.27 25 ASN B N 1
ATOM 2220 C CA . ASN B 1 25 ? 11.227 -10.136 2.410 1.00 27.26 25 ASN B CA 1
ATOM 2221 C C . ASN B 1 25 ? 10.730 -10.749 1.108 1.00 27.94 25 ASN B C 1
ATOM 2222 O O . ASN B 1 25 ? 11.274 -11.746 0.631 1.00 38.52 25 ASN B O 1
ATOM 2227 N N . GLY B 1 26 ? 9.685 -10.158 0.541 1.00 21.99 26 GLY B N 1
ATOM 2228 C CA . GLY B 1 26 ? 9.208 -10.571 -0.764 1.00 31.48 26 GLY B CA 1
ATOM 2229 C C . GLY B 1 26 ? 8.247 -11.741 -0.749 1.00 34.82 26 GLY B C 1
ATOM 2230 O O . GLY B 1 26 ? 7.977 -12.347 -1.787 1.00 29.12 26 GLY B O 1
ATOM 2231 N N . TYR B 1 27 ? 7.724 -12.071 0.424 1.00 34.76 27 TYR B N 1
ATOM 2232 C CA . TYR B 1 27 ? 6.728 -13.122 0.486 1.00 31.81 27 TYR B CA 1
ATOM 2233 C C . TYR B 1 27 ? 5.513 -12.690 -0.317 1.00 26.94 27 TYR B C 1
ATOM 2234 O O . TYR B 1 27 ? 5.051 -11.558 -0.190 1.00 26.23 27 TYR B O 1
ATOM 2243 N N . ASP B 1 28 ? 5.011 -13.588 -1.156 1.00 31.58 28 ASP B N 1
ATOM 2244 C CA . ASP B 1 28 ? 3.817 -13.308 -1.937 1.00 35.84 28 ASP B CA 1
ATOM 2245 C C . ASP B 1 28 ? 2.669 -12.891 -1.018 1.00 33.52 28 ASP B C 1
ATOM 2246 O O . ASP B 1 28 ? 2.264 -13.653 -0.137 1.00 36.40 28 ASP B O 1
ATOM 2251 N N . PRO B 1 29 ? 2.165 -11.662 -1.206 1.00 36.17 29 PRO B N 1
ATOM 2252 C CA . PRO B 1 29 ? 1.048 -11.097 -0.443 1.00 37.47 29 PRO B CA 1
ATOM 2253 C C . PRO B 1 29 ? -0.267 -11.808 -0.737 1.00 37.29 29 PRO B C 1
ATOM 2254 O O . PRO B 1 29 ? -1.180 -11.765 0.088 1.00 35.32 29 PRO B O 1
ATOM 2258 N N . ASN B 1 30 ? -0.367 -12.438 -1.902 1.00 35.23 30 ASN B N 1
ATOM 2259 C CA . ASN B 1 30 ? -1.557 -13.211 -2.235 1.00 41.30 30 ASN B CA 1
ATOM 2260 C C . ASN B 1 30 ? -1.612 -14.515 -1.450 1.00 39.74 30 ASN B C 1
ATOM 2261 O O . ASN B 1 30 ? -2.659 -15.155 -1.366 1.00 45.92 30 ASN B O 1
ATOM 2266 N N . ARG B 1 31 ? -0.478 -14.899 -0.873 1.00 28.87 31 ARG B N 1
ATOM 2267 C CA . ARG B 1 31 ? -0.391 -16.117 -0.080 1.00 31.81 31 ARG B CA 1
ATOM 2268 C C . ARG B 1 31 ? -0.574 -15.818 1.401 1.00 35.07 31 ARG B C 1
ATOM 2269 O O . ARG B 1 31 ? -0.299 -16.668 2.250 1.00 36.93 31 ARG B O 1
ATOM 2277 N N . ILE B 1 32 ? -1.023 -14.607 1.710 1.00 32.64 32 ILE B N 1
ATOM 2278 C CA . ILE B 1 32 ? -1.229 -14.209 3.096 1.00 27.09 32 ILE B CA 1
ATOM 2279 C C . ILE B 1 32 ? -2.643 -13.710 3.339 1.00 33.10 32 ILE B C 1
ATOM 2280 O O . ILE B 1 32 ? -3.185 -12.932 2.557 1.00 31.40 32 ILE B O 1
ATOM 2285 N N . CYS B 1 33 ? -3.234 -14.165 4.435 1.00 25.41 33 CYS B N 1
ATOM 2286 C CA . CYS B 1 33 ? -4.538 -13.680 4.842 1.00 22.98 33 CYS B CA 1
ATOM 2287 C C . CYS B 1 33 ? -4.511 -13.249 6.300 1.00 30.87 33 CYS B C 1
ATOM 2288 O O . CYS B 1 33 ? -3.989 -13.960 7.162 1.00 21.66 33 CYS B O 1
ATOM 2291 N N . VAL B 1 34 ? -5.078 -12.079 6.568 1.00 28.08 34 VAL B N 1
ATOM 2292 C CA . VAL B 1 34 ? -5.173 -11.574 7.926 1.00 27.37 34 VAL B CA 1
ATOM 2293 C C . VAL B 1 34 ? -6.634 -11.418 8.304 1.00 29.87 34 VAL B C 1
ATOM 2294 O O . VAL B 1 34 ? -7.386 -10.708 7.640 1.00 39.74 34 VAL B O 1
ATOM 2298 N N . THR B 1 35 ? -7.040 -12.099 9.367 1.00 31.89 35 THR B N 1
ATOM 2299 C CA . THR B 1 35 ? -8.398 -11.959 9.866 1.00 37.09 35 THR B CA 1
ATOM 2300 C C . THR B 1 35 ? -8.386 -11.168 11.167 1.00 44.38 35 THR B C 1
ATOM 2301 O O . THR B 1 35 ? -7.545 -11.396 12.038 1.00 38.92 35 THR B O 1
ATOM 2305 N N . ASN B 1 36 ? -9.315 -10.229 11.292 1.00 37.25 36 ASN B N 1
ATOM 2306 C CA . ASN B 1 36 ? -9.429 -9.458 12.518 1.00 41.17 36 ASN B CA 1
ATOM 2307 C C . ASN B 1 36 ? -10.885 -9.197 12.875 1.00 34.45 36 ASN B C 1
ATOM 2308 O O . ASN B 1 36 ? -11.733 -9.068 11.996 1.00 42.61 36 ASN B O 1
ATOM 2313 N N . ARG B 1 37 ? -11.164 -9.118 14.171 1.00 44.43 37 ARG B N 1
ATOM 2314 C CA . ARG B 1 37 ? -12.514 -8.856 14.653 1.00 46.26 37 ARG B CA 1
ATOM 2315 C C . ARG B 1 37 ? -12.990 -7.468 14.221 1.00 50.93 37 ARG B C 1
ATOM 2316 O O . ARG B 1 37 ? -14.121 -7.305 13.762 1.00 56.62 37 ARG B O 1
ATOM 2324 N N . SER B 1 38 ? -12.119 -6.471 14.355 1.00 46.61 38 SER B N 1
ATOM 2325 C CA . SER B 1 38 ? -12.460 -5.111 13.951 1.00 38.43 38 SER B CA 1
ATOM 2326 C C . SER B 1 38 ? -11.868 -4.749 12.593 1.00 49.43 38 SER B C 1
ATOM 2327 O O . SER B 1 38 ? -10.828 -5.271 12.195 1.00 49.09 38 SER B O 1
ATOM 2330 N N . LEU B 1 39 ? -12.539 -3.837 11.899 1.00 48.66 39 LEU B N 1
ATOM 2331 C CA . LEU B 1 39 ? -12.220 -3.508 10.515 1.00 40.78 39 LEU B CA 1
ATOM 2332 C C . LEU B 1 39 ? -11.023 -2.563 10.372 1.00 46.90 39 LEU B C 1
ATOM 2333 O O . LEU B 1 39 ? -10.200 -2.719 9.468 1.00 48.83 39 LEU B O 1
ATOM 2338 N N . ASP B 1 40 ? -10.938 -1.579 11.259 1.00 52.47 40 ASP B N 1
ATOM 2339 C CA . ASP B 1 40 ? -9.863 -0.593 11.219 1.00 56.08 40 ASP B CA 1
ATOM 2340 C C . ASP B 1 40 ? -8.489 -1.211 10.940 1.00 51.98 40 ASP B C 1
ATOM 2341 O O . ASP B 1 40 ? -7.834 -0.860 9.959 1.00 55.46 40 ASP B O 1
ATOM 2346 N N . LYS B 1 41 ? -8.063 -2.131 11.802 1.00 51.56 41 LYS B N 1
ATOM 2347 C CA . LYS B 1 41 ? -6.753 -2.766 11.671 1.00 45.90 41 LYS B CA 1
ATOM 2348 C C . LYS B 1 41 ? -6.549 -3.436 10.316 1.00 48.51 41 LYS B C 1
ATOM 2349 O O . LYS B 1 41 ? -5.433 -3.479 9.797 1.00 47.23 41 LYS B O 1
ATOM 2355 N N . LEU B 1 42 ? -7.630 -3.949 9.741 1.00 48.18 42 LEU B N 1
ATOM 2356 C CA . LEU B 1 42 ? -7.547 -4.643 8.462 1.00 37.64 42 LEU B CA 1
ATOM 2357 C C . LEU B 1 42 ? -7.240 -3.698 7.301 1.00 38.61 42 LEU B C 1
ATOM 2358 O O . LEU B 1 42 ? -6.798 -4.135 6.239 1.00 43.30 42 LEU B O 1
ATOM 2363 N N . ASP B 1 43 ? -7.473 -2.405 7.500 1.00 44.21 43 ASP B N 1
ATOM 2364 C CA . ASP B 1 43 ? -7.168 -1.428 6.462 1.00 46.84 43 ASP B CA 1
ATOM 2365 C C . ASP B 1 43 ? -5.680 -1.443 6.134 1.00 43.81 43 ASP B C 1
ATOM 2366 O O . ASP B 1 43 ? -5.285 -1.441 4.968 1.00 42.56 43 ASP B O 1
ATOM 2371 N N . PHE B 1 44 ? -4.856 -1.449 7.174 1.00 40.93 44 PHE B N 1
ATOM 2372 C CA . PHE B 1 44 ? -3.413 -1.467 6.998 1.00 48.58 44 PHE B CA 1
ATOM 2373 C C . PHE B 1 44 ? -2.970 -2.679 6.183 1.00 47.81 44 PHE B C 1
ATOM 2374 O O . PHE B 1 44 ? -2.270 -2.541 5.179 1.00 43.60 44 PHE B O 1
ATOM 2382 N N . PHE B 1 45 ? -3.380 -3.864 6.622 1.00 37.19 45 PHE B N 1
ATOM 2383 C CA . PHE B 1 45 ? -3.045 -5.093 5.917 1.00 39.23 45 PHE B CA 1
ATOM 2384 C C . PHE B 1 45 ? -3.559 -5.047 4.481 1.00 38.37 45 PHE B C 1
ATOM 2385 O O . PHE B 1 45 ? -2.921 -5.557 3.560 1.00 36.68 45 PHE B O 1
ATOM 2393 N N . LYS B 1 46 ? -4.714 -4.417 4.304 1.00 42.01 46 LYS B N 1
ATOM 2394 C CA . LYS B 1 46 ? -5.377 -4.346 3.008 1.00 43.63 46 LYS B CA 1
ATOM 2395 C C . LYS B 1 46 ? -4.717 -3.349 2.063 1.00 54.98 46 LYS B C 1
ATOM 2396 O O . LYS B 1 46 ? -4.421 -3.674 0.913 1.00 48.57 46 LYS B O 1
ATOM 2402 N N . GLU B 1 47 ? -4.489 -2.135 2.553 1.00 52.69 47 GLU B N 1
ATOM 2403 C CA . GLU B 1 47 ? -3.990 -1.047 1.717 1.00 58.04 47 GLU B CA 1
ATOM 2404 C C . GLU B 1 47 ? -2.475 -1.063 1.543 1.00 55.15 47 GLU B C 1
ATOM 2405 O O . GLU B 1 47 ? -1.970 -1.024 0.419 1.00 54.86 47 GLU B O 1
ATOM 2411 N N . LYS B 1 48 ? -1.757 -1.124 2.659 1.00 51.63 48 LYS B N 1
ATOM 2412 C CA . LYS B 1 48 ? -0.304 -0.993 2.647 1.00 45.32 48 LYS B CA 1
ATOM 2413 C C . LYS B 1 48 ? 0.403 -2.313 2.335 1.00 46.38 48 LYS B C 1
ATOM 2414 O O . LYS B 1 48 ? 1.314 -2.359 1.509 1.00 42.07 48 LYS B O 1
ATOM 2420 N N . CYS B 1 49 ? -0.019 -3.383 3.001 1.00 49.34 49 CYS B N 1
ATOM 2421 C CA . CYS B 1 49 ? 0.590 -4.693 2.806 1.00 40.33 49 CYS B CA 1
ATOM 2422 C C . CYS B 1 49 ? 0.082 -5.358 1.534 1.00 40.89 49 CYS B C 1
ATOM 2423 O O . CYS B 1 49 ? 0.834 -6.034 0.832 1.00 41.58 49 CYS B O 1
ATOM 2426 N N . GLY B 1 50 ? -1.199 -5.167 1.241 1.00 44.37 50 GLY B N 1
ATOM 2427 C CA . GLY B 1 50 ? -1.800 -5.752 0.057 1.00 24.66 50 GLY B CA 1
ATOM 2428 C C . GLY B 1 50 ? -2.030 -7.239 0.222 1.00 36.81 50 GLY B C 1
ATOM 2429 O O . GLY B 1 50 ? -2.016 -7.987 -0.756 1.00 33.10 50 GLY B O 1
ATOM 2430 N N . VAL B 1 51 ? -2.233 -7.672 1.464 1.00 29.05 51 VAL B N 1
ATOM 2431 C CA . VAL B 1 51 ? -2.556 -9.067 1.744 1.00 31.66 51 VAL B CA 1
ATOM 2432 C C . VAL B 1 51 ? -4.063 -9.255 1.816 1.00 31.12 51 VAL B C 1
ATOM 2433 O O . VAL B 1 51 ? -4.818 -8.285 1.869 1.00 29.72 51 VAL B O 1
ATOM 2437 N N . HIS B 1 52 ? -4.499 -10.509 1.825 1.00 33.76 52 HIS B N 1
ATOM 2438 C CA . HIS B 1 52 ? -5.916 -10.808 1.965 1.00 28.93 52 HIS B CA 1
ATOM 2439 C C . HIS B 1 52 ? -6.407 -10.493 3.373 1.00 34.88 52 HIS B C 1
ATOM 2440 O O . HIS B 1 52 ? -5.728 -10.773 4.363 1.00 28.75 52 HIS B O 1
ATOM 2447 N N . THR B 1 53 ? -7.590 -9.897 3.454 1.00 34.82 53 THR B N 1
ATOM 2448 C CA . THR B 1 53 ? -8.177 -9.550 4.740 1.00 31.52 53 THR B CA 1
ATOM 2449 C C . THR B 1 53 ? -9.603 -10.066 4.837 1.00 37.88 53 THR B C 1
ATOM 2450 O O . THR B 1 53 ? -10.293 -10.221 3.829 1.00 34.75 53 THR B O 1
ATOM 2454 N N . THR B 1 54 ? -10.040 -10.337 6.060 1.00 39.35 54 THR B N 1
ATOM 2455 C CA . THR B 1 54 ? -11.406 -10.775 6.296 1.00 41.54 54 THR B CA 1
ATOM 2456 C C . THR B 1 54 ? -11.719 -10.724 7.784 1.00 39.57 54 THR B C 1
ATOM 2457 O O . THR B 1 54 ? -10.824 -10.841 8.619 1.00 29.94 54 THR B O 1
ATOM 2461 N N . GLN B 1 55 ? -12.992 -10.545 8.112 1.00 44.08 55 GLN B N 1
ATOM 2462 C CA . GLN B 1 55 ? -13.412 -10.512 9.504 1.00 41.17 55 GLN B CA 1
ATOM 2463 C C . GLN B 1 55 ? -13.985 -11.859 9.905 1.00 34.90 55 GLN B C 1
ATOM 2464 O O . GLN B 1 55 ? -14.490 -12.025 11.013 1.00 48.71 55 GLN B O 1
ATOM 2470 N N . ASP B 1 56 ? -13.885 -12.825 8.998 1.00 41.38 56 ASP B N 1
ATOM 2471 C CA . ASP B 1 56 ? -14.360 -14.175 9.262 1.00 41.94 56 ASP B CA 1
ATOM 2472 C C . ASP B 1 56 ? -13.185 -15.142 9.355 1.00 44.21 56 ASP B C 1
ATOM 2473 O O . ASP B 1 56 ? -12.585 -15.500 8.339 1.00 39.05 56 ASP B O 1
ATOM 2478 N N . ASN B 1 57 ? -12.867 -15.565 10.577 1.00 38.12 57 ASN B N 1
ATOM 2479 C CA . ASN B 1 57 ? -11.736 -16.460 10.812 1.00 38.79 57 ASN B CA 1
ATOM 2480 C C . ASN B 1 57 ? -11.823 -17.751 10.006 1.00 37.80 57 ASN B C 1
ATOM 2481 O O . ASN B 1 57 ? -10.803 -18.307 9.597 1.00 34.73 57 ASN B O 1
ATOM 2486 N N . ARG B 1 58 ? -13.041 -18.235 9.792 1.00 46.41 58 ARG B N 1
ATOM 2487 C CA . ARG B 1 58 ? -13.233 -19.487 9.071 1.00 46.56 58 ARG B CA 1
ATOM 2488 C C . ARG B 1 58 ? -12.938 -19.312 7.590 1.00 33.30 58 ARG B C 1
ATOM 2489 O O . ARG B 1 58 ? -12.219 -20.115 6.994 1.00 42.64 58 ARG B O 1
ATOM 2497 N N . GLN B 1 59 ? -13.489 -18.258 7.003 1.00 38.74 59 GLN B N 1
ATOM 2498 C CA . GLN B 1 59 ? -13.191 -17.922 5.620 1.00 35.63 59 GLN B CA 1
ATOM 2499 C C . GLN B 1 59 ? -11.682 -17.734 5.492 1.00 46.62 59 GLN B C 1
ATOM 2500 O O . GLN B 1 59 ? -11.042 -18.305 4.610 1.00 48.53 59 GLN B O 1
ATOM 2506 N N . GLY B 1 60 ? -11.118 -16.951 6.403 1.00 42.28 60 GLY B N 1
ATOM 2507 C CA . GLY B 1 60 ? -9.698 -16.660 6.394 1.00 26.83 60 GLY B CA 1
ATOM 2508 C C . GLY B 1 60 ? -8.826 -17.898 6.454 1.00 40.31 60 GLY B C 1
ATOM 2509 O O . GLY B 1 60 ? -7.823 -17.993 5.743 1.00 35.38 60 GLY B O 1
ATOM 2510 N N . ALA B 1 61 ? -9.207 -18.846 7.306 1.00 39.77 61 ALA B N 1
ATOM 2511 C CA . ALA B 1 61 ? -8.420 -20.061 7.509 1.00 36.87 61 ALA B CA 1
ATOM 2512 C C . ALA B 1 61 ? -8.677 -21.098 6.425 1.00 38.78 61 ALA B C 1
ATOM 2513 O O . ALA B 1 61 ? -7.904 -22.044 6.258 1.00 30.24 61 ALA B O 1
ATOM 2515 N N . LEU B 1 62 ? -9.769 -20.922 5.691 1.00 43.65 62 LEU B N 1
ATOM 2516 C CA . LEU B 1 62 ? -10.131 -21.873 4.651 1.00 44.12 62 LEU B CA 1
ATOM 2517 C C . LEU B 1 62 ? -9.036 -21.932 3.596 1.00 46.28 62 LEU B C 1
ATOM 2518 O O . LEU B 1 62 ? -8.726 -20.923 2.961 1.00 47.82 62 LEU B O 1
ATOM 2523 N N . ASN B 1 63 ? -8.443 -23.113 3.435 1.00 39.43 63 ASN B N 1
ATOM 2524 C CA . ASN B 1 63 ? -7.411 -23.342 2.423 1.00 47.52 63 ASN B CA 1
ATOM 2525 C C . ASN B 1 63 ? -5.998 -22.891 2.802 1.00 45.31 63 ASN B C 1
ATOM 2526 O O . ASN B 1 63 ? -5.103 -22.881 1.956 1.00 46.36 63 ASN B O 1
ATOM 2531 N N . ALA B 1 64 ? -5.794 -22.525 4.065 1.00 39.19 64 ALA B N 1
ATOM 2532 C CA . ALA B 1 64 ? -4.465 -22.128 4.528 1.00 35.73 64 ALA B CA 1
ATOM 2533 C C . ALA B 1 64 ? -3.603 -23.348 4.831 1.00 33.31 64 ALA B C 1
ATOM 2534 O O . ALA B 1 64 ? -4.115 -24.385 5.248 1.00 37.77 64 ALA B O 1
ATOM 2536 N N . ASP B 1 65 ? -2.296 -23.229 4.615 1.00 28.47 65 ASP B N 1
ATOM 2537 C CA . ASP B 1 65 ? -1.368 -24.290 5.000 1.00 27.96 65 ASP B CA 1
ATOM 2538 C C . ASP B 1 65 ? -0.851 -24.028 6.412 1.00 39.03 65 ASP B C 1
ATOM 2539 O O . ASP B 1 65 ? -0.500 -24.951 7.148 1.00 42.84 65 ASP B O 1
ATOM 2544 N N . VAL B 1 66 ? -0.818 -22.755 6.786 1.00 28.59 66 VAL B N 1
ATOM 2545 C CA . VAL B 1 66 ? -0.388 -22.361 8.113 1.00 30.91 66 VAL B CA 1
ATOM 2546 C C . VAL B 1 66 ? -1.398 -21.386 8.681 1.00 33.18 66 VAL B C 1
ATOM 2547 O O . VAL B 1 66 ? -1.737 -20.392 8.043 1.00 37.31 66 VAL B O 1
ATOM 2551 N N . VAL B 1 67 ? -1.892 -21.687 9.874 1.00 28.52 67 VAL B N 1
ATOM 2552 C CA . VAL B 1 67 ? -2.737 -20.755 10.598 1.00 28.42 67 VAL B CA 1
ATOM 2553 C C . VAL B 1 67 ? -1.961 -20.244 11.803 1.00 35.48 67 VAL B C 1
ATOM 2554 O O . VAL B 1 67 ? -1.522 -21.021 12.656 1.00 32.68 67 VAL B O 1
ATOM 2558 N N . VAL B 1 68 ? -1.769 -18.934 11.855 1.00 21.82 68 VAL B N 1
ATOM 2559 C CA . VAL B 1 68 ? -1.059 -18.318 12.963 1.00 24.90 68 VAL B CA 1
ATOM 2560 C C . VAL B 1 68 ? -2.050 -17.684 13.924 1.00 32.79 68 VAL B C 1
ATOM 2561 O O . VAL B 1 68 ? -2.827 -16.807 13.541 1.00 25.62 68 VAL B O 1
ATOM 2565 N N . LEU B 1 69 ? -2.032 -18.148 15.170 1.00 28.79 69 LEU B N 1
ATOM 2566 C CA . LEU B 1 69 ? -2.954 -17.649 16.184 1.00 34.53 69 LEU B CA 1
ATOM 2567 C C . LEU B 1 69 ? -2.350 -16.438 16.874 1.00 30.07 69 LEU B C 1
ATOM 2568 O O . LEU B 1 69 ? -1.493 -16.570 17.753 1.00 38.39 69 LEU B O 1
ATOM 2573 N N . ALA B 1 70 ? -2.799 -15.258 16.463 1.00 25.76 70 ALA B N 1
ATOM 2574 C CA . ALA B 1 70 ? -2.231 -14.007 16.948 1.00 28.23 70 ALA B CA 1
ATOM 2575 C C . ALA B 1 70 ? -3.292 -13.173 17.641 1.00 27.03 70 ALA B C 1
ATOM 2576 O O . ALA B 1 70 ? -3.271 -11.945 17.576 1.00 35.07 70 ALA B O 1
ATOM 2578 N N . VAL B 1 71 ? -4.235 -13.845 18.289 1.00 33.19 71 VAL B N 1
ATOM 2579 C CA . VAL B 1 71 ? -5.249 -13.151 19.065 1.00 33.29 71 VAL B CA 1
ATOM 2580 C C . VAL B 1 71 ? -4.785 -13.059 20.513 1.00 32.67 71 VAL B C 1
ATOM 2581 O O . VAL B 1 71 ? -3.881 -13.780 20.926 1.00 32.35 71 VAL B O 1
ATOM 2585 N N . LYS B 1 72 ? -5.394 -12.166 21.280 1.00 36.47 72 LYS B N 1
ATOM 2586 C CA . LYS B 1 72 ? -5.078 -12.068 22.695 1.00 39.21 72 LYS B CA 1
ATOM 2587 C C . LYS B 1 72 ? -5.323 -13.426 23.356 1.00 39.77 72 LYS B C 1
ATOM 2588 O O . LYS B 1 72 ? -6.093 -14.237 22.847 1.00 44.43 72 LYS B O 1
ATOM 2594 N N . PRO B 1 73 ? -4.652 -13.690 24.484 1.00 38.88 73 PRO B N 1
ATOM 2595 C CA . PRO B 1 73 ? -4.682 -15.035 25.070 1.00 49.71 73 PRO B CA 1
ATOM 2596 C C . PRO B 1 73 ? -6.080 -15.513 25.484 1.00 38.39 73 PRO B C 1
ATOM 2597 O O . PRO B 1 73 ? -6.349 -16.713 25.423 1.00 45.03 73 PRO B O 1
ATOM 2601 N N . HIS B 1 74 ? -6.954 -14.601 25.892 1.00 33.15 74 HIS B N 1
ATOM 2602 C CA . HIS B 1 74 ? -8.281 -15.001 26.350 1.00 31.81 74 HIS B CA 1
ATOM 2603 C C . HIS B 1 74 ? -9.201 -15.409 25.204 1.00 37.09 74 HIS B C 1
ATOM 2604 O O . HIS B 1 74 ? -10.257 -16.001 25.427 1.00 36.48 74 HIS B O 1
ATOM 2611 N N . GLN B 1 75 ? -8.791 -15.107 23.976 1.00 38.92 75 GLN B N 1
ATOM 2612 C CA . GLN B 1 75 ? -9.612 -15.410 22.808 1.00 37.40 75 GLN B CA 1
ATOM 2613 C C . GLN B 1 75 ? -9.181 -16.698 22.124 1.00 30.17 75 GLN B C 1
ATOM 2614 O O . GLN B 1 75 ? -9.801 -17.135 21.159 1.00 21.53 75 GLN B O 1
ATOM 2620 N N . ILE B 1 76 ? -8.127 -17.311 22.644 1.00 32.46 76 ILE B N 1
ATOM 2621 C CA . ILE B 1 76 ? -7.488 -18.428 21.963 1.00 43.91 76 ILE B CA 1
ATOM 2622 C C . ILE B 1 76 ? -8.352 -19.697 21.909 1.00 47.77 76 ILE B C 1
ATOM 2623 O O . ILE B 1 76 ? -8.343 -20.418 20.911 1.00 45.11 76 ILE B O 1
ATOM 2628 N N . LYS B 1 77 ? -9.092 -19.970 22.979 1.00 45.50 77 LYS B N 1
ATOM 2629 C CA . LYS B 1 77 ? -9.962 -21.141 23.026 1.00 33.83 77 LYS B CA 1
ATOM 2630 C C . LYS B 1 77 ? -11.145 -20.977 22.078 1.00 34.58 77 LYS B C 1
ATOM 2631 O O . LYS B 1 77 ? -11.546 -21.920 21.398 1.00 44.04 77 LYS B O 1
ATOM 2645 N N . VAL B 1 79 ? -11.335 -19.085 19.328 1.00 41.67 79 VAL B N 1
ATOM 2646 C CA . VAL B 1 79 ? -10.889 -19.145 17.947 1.00 37.58 79 VAL B CA 1
ATOM 2647 C C . VAL B 1 79 ? -10.591 -20.583 17.542 1.00 36.95 79 VAL B C 1
ATOM 2648 O O . VAL B 1 79 ? -10.924 -21.001 16.435 1.00 37.65 79 VAL B O 1
ATOM 2652 N N . CYS B 1 80 ? -9.972 -21.337 18.448 1.00 37.34 80 CYS B N 1
ATOM 2653 C CA . CYS B 1 80 ? -9.690 -22.748 18.206 1.00 36.68 80 CYS B CA 1
ATOM 2654 C C . CYS B 1 80 ? -10.976 -23.536 17.980 1.00 48.81 80 CYS B C 1
ATOM 2655 O O . CYS B 1 80 ? -11.107 -24.257 16.993 1.00 48.44 80 CYS B O 1
ATOM 2658 N N . GLU B 1 81 ? -11.925 -23.393 18.900 1.00 41.52 81 GLU B N 1
ATOM 2659 C CA . GLU B 1 81 ? -13.206 -24.080 18.783 1.00 51.98 81 GLU B CA 1
ATOM 2660 C C . GLU B 1 81 ? -13.937 -23.654 17.517 1.00 46.55 81 GLU B C 1
ATOM 2661 O O . GLU B 1 81 ? -14.720 -24.416 16.953 1.00 51.16 81 GLU B O 1
ATOM 2667 N N . GLU B 1 82 ? -13.672 -22.432 17.075 1.00 45.68 82 GLU B N 1
ATOM 2668 C CA . GLU B 1 82 ? -14.280 -21.913 15.858 1.00 50.51 82 GLU B CA 1
ATOM 2669 C C . GLU B 1 82 ? -13.666 -22.549 14.612 1.00 54.51 82 GLU B C 1
ATOM 2670 O O . GLU B 1 82 ? -14.283 -22.570 13.547 1.00 46.32 82 GLU B O 1
ATOM 2676 N N . LEU B 1 83 ? -12.456 -23.078 14.757 1.00 41.55 83 LEU B N 1
ATOM 2677 C CA . LEU B 1 83 ? -11.711 -23.592 13.617 1.00 36.93 83 LEU B CA 1
ATOM 2678 C C . LEU B 1 83 ? -11.451 -25.088 13.712 1.00 48.62 83 LEU B C 1
ATOM 2679 O O . LEU B 1 83 ? -10.858 -25.674 12.807 1.00 52.40 83 LEU B O 1
ATOM 2684 N N . LYS B 1 84 ? -11.888 -25.709 14.803 1.00 49.80 84 LYS B N 1
ATOM 2685 C CA . LYS B 1 84 ? -11.645 -27.138 14.997 1.00 45.42 84 LYS B CA 1
ATOM 2686 C C . LYS B 1 84 ? -12.150 -27.999 13.843 1.00 52.73 84 LYS B C 1
ATOM 2687 O O . LYS B 1 84 ? -11.506 -28.970 13.463 1.00 40.12 84 LYS B O 1
ATOM 2693 N N . ASP B 1 85 ? -13.296 -27.631 13.282 1.00 43.59 85 ASP B N 1
ATOM 2694 C CA . ASP B 1 85 ? -13.900 -28.401 12.197 1.00 57.94 85 ASP B CA 1
ATOM 269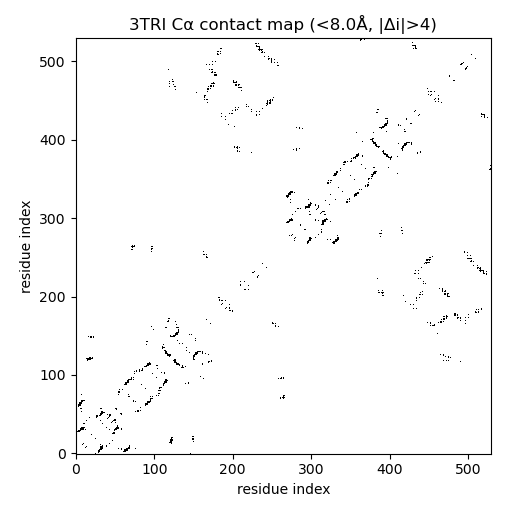5 C C . ASP B 1 85 ? -13.214 -28.148 10.853 1.00 56.63 85 ASP B C 1
ATOM 2696 O O . ASP B 1 85 ? -13.081 -29.056 10.026 1.00 62.70 85 ASP B O 1
ATOM 2701 N N . ILE B 1 86 ? -12.778 -26.913 10.643 1.00 55.26 86 ILE B N 1
ATOM 2702 C CA . ILE B 1 86 ? -12.007 -26.573 9.456 1.00 48.29 86 ILE B CA 1
ATOM 2703 C C . ILE B 1 86 ? -10.630 -27.240 9.447 1.00 53.35 86 ILE B C 1
ATOM 2704 O O . ILE B 1 86 ? -10.144 -27.655 8.394 1.00 56.00 86 ILE B O 1
ATOM 2709 N N . LEU B 1 87 ? -10.012 -27.348 10.620 1.00 50.24 87 LEU B N 1
ATOM 2710 C CA . LEU B 1 87 ? -8.644 -27.852 10.725 1.00 48.13 87 LEU B CA 1
ATOM 2711 C C . LEU B 1 87 ? -8.553 -29.341 11.063 1.00 56.98 87 LEU B C 1
ATOM 2712 O O . LEU B 1 87 ? -7.456 -29.896 11.136 1.00 57.64 87 LEU B O 1
ATOM 2717 N N . SER B 1 88 ? -9.696 -29.985 11.276 1.00 52.06 88 SER B N 1
ATOM 2718 C CA . SER B 1 88 ? -9.714 -31.403 11.638 1.00 57.72 88 SER B CA 1
ATOM 2719 C C . SER B 1 88 ? -9.159 -32.299 10.527 1.00 69.47 88 SER B C 1
ATOM 2720 O O . SER B 1 88 ? -9.543 -32.171 9.362 1.00 57.37 88 SER B O 1
ATOM 2723 N N . GLU B 1 89 ? -8.259 -33.205 10.904 1.00 65.47 89 GLU B N 1
ATOM 2724 C CA . GLU B 1 89 ? -7.630 -34.132 9.962 1.00 76.36 89 GLU B CA 1
ATOM 2725 C C . GLU B 1 89 ? -7.259 -33.442 8.654 1.00 68.67 89 GLU B C 1
ATOM 2726 O O . GLU B 1 89 ? -7.825 -33.738 7.603 1.00 66.43 89 GLU B O 1
ATOM 2732 N N . THR B 1 90 ? -6.295 -32.530 8.722 1.00 74.54 90 THR B N 1
ATOM 2733 C CA . THR B 1 90 ? -5.975 -31.680 7.583 1.00 57.81 90 THR B CA 1
ATOM 2734 C C . THR B 1 90 ? -4.464 -31.542 7.377 1.00 65.30 90 THR B C 1
ATOM 2735 O O . THR B 1 90 ? -4.008 -31.128 6.308 1.00 53.58 90 THR B O 1
ATOM 2739 N N . LYS B 1 91 ? -3.696 -31.901 8.403 1.00 51.41 91 LYS B N 1
ATOM 2740 C CA . LYS B 1 91 ? -2.238 -31.782 8.371 1.00 54.14 91 LYS B CA 1
ATOM 2741 C C . LYS B 1 91 ? -1.766 -30.326 8.348 1.00 54.97 91 LYS B C 1
ATOM 2742 O O . LYS B 1 91 ? -0.576 -30.057 8.183 1.00 46.57 91 LYS B O 1
ATOM 2748 N N . ILE B 1 92 ? -2.700 -29.393 8.512 1.00 48.60 92 ILE B N 1
ATOM 2749 C CA . ILE B 1 92 ? -2.370 -27.970 8.546 1.00 47.34 92 ILE B CA 1
ATOM 2750 C C . ILE B 1 92 ? -1.538 -27.623 9.777 1.00 51.02 92 ILE B C 1
ATOM 2751 O O . ILE B 1 92 ? -1.783 -28.140 10.867 1.00 48.80 92 ILE B O 1
ATOM 2756 N N . LEU B 1 93 ? -0.546 -26.755 9.597 1.00 42.90 93 LEU B N 1
ATOM 2757 C CA . LEU B 1 93 ? 0.278 -26.305 10.712 1.00 26.45 93 LEU B CA 1
ATOM 2758 C C . LEU B 1 93 ? -0.347 -25.113 11.422 1.00 39.24 93 LEU B C 1
ATOM 2759 O O . LEU B 1 93 ? -0.755 -24.136 10.793 1.00 40.18 93 LEU B O 1
ATOM 2764 N N . VAL B 1 94 ? -0.421 -25.207 12.742 1.00 43.72 94 VAL B N 1
ATOM 2765 C CA . VAL B 1 94 ? -0.871 -24.098 13.559 1.00 32.11 94 VAL B CA 1
ATOM 2766 C C . VAL B 1 94 ? 0.313 -23.549 14.335 1.00 34.01 94 VAL B C 1
ATOM 2767 O O . VAL B 1 94 ? 1.025 -24.294 15.008 1.00 31.38 94 VAL B O 1
ATOM 2771 N N . ILE B 1 95 ? 0.539 -22.248 14.212 1.00 30.41 95 ILE B N 1
ATOM 2772 C CA . ILE B 1 95 ? 1.545 -21.585 15.021 1.00 31.02 95 ILE B CA 1
ATOM 2773 C C . ILE B 1 95 ? 0.833 -20.755 16.077 1.00 29.71 95 ILE B C 1
ATOM 2774 O O . ILE B 1 95 ? 0.053 -19.857 15.754 1.00 26.39 95 ILE B O 1
ATOM 2779 N N . SER B 1 96 ? 1.078 -21.079 17.340 1.00 33.64 96 SER B N 1
ATOM 2780 C CA . SER B 1 96 ? 0.473 -20.340 18.438 1.00 31.66 96 SER B CA 1
ATOM 2781 C C . SER B 1 96 ? 1.446 -19.308 18.991 1.00 24.01 96 SER B C 1
ATOM 2782 O O . SER B 1 96 ? 2.553 -19.649 19.405 1.00 29.69 96 SER B O 1
ATOM 2785 N N . LEU B 1 97 ? 1.031 -18.046 18.988 1.00 25.94 97 LEU B N 1
ATOM 2786 C CA . LEU B 1 97 ? 1.848 -16.977 19.546 1.00 33.57 97 LEU B CA 1
ATOM 2787 C C . LEU B 1 97 ? 1.384 -16.638 20.956 1.00 34.78 97 LEU B C 1
ATOM 2788 O O . LEU B 1 97 ? 1.983 -15.800 21.628 1.00 37.46 97 LEU B O 1
ATOM 2793 N N . ALA B 1 98 ? 0.313 -17.291 21.399 1.00 37.34 98 ALA B N 1
ATOM 2794 C CA . ALA B 1 98 ? -0.280 -16.996 22.701 1.00 41.57 98 ALA B CA 1
ATOM 2795 C C . ALA B 1 98 ? 0.654 -17.318 23.868 1.00 27.48 98 ALA B C 1
ATOM 2796 O O . ALA B 1 98 ? 1.095 -18.454 24.036 1.00 29.56 98 ALA B O 1
ATOM 2798 N N . VAL B 1 99 ? 0.955 -16.302 24.667 1.00 32.87 99 VAL B N 1
ATOM 2799 C CA . VAL B 1 99 ? 1.781 -16.480 25.850 1.00 36.53 99 VAL B CA 1
ATOM 2800 C C . VAL B 1 99 ? 1.073 -17.360 26.877 1.00 33.39 99 VAL B C 1
ATOM 2801 O O . VAL B 1 99 ? -0.108 -17.167 27.164 1.00 36.23 99 VAL B O 1
ATOM 2805 N N . GLY B 1 100 ? 1.797 -18.334 27.418 1.00 25.60 100 GLY B N 1
ATOM 2806 C CA . GLY B 1 100 ? 1.274 -19.155 28.493 1.00 43.59 100 GLY B CA 1
ATOM 2807 C C . GLY B 1 100 ? 0.511 -20.386 28.049 1.00 46.98 100 GLY B C 1
ATOM 2808 O O . GLY B 1 100 ? 0.491 -21.391 28.755 1.00 43.30 100 GLY B O 1
ATOM 2809 N N . VAL B 1 101 ? -0.118 -20.316 26.881 1.00 32.05 101 VAL B N 1
ATOM 2810 C CA . VAL B 1 101 ? -0.946 -21.420 26.409 1.00 32.07 101 VAL B CA 1
ATOM 2811 C C . VAL B 1 101 ? -0.104 -22.580 25.894 1.00 36.53 101 VAL B C 1
ATOM 2812 O O . VAL B 1 101 ? 0.562 -22.469 24.867 1.00 40.98 101 VAL B O 1
ATOM 2816 N N . THR B 1 102 ? -0.137 -23.695 26.613 1.00 37.66 102 THR B N 1
ATOM 2817 C CA . THR B 1 102 ? 0.620 -24.873 26.213 1.00 35.38 102 THR B CA 1
ATOM 2818 C C . THR B 1 102 ? -0.055 -25.613 25.060 1.00 42.45 102 THR B C 1
ATOM 2819 O O . THR B 1 102 ? -1.261 -25.481 24.836 1.00 40.16 102 THR B O 1
ATOM 2823 N N . THR B 1 103 ? 0.734 -26.390 24.327 1.00 32.64 103 THR B N 1
ATOM 2824 C CA . THR B 1 103 ? 0.215 -27.112 23.172 1.00 47.71 103 THR B CA 1
ATOM 2825 C C . THR B 1 103 ? -0.829 -28.177 23.534 1.00 42.84 103 THR B C 1
ATOM 2826 O O . THR B 1 103 ? -1.840 -28.301 22.847 1.00 41.32 103 THR B O 1
ATOM 2830 N N . PRO B 1 104 ? -0.599 -28.943 24.616 1.00 44.22 104 PRO B N 1
ATOM 2831 C CA . PRO B 1 104 ? -1.607 -29.950 24.967 1.00 48.20 104 PRO B CA 1
ATOM 2832 C C . PRO B 1 104 ? -2.977 -29.315 25.166 1.00 39.91 104 PRO B C 1
ATOM 2833 O O . PRO B 1 104 ? -3.994 -29.889 24.775 1.00 38.78 104 PRO B O 1
ATOM 2837 N N . LEU B 1 105 ? -2.999 -28.131 25.764 1.00 36.91 105 LEU B N 1
ATOM 2838 C CA . LEU B 1 105 ? -4.252 -27.430 25.986 1.00 35.24 105 LEU B CA 1
ATOM 2839 C C . LEU B 1 105 ? -4.861 -27.018 24.652 1.00 42.46 105 LEU B C 1
ATOM 2840 O O . LEU B 1 105 ? -6.073 -27.096 24.456 1.00 43.93 105 LEU B O 1
ATOM 2845 N N . ILE B 1 106 ? -4.008 -26.587 23.730 1.00 42.32 106 ILE B N 1
ATOM 2846 C CA . ILE B 1 106 ? -4.460 -26.216 22.398 1.00 35.34 106 ILE B CA 1
ATOM 2847 C C . ILE B 1 106 ? -4.998 -27.440 21.660 1.00 39.10 106 ILE B C 1
ATOM 2848 O O . ILE B 1 106 ? -5.948 -27.342 20.885 1.00 45.66 106 ILE B O 1
ATOM 2853 N N . GLU B 1 107 ? -4.388 -28.593 21.915 1.00 35.34 107 GLU B N 1
ATOM 2854 C CA . GLU B 1 107 ? -4.833 -29.849 21.326 1.00 42.63 107 GLU B CA 1
ATOM 2855 C C . GLU B 1 107 ? -6.221 -30.227 21.831 1.00 53.25 107 GLU B C 1
ATOM 2856 O O . GLU B 1 107 ? -7.051 -30.724 21.071 1.00 54.31 107 GLU B O 1
ATOM 2862 N N . LYS B 1 108 ? -6.470 -29.990 23.115 1.00 43.75 108 LYS B N 1
ATOM 2863 C CA . LYS B 1 108 ? -7.772 -30.287 23.694 1.00 54.02 108 LYS B CA 1
ATOM 2864 C C . LYS B 1 108 ? -8.855 -29.601 22.874 1.00 50.21 108 LYS B C 1
ATOM 2865 O O . LYS B 1 108 ? -9.907 -30.178 22.593 1.00 62.52 108 LYS B O 1
ATOM 2871 N N . TRP B 1 109 ? -8.576 -28.366 22.479 1.00 44.76 109 TRP B N 1
ATOM 2872 C CA . TRP B 1 109 ? -9.544 -27.549 21.765 1.00 52.71 109 TRP B CA 1
ATOM 2873 C C . TRP B 1 109 ? -9.636 -27.904 20.289 1.00 44.39 109 TRP B C 1
ATOM 2874 O O . TRP B 1 109 ? -10.687 -27.736 19.678 1.00 42.39 109 TRP B O 1
ATOM 2885 N N . LEU B 1 110 ? -8.534 -28.384 19.720 1.00 39.54 110 LEU B N 1
ATOM 2886 C CA . LEU B 1 110 ? -8.446 -28.568 18.272 1.00 52.05 110 LEU B CA 1
ATOM 2887 C C . LEU B 1 110 ? -8.575 -30.015 17.798 1.00 70.24 110 LEU B C 1
ATOM 2888 O O . LEU B 1 110 ? -9.008 -30.271 16.674 1.00 66.01 110 LEU B O 1
ATOM 2893 N N . GLY B 1 111 ? -8.191 -30.954 18.652 1.00 60.33 111 GLY B N 1
ATOM 2894 C CA . GLY B 1 111 ? -8.100 -32.347 18.263 1.00 57.17 111 GLY B CA 1
ATOM 2895 C C . GLY B 1 111 ? -6.771 -32.890 18.738 1.00 60.33 111 GLY B C 1
ATOM 2896 O O . GLY B 1 111 ? -5.874 -32.121 19.083 1.00 60.39 111 GLY B O 1
ATOM 2897 N N . LYS B 1 112 ? -6.631 -34.210 18.753 1.00 73.58 112 LYS B N 1
ATOM 2898 C CA . LYS B 1 112 ? -5.471 -34.828 19.388 1.00 74.44 112 LYS B CA 1
ATOM 2899 C C . LYS B 1 112 ? -4.230 -34.845 18.497 1.00 62.69 112 LYS B C 1
ATOM 2900 O O . LYS B 1 112 ? -3.110 -34.670 18.976 1.00 65.05 112 LYS B O 1
ATOM 2906 N N . ALA B 1 113 ? -4.428 -35.052 17.201 1.00 68.39 113 ALA B N 1
ATOM 2907 C CA . ALA B 1 113 ? -3.308 -35.080 16.267 1.00 75.35 113 ALA B CA 1
ATOM 2908 C C . ALA B 1 113 ? -3.046 -33.710 15.645 1.00 66.01 113 ALA B C 1
ATOM 2909 O O . ALA B 1 113 ? -2.470 -33.614 14.561 1.00 58.19 113 ALA B O 1
ATOM 2911 N N . SER B 1 114 ? -3.471 -32.655 16.336 1.00 60.74 114 SER B N 1
ATOM 2912 C CA . SER B 1 114 ? -3.285 -31.290 15.850 1.00 59.18 114 SER B CA 1
ATOM 2913 C C . SER B 1 114 ? -1.808 -30.937 15.758 1.00 45.92 114 SER B C 1
ATOM 2914 O O . SER B 1 114 ? -1.072 -31.081 16.729 1.00 44.64 114 SER B O 1
ATOM 2917 N N . ARG B 1 115 ? -1.382 -30.475 14.587 1.00 40.92 115 ARG B N 1
ATOM 2918 C CA . ARG B 1 115 ? 0.012 -30.105 14.363 1.00 43.57 115 ARG B CA 1
ATOM 2919 C C . ARG B 1 115 ? 0.296 -28.693 14.877 1.00 36.32 115 ARG B C 1
ATOM 2920 O O . ARG B 1 115 ? -0.089 -27.704 14.256 1.00 35.18 115 ARG B O 1
ATOM 2928 N N . ILE B 1 116 ? 0.978 -28.602 16.013 1.00 40.30 116 ILE B N 1
ATOM 2929 C CA . ILE B 1 116 ? 1.122 -27.324 16.699 1.00 27.82 116 ILE B CA 1
ATOM 2930 C C . ILE B 1 116 ? 2.566 -26.927 16.952 1.00 34.56 116 ILE B C 1
ATOM 2931 O O . ILE B 1 116 ? 3.358 -27.703 17.484 1.00 32.59 116 ILE B O 1
ATOM 2936 N N . VAL B 1 117 ? 2.897 -25.701 16.568 1.00 35.51 117 VAL B N 1
ATOM 2937 C CA . VAL B 1 117 ? 4.152 -25.097 16.975 1.00 31.67 117 VAL B CA 1
ATOM 2938 C C . VAL B 1 117 ? 3.830 -23.928 17.887 1.00 36.34 117 VAL B C 1
ATOM 2939 O O . VAL B 1 117 ? 2.966 -23.107 17.575 1.00 35.21 117 VAL B O 1
ATOM 2943 N N . ARG B 1 118 ? 4.500 -23.869 19.031 1.00 29.83 118 ARG B N 1
ATOM 2944 C CA . ARG B 1 118 ? 4.303 -22.759 19.946 1.00 28.79 118 ARG B CA 1
ATOM 2945 C C . ARG B 1 118 ? 5.481 -21.805 19.850 1.00 35.06 118 ARG B C 1
ATOM 2946 O O . ARG B 1 118 ? 6.636 -22.206 20.002 1.00 29.09 118 ARG B O 1
ATOM 2954 N N . ALA B 1 119 ? 5.180 -20.539 19.585 1.00 32.01 119 ALA B N 1
ATOM 2955 C CA . ALA B 1 119 ? 6.216 -19.533 19.431 1.00 30.43 119 ALA B CA 1
ATOM 2956 C C . ALA B 1 119 ? 6.284 -18.646 20.664 1.00 21.96 119 ALA B C 1
ATOM 2957 O O . ALA B 1 119 ? 5.261 -18.311 21.262 1.00 34.82 119 ALA B O 1
ATOM 2967 N N . PRO B 1 121 ? 7.937 -15.264 20.842 1.00 36.29 121 PRO B N 1
ATOM 2968 C CA . PRO B 1 121 ? 8.634 -14.096 20.300 1.00 33.30 121 PRO B CA 1
ATOM 2969 C C . PRO B 1 121 ? 8.639 -12.947 21.301 1.00 35.32 121 PRO B C 1
ATOM 2970 O O . PRO B 1 121 ? 7.849 -12.948 22.243 1.00 40.93 121 PRO B O 1
ATOM 2974 N N . ASN B 1 122 ? 9.524 -11.979 21.104 1.00 29.74 122 ASN B N 1
ATOM 2975 C CA . ASN B 1 122 ? 9.582 -10.842 22.008 1.00 29.56 122 ASN B CA 1
ATOM 2976 C C . ASN B 1 122 ? 9.283 -9.520 21.319 1.00 27.12 122 ASN B C 1
ATOM 2977 O O . ASN B 1 122 ? 9.103 -9.467 20.108 1.00 39.17 122 ASN B O 1
ATOM 2982 N N . THR B 1 123 ? 9.225 -8.458 22.110 1.00 33.84 123 THR B N 1
ATOM 2983 C CA . THR B 1 123 ? 8.802 -7.152 21.625 1.00 28.76 123 THR B CA 1
ATOM 2984 C C . THR B 1 123 ? 9.647 -6.600 20.475 1.00 27.87 123 THR B C 1
ATOM 2985 O O . THR B 1 123 ? 9.103 -6.048 19.524 1.00 32.42 123 THR B O 1
ATOM 2989 N N . PRO B 1 124 ? 10.981 -6.732 20.563 1.00 29.04 124 PRO B N 1
ATOM 2990 C CA . PRO B 1 124 ? 11.826 -6.212 19.483 1.00 22.34 124 PRO B CA 1
ATOM 2991 C C . PRO B 1 124 ? 11.452 -6.781 18.114 1.00 28.17 124 PRO B C 1
ATOM 2992 O O . PRO B 1 124 ? 12.083 -6.426 17.118 1.00 33.31 124 PRO B O 1
ATOM 2996 N N . SER B 1 125 ? 10.443 -7.648 18.070 1.00 24.79 125 SER B N 1
ATOM 2997 C CA . SER B 1 125 ? 9.869 -8.109 16.807 1.00 30.94 125 SER B CA 1
ATOM 2998 C C . SER B 1 125 ? 9.366 -6.932 15.979 1.00 36.10 125 SER B C 1
ATOM 2999 O O . SER B 1 125 ? 9.361 -6.974 14.748 1.00 24.68 125 SER B O 1
ATOM 3002 N N . SER B 1 126 ? 8.940 -5.885 16.677 1.00 24.70 126 SER B N 1
ATOM 3003 C CA . SER B 1 126 ? 8.361 -4.705 16.051 1.00 28.55 126 SER B CA 1
ATOM 3004 C C . SER B 1 126 ? 9.405 -3.881 15.313 1.00 31.80 126 SER B C 1
ATOM 3005 O O . SER B 1 126 ? 9.063 -3.060 14.463 1.00 38.37 126 SER B O 1
ATOM 3008 N N . VAL B 1 127 ? 10.675 -4.092 15.648 1.00 30.28 127 VAL B N 1
ATOM 3009 C CA . VAL B 1 127 ? 11.765 -3.410 14.954 1.00 34.11 127 VAL B CA 1
ATOM 3010 C C . VAL B 1 127 ? 12.650 -4.394 14.186 1.00 36.62 127 VAL B C 1
ATOM 3011 O O . VAL B 1 127 ? 13.830 -4.130 13.958 1.00 27.35 127 VAL B O 1
ATOM 3015 N N . ARG B 1 128 ? 12.074 -5.531 13.803 1.00 35.77 128 ARG B N 1
ATOM 3016 C CA . ARG B 1 128 ? 12.766 -6.498 12.955 1.00 37.06 128 ARG B CA 1
ATOM 3017 C C . ARG B 1 128 ? 14.019 -7.069 13.626 1.00 30.69 128 ARG B C 1
ATOM 3018 O O . ARG B 1 128 ? 14.975 -7.459 12.956 1.00 29.18 128 ARG B O 1
ATOM 3026 N N . ALA B 1 129 ? 14.005 -7.122 14.954 1.00 29.59 129 ALA B N 1
ATOM 3027 C CA . ALA B 1 129 ? 15.123 -7.674 15.714 1.00 30.12 129 ALA B CA 1
ATOM 3028 C C . ALA B 1 129 ? 14.594 -8.560 16.832 1.00 34.00 129 ALA B C 1
ATOM 3029 O O . ALA B 1 129 ? 15.069 -8.507 17.964 1.00 35.41 129 ALA B O 1
ATOM 3031 N N . GLY B 1 130 ? 13.598 -9.373 16.511 1.00 30.55 130 GLY B N 1
ATOM 3032 C CA . GLY B 1 130 ? 12.976 -10.218 17.506 1.00 33.51 130 GLY B CA 1
ATOM 3033 C C . GLY B 1 130 ? 13.760 -11.485 17.764 1.00 37.28 130 GLY B C 1
ATOM 3034 O O . GLY B 1 130 ? 14.515 -11.956 16.912 1.00 42.04 130 GLY B O 1
ATOM 3035 N N . ALA B 1 131 ? 13.580 -12.031 18.958 1.00 29.60 131 ALA B N 1
ATOM 3036 C CA . ALA B 1 131 ? 14.146 -13.321 19.307 1.00 28.89 131 ALA B CA 1
ATOM 3037 C C . ALA B 1 131 ? 12.996 -14.267 19.594 1.00 30.58 131 ALA B C 1
ATOM 3038 O O . ALA B 1 131 ? 12.212 -14.042 20.515 1.00 33.56 131 ALA B O 1
ATOM 3040 N N . THR B 1 132 ? 12.881 -15.320 18.798 1.00 27.21 132 THR B N 1
ATOM 3041 C CA . THR B 1 132 ? 11.769 -16.242 18.956 1.00 21.17 132 THR B CA 1
ATOM 3042 C C . THR B 1 132 ? 12.227 -17.652 19.280 1.00 28.36 132 THR B C 1
ATOM 3043 O O . THR B 1 132 ? 13.022 -18.245 18.548 1.00 33.98 132 THR B O 1
ATOM 3047 N N . GLY B 1 133 ? 11.726 -18.175 20.394 1.00 29.80 133 GLY B N 1
ATOM 3048 C CA . GLY B 1 133 ? 11.911 -19.571 20.732 1.00 24.81 133 GLY B CA 1
ATOM 3049 C C . GLY B 1 133 ? 10.712 -20.354 20.239 1.00 28.70 133 GLY B C 1
ATOM 3050 O O . GLY B 1 133 ? 9.571 -19.919 20.409 1.00 26.46 133 GLY B O 1
ATOM 3051 N N . LEU B 1 134 ? 10.970 -21.502 19.617 1.00 26.54 134 LEU B N 1
ATOM 3052 C CA . LEU B 1 134 ? 9.904 -22.344 19.089 1.00 25.72 134 LEU B CA 1
ATOM 3053 C C . LEU B 1 134 ? 9.884 -23.727 19.726 1.00 24.14 134 LEU B C 1
ATOM 3054 O O . LEU B 1 134 ? 10.930 -24.322 19.993 1.00 27.05 134 LEU B O 1
ATOM 3059 N N . PHE B 1 135 ? 8.682 -24.233 19.970 1.00 24.11 135 PHE B N 1
ATOM 3060 C CA . PHE B 1 135 ? 8.511 -25.631 20.325 1.00 35.54 135 PHE B CA 1
ATOM 3061 C C . PHE B 1 135 ? 7.585 -26.313 19.332 1.00 33.31 135 PHE B C 1
ATOM 3062 O O . PHE B 1 135 ? 6.515 -25.794 19.006 1.00 31.77 135 PHE B O 1
ATOM 3070 N N . ALA B 1 136 ? 8.004 -27.481 18.856 1.00 31.73 136 ALA B N 1
ATOM 3071 C CA . ALA B 1 136 ? 7.213 -28.240 17.899 1.00 31.37 136 ALA B CA 1
ATOM 3072 C C . ALA B 1 136 ? 6.543 -29.453 18.534 1.00 39.27 136 ALA B C 1
ATOM 3073 O O . ALA B 1 136 ? 7.186 -30.249 19.222 1.00 42.18 136 ALA B O 1
ATOM 3075 N N . ASN B 1 137 ? 5.242 -29.571 18.292 1.00 42.78 137 ASN B N 1
ATOM 3076 C CA . ASN B 1 137 ? 4.465 -30.756 18.629 1.00 51.10 137 ASN B CA 1
ATOM 3077 C C . ASN B 1 137 ? 5.122 -32.024 18.101 1.00 46.97 137 ASN B C 1
ATOM 3078 O O . ASN B 1 137 ? 6.145 -31.963 17.420 1.00 55.18 137 ASN B O 1
ATOM 3083 N N . GLU B 1 138 ? 4.527 -33.173 18.401 1.00 55.99 138 GLU B N 1
ATOM 3084 C CA . GLU B 1 138 ? 4.982 -34.433 17.822 1.00 58.37 138 GLU B CA 1
ATOM 3085 C C . GLU B 1 138 ? 4.491 -34.550 16.383 1.00 43.81 138 GLU B C 1
ATOM 3086 O O . GLU B 1 138 ? 5.202 -35.047 15.511 1.00 57.08 138 GLU B O 1
ATOM 3092 N N . THR B 1 139 ? 3.272 -34.077 16.149 1.00 38.04 139 THR B N 1
ATOM 3093 C CA . THR B 1 139 ? 2.610 -34.224 14.860 1.00 42.31 139 THR B CA 1
ATOM 3094 C C . THR B 1 139 ? 3.256 -33.380 13.763 1.00 55.59 139 THR B C 1
ATOM 3095 O O . THR B 1 139 ? 3.109 -33.669 12.575 1.00 55.99 139 THR B O 1
ATOM 3099 N N . VAL B 1 140 ? 3.965 -32.333 14.168 1.00 61.24 140 VAL B N 1
ATOM 3100 C CA . VAL B 1 140 ? 4.629 -31.432 13.232 1.00 54.13 140 VAL B CA 1
ATOM 3101 C C . VAL B 1 140 ? 5.758 -32.133 12.475 1.00 45.78 140 VAL B C 1
ATOM 3102 O O . VAL B 1 140 ? 6.737 -32.578 13.082 1.00 45.60 140 VAL B O 1
ATOM 3106 N N . ASP B 1 141 ? 5.627 -32.231 11.153 1.00 35.57 141 ASP B N 1
ATOM 3107 C CA . ASP B 1 141 ? 6.685 -32.835 10.341 1.00 40.93 141 ASP B CA 1
ATOM 3108 C C . ASP B 1 141 ? 7.801 -31.830 10.037 1.00 48.70 141 ASP B C 1
ATOM 3109 O O . ASP B 1 141 ? 7.605 -30.620 10.161 1.00 42.16 141 ASP B O 1
ATOM 3114 N N . LYS B 1 142 ? 8.968 -32.338 9.648 1.00 50.73 142 LYS B N 1
ATOM 3115 C CA . LYS B 1 142 ? 10.163 -31.508 9.496 1.00 44.64 142 LYS B CA 1
ATOM 3116 C C . LYS B 1 142 ? 9.952 -30.304 8.578 1.00 54.19 142 LYS B C 1
ATOM 3117 O O . LYS B 1 142 ? 10.422 -29.205 8.872 1.00 52.07 142 LYS B O 1
ATOM 3123 N N . ASP B 1 143 ? 9.250 -30.515 7.468 1.00 47.06 143 ASP B N 1
ATOM 3124 C CA . ASP B 1 143 ? 8.947 -29.430 6.543 1.00 47.77 143 ASP B CA 1
ATOM 3125 C C . ASP B 1 143 ? 8.247 -28.288 7.263 1.00 44.77 143 ASP B C 1
ATOM 3126 O O . ASP B 1 143 ? 8.541 -27.115 7.032 1.00 49.42 143 ASP B O 1
ATOM 3131 N N . GLN B 1 144 ? 7.316 -28.644 8.138 1.00 41.66 144 GLN B N 1
ATOM 3132 C CA . GLN B 1 144 ? 6.537 -27.662 8.872 1.00 37.52 144 GLN B CA 1
ATOM 3133 C C . GLN B 1 144 ? 7.377 -26.943 9.923 1.00 40.77 144 GLN B C 1
ATOM 3134 O O . GLN B 1 144 ? 7.070 -25.814 10.304 1.00 34.54 144 GLN B O 1
ATOM 3140 N N . LYS B 1 145 ? 8.444 -27.593 10.379 1.00 38.71 145 LYS B N 1
ATOM 3141 C CA . LYS B 1 145 ? 9.355 -26.971 11.333 1.00 40.59 145 LYS B CA 1
ATOM 3142 C C . LYS B 1 145 ? 10.237 -25.933 10.644 1.00 47.44 145 LYS B C 1
ATOM 3143 O O . LYS B 1 145 ? 10.530 -24.878 11.211 1.00 41.46 145 LYS B O 1
ATOM 3149 N N . ASN B 1 146 ? 10.657 -26.234 9.419 1.00 36.38 146 ASN B N 1
ATOM 3150 C CA . ASN B 1 146 ? 11.385 -25.262 8.618 1.00 42.71 146 ASN B CA 1
ATOM 3151 C C . ASN B 1 146 ? 10.465 -24.106 8.244 1.00 33.53 146 ASN B C 1
ATOM 3152 O O . ASN B 1 146 ? 10.878 -22.952 8.200 1.00 26.98 146 ASN B O 1
ATOM 3157 N N . LEU B 1 147 ? 9.207 -24.435 7.984 1.00 29.92 147 LEU B N 1
ATOM 3158 C CA . LEU B 1 147 ? 8.208 -23.442 7.635 1.00 31.67 147 LEU B CA 1
ATOM 3159 C C . LEU B 1 147 ? 7.958 -22.498 8.803 1.00 37.11 147 LEU B C 1
ATOM 3160 O O . LEU B 1 147 ? 7.943 -21.277 8.640 1.00 36.90 147 LEU B O 1
ATOM 3165 N N . ALA B 1 148 ? 7.764 -23.073 9.986 1.00 40.13 148 ALA B N 1
ATOM 3166 C CA . ALA B 1 148 ? 7.549 -22.287 11.193 1.00 24.84 148 ALA B CA 1
ATOM 3167 C C . ALA B 1 148 ? 8.753 -21.395 11.455 1.00 30.44 148 ALA B C 1
ATOM 3168 O O . ALA B 1 148 ? 8.615 -20.191 11.675 1.00 28.87 148 ALA B O 1
ATOM 3170 N N . GLU B 1 149 ? 9.937 -21.995 11.421 1.00 29.53 149 GLU B N 1
ATOM 3171 C CA . GLU B 1 149 ? 11.172 -21.251 11.610 1.00 30.63 149 GLU B CA 1
ATOM 3172 C C . GLU B 1 149 ? 11.299 -20.096 10.620 1.00 37.50 149 GLU B C 1
ATOM 3173 O O . GLU B 1 149 ? 11.664 -18.980 10.996 1.00 39.89 149 GLU B O 1
ATOM 3179 N N . SER B 1 150 ? 10.994 -20.370 9.355 1.00 32.93 150 SER B N 1
ATOM 3180 C CA . SER B 1 150 ? 11.134 -19.377 8.296 1.00 34.26 150 SER B CA 1
ATOM 3181 C C . SER B 1 150 ? 10.211 -18.193 8.529 1.00 33.25 150 SER B C 1
ATOM 3182 O O . SER B 1 150 ? 10.630 -17.039 8.438 1.00 40.73 150 SER B O 1
ATOM 3185 N N . ILE B 1 151 ? 8.953 -18.488 8.829 1.00 27.62 151 ILE B N 1
ATOM 3186 C CA . ILE B 1 151 ? 7.970 -17.448 9.089 1.00 31.19 151 ILE B CA 1
ATOM 3187 C C . ILE B 1 151 ? 8.401 -16.554 10.248 1.00 27.92 151 ILE B C 1
ATOM 3188 O O . ILE B 1 151 ? 8.242 -15.336 10.193 1.00 29.97 151 ILE B O 1
ATOM 3201 N N . ARG B 1 153 ? 11.437 -16.165 11.361 1.00 26.64 153 ARG B N 1
ATOM 3202 C CA . ARG B 1 153 ? 12.695 -15.511 11.015 1.00 35.66 153 ARG B CA 1
ATOM 3203 C C . ARG B 1 153 ? 12.459 -14.169 10.336 1.00 34.66 153 ARG B C 1
ATOM 3204 O O . ARG B 1 153 ? 13.383 -13.367 10.192 1.00 37.14 153 ARG B O 1
ATOM 3212 N N . ALA B 1 154 ? 11.217 -13.928 9.929 1.00 26.22 154 ALA B N 1
ATOM 3213 C CA . ALA B 1 154 ? 10.858 -12.683 9.263 1.00 28.19 154 ALA B CA 1
ATOM 3214 C C . ALA B 1 154 ? 10.910 -11.496 10.217 1.00 32.96 154 ALA B C 1
ATOM 3215 O O . ALA B 1 154 ? 10.828 -10.345 9.788 1.00 35.18 154 ALA B O 1
ATOM 3217 N N . VAL B 1 155 ? 11.045 -11.777 11.510 1.00 37.12 155 VAL B N 1
ATOM 3218 C CA . VAL B 1 155 ? 11.057 -10.720 12.518 1.00 34.70 155 VAL B CA 1
ATOM 3219 C C . VAL B 1 155 ? 12.302 -10.754 13.400 1.00 31.53 155 VAL B C 1
ATOM 3220 O O . VAL B 1 155 ? 12.447 -9.934 14.306 1.00 27.66 155 VAL B O 1
ATOM 3224 N N . GLY B 1 156 ? 13.199 -11.697 13.132 1.00 27.19 156 GLY B N 1
ATOM 3225 C CA . GLY B 1 156 ? 14.405 -11.837 13.926 1.00 25.39 156 GLY B CA 1
ATOM 3226 C C . GLY B 1 156 ? 14.927 -13.254 13.879 1.00 28.95 156 GLY B C 1
ATOM 3227 O O . GLY B 1 156 ? 14.604 -14.002 12.960 1.00 26.16 156 GLY B O 1
ATOM 3228 N N . LEU B 1 157 ? 15.737 -13.632 14.861 1.00 35.88 157 LEU B N 1
ATOM 3229 C CA . LEU B 1 157 ? 16.299 -14.978 14.869 1.00 29.17 157 LEU B CA 1
ATOM 3230 C C . LEU B 1 157 ? 15.402 -15.981 15.593 1.00 34.01 157 LEU B C 1
ATOM 3231 O O . LEU B 1 157 ? 14.536 -15.605 16.383 1.00 29.86 157 LEU B O 1
ATOM 3236 N N . VAL B 1 158 ? 15.616 -17.259 15.305 1.00 32.29 158 VAL B N 1
ATOM 3237 C CA . VAL B 1 158 ? 14.737 -18.314 15.786 1.00 30.29 158 VAL B CA 1
ATOM 3238 C C . VAL B 1 158 ? 15.522 -19.486 16.363 1.00 36.23 158 VAL B C 1
ATOM 3239 O O . VAL B 1 158 ? 16.438 -20.002 15.728 1.00 41.70 158 VAL B O 1
ATOM 3243 N N . ILE B 1 159 ? 15.164 -19.898 17.574 1.00 28.98 159 ILE B N 1
ATOM 3244 C CA . ILE B 1 159 ? 15.746 -21.094 18.163 1.00 23.43 159 ILE B CA 1
ATOM 3245 C C . ILE B 1 159 ? 14.655 -22.101 18.511 1.00 36.83 159 ILE B C 1
ATOM 3246 O O . ILE B 1 159 ? 13.474 -21.756 18.570 1.00 29.40 159 ILE B O 1
ATOM 3251 N N . TRP B 1 160 ? 15.057 -23.350 18.721 1.00 40.30 160 TRP B N 1
ATOM 3252 C CA . TRP B 1 160 ? 14.124 -24.412 19.062 1.00 34.63 160 TRP B CA 1
ATOM 3253 C C . TRP B 1 160 ? 14.468 -24.994 20.422 1.00 35.92 160 TRP B C 1
ATOM 3254 O O . TRP B 1 160 ? 15.635 -25.038 20.808 1.00 37.52 160 TRP B O 1
ATOM 3265 N N . VAL B 1 161 ? 13.443 -25.444 21.138 1.00 37.49 161 VAL B N 1
ATOM 3266 C CA . VAL B 1 161 ? 13.630 -26.184 22.378 1.00 35.45 161 VAL B CA 1
ATOM 3267 C C . VAL B 1 161 ? 13.019 -27.573 22.221 1.00 36.92 161 VAL B C 1
ATOM 3268 O O . VAL B 1 161 ? 11.948 -27.725 21.632 1.00 35.30 161 VAL B O 1
ATOM 3272 N N . SER B 1 162 ? 13.704 -28.585 22.744 1.00 39.37 162 SER B N 1
ATOM 3273 C CA . SER B 1 162 ? 13.234 -29.965 22.630 1.00 39.13 162 SER B CA 1
ATOM 3274 C C . SER B 1 162 ? 11.973 -30.215 23.455 1.00 36.28 162 SER B C 1
ATOM 3275 O O . SER B 1 162 ? 11.118 -31.005 23.063 1.00 42.71 162 SER B O 1
ATOM 3278 N N . SER B 1 163 ? 11.861 -29.537 24.595 1.00 32.08 163 SER B N 1
ATOM 3279 C CA . SER B 1 163 ? 10.698 -29.692 25.467 1.00 39.01 163 SER B CA 1
ATOM 3280 C C . SER B 1 163 ? 9.976 -28.364 25.689 1.00 40.35 163 SER B C 1
ATOM 3281 O O . SER B 1 163 ? 10.605 -27.307 25.760 1.00 37.56 163 SER B O 1
ATOM 3284 N N . GLU B 1 164 ? 8.653 -28.431 25.800 1.00 34.89 164 GLU B N 1
ATOM 3285 C CA . GLU B 1 164 ? 7.828 -27.234 25.892 1.00 28.84 164 GLU B CA 1
ATOM 3286 C C . GLU B 1 164 ? 8.005 -26.506 27.220 1.00 34.80 164 GLU B C 1
ATOM 3287 O O . GLU B 1 164 ? 7.579 -25.360 27.369 1.00 44.38 164 GLU B O 1
ATOM 3293 N N . ASP B 1 165 ? 8.638 -27.168 28.183 1.00 44.49 165 ASP B N 1
ATOM 3294 C CA . ASP B 1 165 ? 8.870 -26.550 29.483 1.00 44.04 165 ASP B CA 1
ATOM 3295 C C . ASP B 1 165 ? 10.030 -25.558 29.417 1.00 46.58 165 ASP B C 1
ATOM 3296 O O . ASP B 1 165 ? 10.262 -24.791 30.350 1.00 43.54 165 ASP B O 1
ATOM 3301 N N . GLN B 1 166 ? 10.754 -25.573 28.305 1.00 47.22 166 GLN B N 1
ATOM 3302 C CA . GLN B 1 166 ? 11.864 -24.650 28.130 1.00 38.00 166 GLN B CA 1
ATOM 3303 C C . GLN B 1 166 ? 11.374 -23.310 27.594 1.00 29.46 166 GLN B C 1
ATOM 3304 O O . GLN B 1 166 ? 12.106 -22.318 27.621 1.00 33.14 166 GLN B O 1
ATOM 3310 N N . ILE B 1 167 ? 10.129 -23.280 27.125 1.00 27.62 167 ILE B N 1
ATOM 3311 C CA . ILE B 1 167 ? 9.532 -22.040 26.633 1.00 31.73 167 ILE B CA 1
ATOM 3312 C C . ILE B 1 167 ? 9.474 -20.979 27.731 1.00 34.45 167 ILE B C 1
ATOM 3313 O O . ILE B 1 167 ? 9.752 -19.806 27.486 1.00 34.94 167 ILE B O 1
ATOM 3318 N N . GLU B 1 168 ? 9.126 -21.397 28.944 1.00 41.80 168 GLU B N 1
ATOM 3319 C CA . GLU B 1 168 ? 9.095 -20.480 30.078 1.00 31.48 168 GLU B CA 1
ATOM 3320 C C . GLU B 1 168 ? 10.484 -19.921 30.393 1.00 37.84 168 GLU B C 1
ATOM 3321 O O . GLU B 1 168 ? 10.609 -18.846 30.984 1.00 33.58 168 GLU B O 1
ATOM 3327 N N . LYS B 1 169 ? 11.523 -20.653 30.002 1.00 34.20 169 LYS B N 1
ATOM 3328 C CA . LYS B 1 169 ? 12.895 -20.185 30.177 1.00 27.71 169 LYS B CA 1
ATOM 3329 C C . LYS B 1 169 ? 13.257 -19.198 29.076 1.00 34.44 169 LYS B C 1
ATOM 3330 O O . LYS B 1 169 ? 14.015 -18.257 29.297 1.00 33.41 169 LYS B O 1
ATOM 3336 N N . ILE B 1 170 ? 12.701 -19.415 27.889 1.00 32.09 170 ILE B N 1
ATOM 3337 C CA . ILE B 1 170 ? 12.833 -18.458 26.801 1.00 28.90 170 ILE B CA 1
ATOM 3338 C C . ILE B 1 170 ? 12.162 -17.149 27.186 1.00 32.87 170 ILE B C 1
ATOM 3339 O O . ILE B 1 170 ? 12.747 -16.071 27.053 1.00 32.80 170 ILE B O 1
ATOM 3344 N N . ALA B 1 171 ? 10.925 -17.254 27.662 1.00 27.63 171 ALA B N 1
ATOM 3345 C CA . ALA B 1 171 ? 10.160 -16.086 28.073 1.00 26.22 171 ALA B CA 1
ATOM 3346 C C . ALA B 1 171 ? 10.942 -15.260 29.082 1.00 29.94 171 ALA B C 1
ATOM 3347 O O . ALA B 1 171 ? 10.975 -14.036 29.002 1.00 35.80 171 ALA B O 1
ATOM 3349 N N . ALA B 1 172 ? 11.580 -15.940 30.027 1.00 26.48 172 ALA B N 1
ATOM 3350 C CA . ALA B 1 172 ? 12.333 -15.264 31.074 1.00 28.01 172 ALA B CA 1
ATOM 3351 C C . ALA B 1 172 ? 13.607 -14.617 30.529 1.00 27.16 172 ALA B C 1
ATOM 3352 O O . ALA B 1 172 ? 14.037 -13.573 31.018 1.00 31.01 172 ALA B O 1
ATOM 3354 N N . LEU B 1 173 ? 14.203 -15.230 29.513 1.00 26.95 173 LEU B N 1
ATOM 3355 C CA . LEU B 1 173 ? 15.419 -14.690 28.914 1.00 24.33 173 LEU B CA 1
ATOM 3356 C C . LEU B 1 173 ? 15.151 -13.654 27.815 1.00 32.40 173 LEU B C 1
ATOM 3357 O O . LEU B 1 173 ? 15.417 -12.469 27.998 1.00 34.74 173 LEU B O 1
ATOM 3362 N N . SER B 1 174 ? 14.636 -14.097 26.674 1.00 22.83 174 SER B N 1
ATOM 3363 C CA . SER B 1 174 ? 14.422 -13.186 25.549 1.00 20.03 174 SER B CA 1
ATOM 3364 C C . SER B 1 174 ? 13.055 -12.498 25.596 1.00 22.99 174 SER B C 1
ATOM 3365 O O . SER B 1 174 ? 12.891 -11.381 25.109 1.00 24.16 174 SER B O 1
ATOM 3368 N N . GLY B 1 175 ? 12.076 -13.166 26.189 1.00 21.80 175 GLY B N 1
ATOM 3369 C CA . GLY B 1 175 ? 10.765 -12.570 26.346 1.00 20.88 175 GLY B CA 1
ATOM 3370 C C . GLY B 1 175 ? 10.820 -11.331 27.217 1.00 25.47 175 GLY B C 1
ATOM 3371 O O . GLY B 1 175 ? 10.343 -10.271 26.830 1.00 33.44 175 GLY B O 1
ATOM 3372 N N . SER B 1 176 ? 11.418 -11.463 28.395 1.00 20.16 176 SER B N 1
ATOM 3373 C CA . SER B 1 176 ? 11.475 -10.364 29.348 1.00 28.00 176 SER B CA 1
ATOM 3374 C C . SER B 1 176 ? 12.795 -9.602 29.269 1.00 27.01 176 SER B C 1
ATOM 3375 O O . SER B 1 176 ? 12.941 -8.532 29.861 1.00 33.00 176 SER B O 1
ATOM 3378 N N . GLY B 1 177 ? 13.748 -10.159 28.530 1.00 22.04 177 GLY B N 1
ATOM 3379 C CA . GLY B 1 177 ? 15.078 -9.587 28.414 1.00 25.78 177 GLY B CA 1
ATOM 3380 C C . GLY B 1 177 ? 15.175 -8.118 28.046 1.00 25.16 177 GLY B C 1
ATOM 3381 O O . GLY B 1 177 ? 15.938 -7.384 28.667 1.00 30.80 177 GLY B O 1
ATOM 3382 N N . PRO B 1 178 ? 14.425 -7.677 27.025 1.00 25.88 178 PRO B N 1
ATOM 3383 C CA . PRO B 1 178 ? 14.512 -6.267 26.632 1.00 26.47 178 PRO B CA 1
ATOM 3384 C C . PRO B 1 178 ? 14.352 -5.341 27.831 1.00 29.21 178 PRO B C 1
ATOM 3385 O O . PRO B 1 178 ? 15.134 -4.402 27.985 1.00 28.42 178 PRO B O 1
ATOM 3389 N N . ALA B 1 179 ? 13.355 -5.611 28.671 1.00 32.59 179 ALA B N 1
ATOM 3390 C CA . ALA B 1 179 ? 13.157 -4.849 29.902 1.00 27.16 179 ALA B CA 1
ATOM 3391 C C . ALA B 1 179 ? 14.443 -4.772 30.724 1.00 30.66 179 ALA B C 1
ATOM 3392 O O . ALA B 1 179 ? 14.809 -3.703 31.213 1.00 27.76 179 ALA B O 1
ATOM 3394 N N . TYR B 1 180 ? 15.130 -5.904 30.864 1.00 27.88 180 TYR B N 1
ATOM 3395 C CA . TYR B 1 180 ? 16.398 -5.935 31.589 1.00 25.54 180 TYR B CA 1
ATOM 3396 C C . TYR B 1 180 ? 17.361 -4.922 30.990 1.00 29.30 180 TYR B C 1
ATOM 3397 O O . TYR B 1 180 ? 17.982 -4.143 31.709 1.00 32.40 180 TYR B O 1
ATOM 3406 N N . ILE B 1 181 ? 17.482 -4.946 29.666 1.00 26.90 181 ILE B N 1
ATOM 3407 C CA . ILE B 1 181 ? 18.400 -4.057 28.965 1.00 24.77 181 ILE B CA 1
ATOM 3408 C C . ILE B 1 181 ? 17.972 -2.600 29.110 1.00 26.49 181 ILE B C 1
ATOM 3409 O O . ILE B 1 181 ? 18.810 -1.712 29.266 1.00 29.99 181 ILE B O 1
ATOM 3414 N N . PHE B 1 182 ? 16.667 -2.358 29.062 1.00 25.92 182 PHE B N 1
ATOM 3415 C CA . PHE B 1 182 ? 16.144 -1.023 29.305 1.00 27.90 182 PHE B CA 1
ATOM 3416 C C . PHE B 1 182 ? 16.591 -0.540 30.682 1.00 32.31 182 PHE B C 1
ATOM 3417 O O . PHE B 1 182 ? 17.089 0.574 30.830 1.00 36.65 182 PHE B O 1
ATOM 3425 N N . LEU B 1 183 ? 16.429 -1.390 31.688 1.00 27.69 183 LEU B N 1
ATOM 3426 C CA . LEU B 1 183 ? 16.856 -1.048 33.037 1.00 26.66 183 LEU B CA 1
ATOM 3427 C C . LEU B 1 183 ? 18.342 -0.726 33.041 1.00 29.35 183 LEU B C 1
ATOM 3428 O O . LEU B 1 183 ? 18.767 0.301 33.569 1.00 33.34 183 LEU B O 1
ATOM 3433 N N . ILE B 1 184 ? 19.127 -1.618 32.448 1.00 28.22 184 ILE B N 1
ATOM 3434 C CA . ILE B 1 184 ? 20.565 -1.435 32.364 1.00 26.09 184 ILE B CA 1
ATOM 3435 C C . ILE B 1 184 ? 20.880 -0.107 31.697 1.00 35.09 184 ILE B C 1
ATOM 3436 O O . ILE B 1 184 ? 21.575 0.738 32.263 1.00 35.37 184 ILE B O 1
ATOM 3449 N N . GLU B 1 186 ? 19.152 2.502 31.274 1.00 36.10 186 GLU B N 1
ATOM 3450 C CA . GLU B 1 186 ? 18.788 3.609 32.148 1.00 42.91 186 GLU B CA 1
ATOM 3451 C C . GLU B 1 186 ? 19.900 3.878 33.158 1.00 38.23 186 GLU B C 1
ATOM 3452 O O . GLU B 1 186 ? 20.407 4.994 33.262 1.00 39.13 186 GLU B O 1
ATOM 3458 N N . ALA B 1 187 ? 20.282 2.842 33.896 1.00 26.94 187 ALA B N 1
ATOM 3459 C CA . ALA B 1 187 ? 21.311 2.977 34.918 1.00 30.25 187 ALA B CA 1
ATOM 3460 C C . ALA B 1 187 ? 22.603 3.512 34.316 1.00 38.74 187 ALA B C 1
ATOM 3461 O O . ALA B 1 187 ? 23.238 4.409 34.873 1.00 33.71 187 ALA B O 1
ATOM 3463 N N . LEU B 1 188 ? 22.987 2.954 33.174 1.00 34.62 188 LEU B N 1
ATOM 3464 C CA . LEU B 1 188 ? 24.201 3.375 32.486 1.00 35.12 188 LEU B CA 1
ATOM 3465 C C . LEU B 1 188 ? 24.076 4.815 31.992 1.00 35.82 188 LEU B C 1
ATOM 3466 O O . LEU B 1 188 ? 24.986 5.624 32.167 1.00 38.76 188 LEU B O 1
ATOM 3471 N N . GLN B 1 189 ? 22.935 5.118 31.382 1.00 32.01 189 GLN B N 1
ATOM 3472 C CA . GLN B 1 189 ? 22.599 6.464 30.928 1.00 38.56 189 GLN B CA 1
ATOM 3473 C C . GLN B 1 189 ? 22.784 7.494 32.035 1.00 42.11 189 GLN B C 1
ATOM 3474 O O . GLN B 1 189 ? 23.461 8.507 31.860 1.00 40.91 189 GLN B O 1
ATOM 3480 N N . GLU B 1 190 ? 22.156 7.227 33.175 1.00 35.73 190 GLU B N 1
ATOM 3481 C CA . GLU B 1 190 ? 22.101 8.184 34.270 1.00 40.08 190 GLU B CA 1
ATOM 3482 C C . GLU B 1 190 ? 23.449 8.346 34.946 1.00 37.23 190 GLU B C 1
ATOM 3483 O O . GLU B 1 190 ? 23.752 9.407 35.487 1.00 3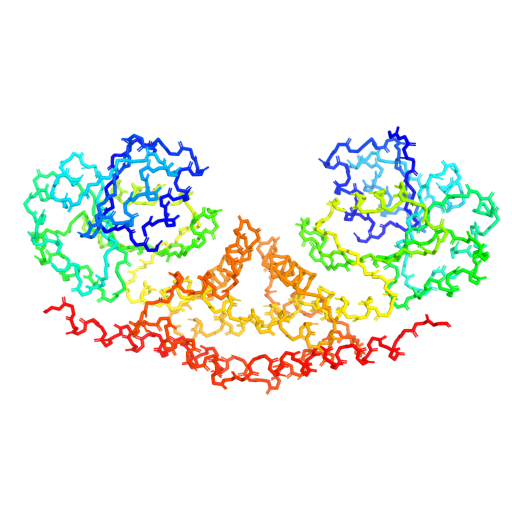7.86 190 GLU B O 1
ATOM 3489 N N . ALA B 1 191 ? 24.251 7.287 34.914 1.00 35.95 191 ALA B N 1
ATOM 3490 C CA . ALA B 1 191 ? 25.623 7.350 35.398 1.00 36.92 191 ALA B CA 1
ATOM 3491 C C . ALA B 1 191 ? 26.424 8.328 34.546 1.00 36.14 191 ALA B C 1
ATOM 3492 O O . ALA B 1 191 ? 27.110 9.205 35.065 1.00 44.29 191 ALA B O 1
ATOM 3494 N N . ALA B 1 192 ? 26.329 8.170 33.231 1.00 47.01 192 ALA B N 1
ATOM 3495 C CA . ALA B 1 192 ? 26.986 9.080 32.303 1.00 43.28 192 ALA B CA 1
ATOM 3496 C C . ALA B 1 192 ? 26.561 10.523 32.563 1.00 43.09 192 ALA B C 1
ATOM 3497 O O . ALA B 1 192 ? 27.379 11.439 32.505 1.00 54.58 192 ALA B O 1
ATOM 3499 N N . GLU B 1 193 ? 25.278 10.719 32.847 1.00 40.66 193 GLU B N 1
ATOM 3500 C CA . GLU B 1 193 ? 24.746 12.049 33.119 1.00 37.47 193 GLU B CA 1
ATOM 3501 C C . GLU B 1 193 ? 25.243 12.581 34.462 1.00 39.46 193 GLU B C 1
ATOM 3502 O O . GLU B 1 193 ? 25.365 13.791 34.650 1.00 47.98 193 GLU B O 1
ATOM 3508 N N . GLN B 1 194 ? 25.511 11.674 35.396 1.00 38.32 194 GLN B N 1
ATOM 3509 C CA . GLN B 1 194 ? 26.100 12.049 36.674 1.00 41.08 194 GLN B CA 1
ATOM 3510 C C . GLN B 1 194 ? 27.430 12.751 36.433 1.00 44.29 194 GLN B C 1
ATOM 3511 O O . GLN B 1 194 ? 27.710 13.788 37.034 1.00 58.46 194 GLN B O 1
ATOM 3517 N N . LEU B 1 195 ? 28.248 12.186 35.550 1.00 41.18 195 LEU B N 1
ATOM 3518 C CA . LEU B 1 195 ? 29.378 12.926 35.005 1.00 46.62 195 LEU B CA 1
ATOM 3519 C C . LEU B 1 195 ? 28.799 14.040 34.125 1.00 51.25 195 LEU B C 1
ATOM 3520 O O . LEU B 1 195 ? 27.593 14.099 33.908 1.00 61.85 195 LEU B O 1
ATOM 3525 N N . GLY B 1 196 ? 29.645 14.919 33.610 1.00 52.36 196 GLY B N 1
ATOM 3526 C CA . GLY B 1 196 ? 29.154 16.090 32.903 1.00 53.56 196 GLY B CA 1
ATOM 3527 C C . GLY B 1 196 ? 28.540 15.887 31.526 1.00 54.33 196 GLY B C 1
ATOM 3528 O O . GLY B 1 196 ? 28.539 16.812 30.714 1.00 55.81 196 GLY B O 1
ATOM 3529 N N . LEU B 1 197 ? 28.010 14.697 31.251 1.00 50.62 197 LEU B N 1
ATOM 3530 C CA . LEU B 1 197 ? 27.403 14.433 29.943 1.00 37.53 197 LEU B CA 1
ATOM 3531 C C . LEU B 1 197 ? 25.927 14.807 29.891 1.00 42.29 197 LEU B C 1
ATOM 3532 O O . LEU B 1 197 ? 25.147 14.420 30.759 1.00 48.27 197 LEU B O 1
ATOM 3537 N N . THR B 1 198 ? 25.546 15.550 28.857 1.00 40.20 198 THR B N 1
ATOM 3538 C CA . THR B 1 198 ? 24.156 15.945 28.691 1.00 39.69 198 THR B CA 1
ATOM 3539 C C . THR B 1 198 ? 23.280 14.712 28.533 1.00 45.05 198 THR B C 1
ATOM 3540 O O . THR B 1 198 ? 23.747 13.646 28.132 1.00 47.96 198 THR B O 1
ATOM 3544 N N . LYS B 1 199 ? 22.005 14.868 28.860 1.00 46.42 199 LYS B N 1
ATOM 3545 C CA . LYS B 1 199 ? 21.048 13.776 28.783 1.00 45.89 199 LYS B CA 1
ATOM 3546 C C . LYS B 1 199 ? 20.988 13.204 27.366 1.00 46.03 199 LYS B C 1
ATOM 3547 O O . LYS B 1 199 ? 20.912 11.995 27.171 1.00 39.88 199 LYS B O 1
ATOM 3553 N N . GLU B 1 200 ? 21.053 14.082 26.376 1.00 41.94 200 GLU B N 1
ATOM 3554 C CA . GLU B 1 200 ? 20.908 13.674 24.987 1.00 42.05 200 GLU B CA 1
ATOM 3555 C C . GLU B 1 200 ? 22.100 12.854 24.499 1.00 37.87 200 GLU B C 1
ATOM 3556 O O . GLU B 1 200 ? 21.932 11.847 23.813 1.00 36.03 200 GLU B O 1
ATOM 3562 N N . THR B 1 201 ? 23.302 13.290 24.856 1.00 37.76 201 THR B N 1
ATOM 3563 C CA . THR B 1 201 ? 24.516 12.590 24.456 1.00 36.93 201 THR B CA 1
ATOM 3564 C C . THR B 1 201 ? 24.625 11.237 25.157 1.00 34.99 201 THR B C 1
ATOM 3565 O O . THR B 1 201 ? 24.946 10.226 24.533 1.00 33.38 201 THR B O 1
ATOM 3569 N N . ALA B 1 202 ? 24.345 11.223 26.455 1.00 32.48 202 ALA B N 1
ATOM 3570 C CA . ALA B 1 202 ? 24.379 9.991 27.229 1.00 29.79 202 ALA B CA 1
ATOM 3571 C C . ALA B 1 202 ? 23.372 8.970 26.703 1.00 30.20 202 ALA B C 1
ATOM 3572 O O . ALA B 1 202 ? 23.676 7.781 26.603 1.00 34.38 202 ALA B O 1
ATOM 3574 N N . GLU B 1 203 ? 22.173 9.438 26.371 1.00 25.98 203 GLU B N 1
ATOM 3575 C CA . GLU B 1 203 ? 21.132 8.566 25.840 1.00 38.34 203 GLU B CA 1
ATOM 3576 C C . GLU B 1 203 ? 21.542 7.947 24.511 1.00 35.62 203 GLU B C 1
ATOM 3577 O O . GLU B 1 203 ? 21.430 6.735 24.314 1.00 34.11 203 GLU B O 1
ATOM 3583 N N . LEU B 1 204 ? 22.026 8.787 23.607 1.00 32.10 204 LEU B N 1
ATOM 3584 C CA . LEU B 1 204 ? 22.447 8.331 22.293 1.00 31.19 204 LEU B CA 1
ATOM 3585 C C . LEU B 1 204 ? 23.631 7.364 22.384 1.00 36.38 204 LEU B C 1
ATOM 3586 O O . LEU B 1 204 ? 23.614 6.282 21.798 1.00 30.72 204 LEU B O 1
ATOM 3591 N N . LEU B 1 205 ? 24.657 7.759 23.127 1.00 30.98 205 LEU B N 1
ATOM 3592 C CA . LEU B 1 205 ? 25.843 6.929 23.274 1.00 22.64 205 LEU B CA 1
ATOM 3593 C C . LEU B 1 205 ? 25.521 5.591 23.926 1.00 32.94 205 LEU B C 1
ATOM 3594 O O . LEU B 1 205 ? 26.029 4.552 23.507 1.00 33.20 205 LEU B O 1
ATOM 3599 N N . THR B 1 206 ? 24.680 5.620 24.953 1.00 33.96 206 THR B N 1
ATOM 3600 C CA . THR B 1 206 ? 24.291 4.397 25.640 1.00 30.14 206 THR B CA 1
ATOM 3601 C C . THR B 1 206 ? 23.640 3.419 24.676 1.00 27.66 206 THR B C 1
ATOM 3602 O O . THR B 1 206 ? 23.975 2.235 24.657 1.00 29.98 206 THR B O 1
ATOM 3606 N N . GLU B 1 207 ? 22.717 3.925 23.867 1.00 25.53 207 GLU B N 1
ATOM 3607 C CA . GLU B 1 207 ? 21.997 3.089 22.918 1.00 32.73 207 GLU B CA 1
ATOM 3608 C C . GLU B 1 207 ? 22.909 2.562 21.817 1.00 29.47 207 GLU B C 1
ATOM 3609 O O . GLU B 1 207 ? 22.862 1.383 21.476 1.00 35.32 207 GLU B O 1
ATOM 3615 N N . GLN B 1 208 ? 23.739 3.437 21.260 1.00 26.28 208 GLN B N 1
ATOM 3616 C CA . GLN B 1 208 ? 24.678 3.021 20.230 1.00 23.43 208 GLN B CA 1
ATOM 3617 C C . GLN B 1 208 ? 25.647 2.000 20.795 1.00 27.44 208 GLN B C 1
ATOM 3618 O O . GLN B 1 208 ? 26.001 1.029 20.123 1.00 24.40 208 GLN B O 1
ATOM 3624 N N . THR B 1 209 ? 26.078 2.228 22.032 1.00 17.45 209 THR B N 1
ATOM 3625 C CA . THR B 1 209 ? 27.001 1.314 22.692 1.00 25.53 209 THR B CA 1
ATOM 3626 C C . THR B 1 209 ? 26.373 -0.068 22.809 1.00 24.87 209 THR B C 1
ATOM 3627 O O . THR B 1 209 ? 26.999 -1.074 22.473 1.00 29.19 209 THR B O 1
ATOM 3631 N N . VAL B 1 210 ? 25.127 -0.108 23.271 1.00 27.26 210 VAL B N 1
ATOM 3632 C CA . VAL B 1 210 ? 24.405 -1.365 23.404 1.00 20.61 210 VAL B CA 1
ATOM 3633 C C . VAL B 1 210 ? 24.221 -2.017 22.035 1.00 21.50 210 VAL B C 1
ATOM 3634 O O . VAL B 1 210 ? 24.519 -3.195 21.855 1.00 29.53 210 VAL B O 1
ATOM 3638 N N . LEU B 1 211 ? 23.744 -1.241 21.070 1.00 23.28 211 LEU B N 1
ATOM 3639 C CA . LEU B 1 211 ? 23.592 -1.730 19.705 1.00 23.78 211 LEU B CA 1
ATOM 3640 C C . LEU B 1 211 ? 24.890 -2.342 19.190 1.00 25.82 211 LEU B C 1
ATOM 3641 O O . LEU B 1 211 ? 24.901 -3.465 18.687 1.00 29.88 211 LEU B O 1
ATOM 3646 N N . GLY B 1 212 ? 25.980 -1.593 19.322 1.00 25.48 212 GLY B N 1
ATOM 3647 C CA . GLY B 1 212 ? 27.265 -1.999 18.785 1.00 21.35 212 GLY B CA 1
ATOM 3648 C C . GLY B 1 212 ? 27.828 -3.261 19.406 1.00 29.84 212 GLY B C 1
ATOM 3649 O O . GLY B 1 212 ? 28.353 -4.124 18.702 1.00 29.24 212 GLY B O 1
ATOM 3650 N N . ALA B 1 213 ? 27.729 -3.367 20.727 1.00 31.21 213 ALA B N 1
ATOM 3651 C CA . ALA B 1 213 ? 28.209 -4.551 21.430 1.00 29.87 213 ALA B CA 1
ATOM 3652 C C . ALA B 1 213 ? 27.411 -5.787 21.012 1.00 33.84 213 ALA B C 1
ATOM 3653 O O . ALA B 1 213 ? 27.966 -6.872 20.853 1.00 35.27 213 ALA B O 1
ATOM 3655 N N . ALA B 1 214 ? 26.108 -5.607 20.823 1.00 25.96 214 ALA B N 1
ATOM 3656 C CA . ALA B 1 214 ? 25.234 -6.696 20.411 1.00 26.63 214 ALA B CA 1
ATOM 3657 C C . ALA B 1 214 ? 25.526 -7.115 18.972 1.00 25.81 214 ALA B C 1
ATOM 3658 O O . ALA B 1 214 ? 25.620 -8.303 18.675 1.00 32.33 214 ALA B O 1
ATOM 3660 N N . ARG B 1 215 ? 25.665 -6.139 18.078 1.00 32.47 215 ARG B N 1
ATOM 3661 C CA . ARG B 1 215 ? 26.027 -6.435 16.695 1.00 32.42 215 ARG B CA 1
ATOM 3662 C C . ARG B 1 215 ? 27.329 -7.222 16.643 1.00 36.45 215 ARG B C 1
ATOM 3663 O O . ARG B 1 215 ? 27.405 -8.275 16.008 1.00 41.87 215 ARG B O 1
ATOM 3679 N N . ALA B 1 217 ? 28.892 -9.002 18.948 1.00 26.88 217 ALA B N 1
ATOM 3680 C CA . ALA B 1 217 ? 28.719 -10.347 19.472 1.00 29.32 217 ALA B CA 1
ATOM 3681 C C . ALA B 1 217 ? 28.073 -11.258 18.431 1.00 34.60 217 ALA B C 1
ATOM 3682 O O . ALA B 1 217 ? 28.478 -12.407 18.265 1.00 40.68 217 ALA B O 1
ATOM 3684 N N . LEU B 1 218 ? 27.076 -10.731 17.726 1.00 32.72 218 LEU B N 1
ATOM 3685 C CA . LEU B 1 218 ? 26.335 -11.501 16.728 1.00 32.28 218 LEU B CA 1
ATOM 3686 C C . LEU B 1 218 ? 27.169 -11.904 15.522 1.00 39.79 218 LEU B C 1
ATOM 3687 O O . LEU B 1 218 ? 27.147 -13.060 15.098 1.00 53.43 218 LEU B O 1
ATOM 3692 N N . GLU B 1 219 ? 27.901 -10.942 14.971 1.00 47.36 219 GLU B N 1
ATOM 3693 C CA . GLU B 1 219 ? 28.598 -11.138 13.708 1.00 47.34 219 GLU B CA 1
ATOM 3694 C C . GLU B 1 219 ? 30.023 -11.638 13.906 1.00 43.17 219 GLU B C 1
ATOM 3695 O O . GLU B 1 219 ? 30.764 -11.830 12.945 1.00 53.74 219 GLU B O 1
ATOM 3701 N N . THR B 1 220 ? 30.398 -11.860 15.159 1.00 40.00 220 THR B N 1
ATOM 3702 C CA . THR B 1 220 ? 31.747 -12.303 15.475 1.00 44.67 220 THR B CA 1
ATOM 3703 C C . THR B 1 220 ? 31.744 -13.714 16.042 1.00 51.94 220 THR B C 1
ATOM 3704 O O . THR B 1 220 ? 30.775 -14.141 16.671 1.00 49.94 220 THR B O 1
ATOM 3708 N N . GLU B 1 221 ? 32.831 -14.438 15.797 1.00 62.51 221 GLU B N 1
ATOM 3709 C CA . GLU B 1 221 ? 33.013 -15.778 16.339 1.00 57.32 221 GLU B CA 1
ATOM 3710 C C . GLU B 1 221 ? 33.315 -15.718 17.833 1.00 54.94 221 GLU B C 1
ATOM 3711 O O . GLU B 1 221 ? 32.887 -16.584 18.599 1.00 56.94 221 GLU B O 1
ATOM 3717 N N . GLN B 1 222 ? 34.057 -14.690 18.239 1.00 47.63 222 GLN B N 1
ATOM 3718 C CA . GLN B 1 222 ? 34.485 -14.546 19.628 1.00 48.09 222 GLN B CA 1
ATOM 3719 C C . GLN B 1 222 ? 33.338 -14.614 20.636 1.00 48.82 222 GLN B C 1
ATOM 3720 O O . GLN B 1 222 ? 32.199 -14.256 20.336 1.00 48.88 222 GLN B O 1
ATOM 3726 N N . SER B 1 223 ? 33.657 -15.081 21.836 1.00 43.44 223 SER B N 1
ATOM 3727 C CA . SER B 1 223 ? 32.715 -15.057 22.939 1.00 43.58 223 SER B CA 1
ATOM 3728 C C . SER B 1 223 ? 32.634 -13.630 23.447 1.00 41.37 223 SER B C 1
ATOM 3729 O O . SER B 1 223 ? 33.449 -12.787 23.072 1.00 45.60 223 SER B O 1
ATOM 3732 N N . VAL B 1 224 ? 31.656 -13.359 24.302 1.00 35.40 224 VAL B N 1
ATOM 3733 C CA . VAL B 1 224 ? 31.517 -12.034 24.889 1.00 43.27 224 VAL B CA 1
ATOM 3734 C C . VAL B 1 224 ? 32.655 -11.763 25.871 1.00 33.11 224 VAL B C 1
ATOM 3735 O O . VAL B 1 224 ? 32.997 -10.613 26.143 1.00 34.40 224 VAL B O 1
ATOM 3739 N N . VAL B 1 225 ? 33.241 -12.834 26.393 1.00 35.86 225 VAL B N 1
ATOM 3740 C CA . VAL B 1 225 ? 34.402 -12.723 27.266 1.00 41.71 225 VAL B CA 1
ATOM 3741 C C . VAL B 1 225 ? 35.598 -12.203 26.472 1.00 45.21 225 VAL B C 1
ATOM 3742 O O . VAL B 1 225 ? 36.270 -11.258 26.882 1.00 38.25 225 VAL B O 1
ATOM 3746 N N . GLN B 1 226 ? 35.846 -12.825 25.325 1.00 33.62 226 GLN B N 1
ATOM 3747 C CA . GLN B 1 226 ? 36.954 -12.444 24.463 1.00 31.69 226 GLN B CA 1
ATOM 3748 C C . GLN B 1 226 ? 36.780 -11.048 23.870 1.00 45.74 226 GLN B C 1
ATOM 3749 O O . GLN B 1 226 ? 37.743 -10.288 23.767 1.00 45.03 226 GLN B O 1
ATOM 3755 N N . LEU B 1 227 ? 35.552 -10.717 23.479 1.00 47.74 227 LEU B N 1
ATOM 3756 C CA . LEU B 1 227 ? 35.249 -9.381 22.980 1.00 40.90 227 LEU B CA 1
ATOM 3757 C C . LEU B 1 227 ? 35.498 -8.338 24.062 1.00 42.08 227 LEU B C 1
ATOM 3758 O O . LEU B 1 227 ? 35.915 -7.215 23.778 1.00 42.95 227 LEU B O 1
ATOM 3763 N N . ARG B 1 228 ? 35.234 -8.713 25.308 1.00 34.51 228 ARG B N 1
ATOM 3764 C CA . ARG B 1 228 ? 35.472 -7.811 26.427 1.00 43.78 228 ARG B CA 1
ATOM 3765 C C . ARG B 1 228 ? 36.963 -7.509 26.554 1.00 46.67 228 ARG B C 1
ATOM 3766 O O . ARG B 1 228 ? 37.353 -6.406 26.935 1.00 44.71 228 ARG B O 1
ATOM 3774 N N . GLN B 1 229 ? 37.792 -8.490 26.211 1.00 45.68 229 GLN B N 1
ATOM 3775 C CA . GLN B 1 229 ? 39.241 -8.321 26.271 1.00 49.67 229 GLN B CA 1
ATOM 3776 C C . GLN B 1 229 ? 39.744 -7.274 25.280 1.00 47.19 229 GLN B C 1
ATOM 3777 O O . GLN B 1 229 ? 40.644 -6.497 25.589 1.00 44.55 229 GLN B O 1
ATOM 3783 N N . PHE B 1 230 ? 39.157 -7.256 24.088 1.00 30.41 230 PHE B N 1
ATOM 3784 C CA . PHE B 1 230 ? 39.500 -6.250 23.087 1.00 44.66 230 PHE B CA 1
ATOM 3785 C C . PHE B 1 230 ? 39.300 -4.839 23.648 1.00 45.62 230 PHE B C 1
ATOM 3786 O O . PHE B 1 230 ? 39.971 -3.889 23.240 1.00 42.49 230 PHE B O 1
ATOM 3794 N N . VAL B 1 231 ? 38.374 -4.711 24.590 1.00 40.50 231 VAL B N 1
ATOM 3795 C CA . VAL B 1 231 ? 38.049 -3.413 25.163 1.00 44.16 231 VAL B CA 1
ATOM 3796 C C . VAL B 1 231 ? 38.956 -3.103 26.348 1.00 44.44 231 VAL B C 1
ATOM 3797 O O . VAL B 1 231 ? 39.285 -1.943 26.609 1.00 48.14 231 VAL B O 1
ATOM 3801 N N . THR B 1 232 ? 39.364 -4.153 27.054 1.00 44.32 232 THR B N 1
ATOM 3802 C CA . THR B 1 232 ? 40.121 -4.006 28.288 1.00 46.65 232 THR B CA 1
ATOM 3803 C C . THR B 1 232 ? 41.625 -4.089 28.066 1.00 49.43 232 THR B C 1
ATOM 3804 O O . THR B 1 232 ? 42.137 -5.064 27.518 1.00 53.96 232 THR B O 1
ATOM 3808 N N . SER B 1 233 ? 42.327 -3.049 28.494 1.00 52.19 233 SER B N 1
ATOM 3809 C CA . SER B 1 233 ? 43.778 -3.085 28.553 1.00 61.67 233 SER B CA 1
ATOM 3810 C C . SER B 1 233 ? 44.183 -3.309 30.005 1.00 54.32 233 SER B C 1
ATOM 3811 O O . SER B 1 233 ? 43.610 -2.701 30.911 1.00 47.77 233 SER B O 1
ATOM 3814 N N . PRO B 1 234 ? 45.157 -4.201 30.235 1.00 65.46 234 PRO B N 1
ATOM 3815 C CA . PRO B 1 234 ? 45.619 -4.481 31.598 1.00 51.56 234 PRO B CA 1
ATOM 3816 C C . PRO B 1 234 ? 45.929 -3.198 32.361 1.00 53.75 234 PRO B C 1
ATOM 3817 O O . PRO B 1 234 ? 46.717 -2.375 31.897 1.00 50.68 234 PRO B O 1
ATOM 3821 N N . GLY B 1 235 ? 45.290 -3.027 33.512 1.00 46.56 235 GLY B N 1
ATOM 3822 C CA . GLY B 1 235 ? 45.496 -1.850 34.334 1.00 49.09 235 GLY B CA 1
ATOM 3823 C C . GLY B 1 235 ? 44.939 -0.583 33.718 1.00 57.42 235 GLY B C 1
ATOM 3824 O O . GLY B 1 235 ? 45.292 0.522 34.127 1.00 65.28 235 GLY B O 1
ATOM 3825 N N . GLY B 1 236 ? 44.060 -0.741 32.734 1.00 57.84 236 GLY B N 1
ATOM 3826 C CA . GLY B 1 236 ? 43.460 0.397 32.063 1.00 57.94 236 GLY B CA 1
ATOM 3827 C C . GLY B 1 236 ? 42.211 0.906 32.757 1.00 50.57 236 GLY B C 1
ATOM 3828 O O . GLY B 1 236 ? 41.823 0.407 33.814 1.00 45.52 236 GLY B O 1
ATOM 3829 N N . THR B 1 237 ? 41.584 1.910 32.152 1.00 45.87 237 THR B N 1
ATOM 3830 C CA . THR B 1 237 ? 40.365 2.509 32.682 1.00 38.31 237 THR B CA 1
ATOM 3831 C C . THR B 1 237 ? 39.211 1.511 32.710 1.00 47.12 237 THR B C 1
ATOM 3832 O O . THR B 1 237 ? 38.560 1.323 33.738 1.00 44.89 237 THR B O 1
ATOM 3836 N N . THR B 1 238 ? 38.956 0.879 31.570 1.00 40.68 238 THR B N 1
ATOM 3837 C CA . THR B 1 238 ? 37.877 -0.090 31.464 1.00 43.54 238 THR B CA 1
ATOM 3838 C C . THR B 1 238 ? 37.981 -1.148 32.557 1.00 44.09 238 THR B C 1
ATOM 3839 O O . THR B 1 238 ? 36.983 -1.495 33.185 1.00 51.75 238 THR B O 1
ATOM 3843 N N . GLU B 1 239 ? 39.192 -1.648 32.790 1.00 44.56 239 GLU B N 1
ATOM 3844 C CA . GLU B 1 239 ? 39.403 -2.703 33.776 1.00 46.77 239 GLU B CA 1
ATOM 3845 C C . GLU B 1 239 ? 38.932 -2.296 35.165 1.00 50.47 239 GLU B C 1
ATOM 3846 O O . GLU B 1 239 ? 38.448 -3.129 35.931 1.00 53.17 239 GLU B O 1
ATOM 3852 N N . GLN B 1 240 ? 39.068 -1.014 35.485 1.00 45.67 240 GLN B N 1
ATOM 3853 C CA . GLN B 1 240 ? 38.662 -0.517 36.796 1.00 42.02 240 GLN B CA 1
ATOM 3854 C C . GLN B 1 240 ? 37.145 -0.424 36.909 1.00 41.36 240 GLN B C 1
ATOM 3855 O O . GLN B 1 240 ? 36.578 -0.695 37.967 1.00 51.21 240 GLN B O 1
ATOM 3861 N N . ALA B 1 241 ? 36.493 -0.040 35.817 1.00 45.80 241 ALA B N 1
ATOM 3862 C CA . ALA B 1 241 ? 35.037 0.022 35.777 1.00 37.74 241 ALA B CA 1
ATOM 3863 C C . ALA B 1 241 ? 34.442 -1.385 35.846 1.00 42.09 241 ALA B C 1
ATOM 3864 O O . ALA B 1 241 ? 33.400 -1.601 36.464 1.00 43.98 241 ALA B O 1
ATOM 3866 N N . ILE B 1 242 ? 35.118 -2.335 35.208 1.00 37.04 242 ILE B N 1
ATOM 3867 C CA . ILE B 1 242 ? 34.688 -3.727 35.199 1.00 36.60 242 ILE B CA 1
ATOM 3868 C C . ILE B 1 242 ? 34.842 -4.370 36.577 1.00 49.00 242 ILE B C 1
ATOM 3869 O O . ILE B 1 242 ? 33.998 -5.163 36.996 1.00 51.25 242 ILE B O 1
ATOM 3874 N N . LYS B 1 243 ? 35.922 -4.035 37.277 1.00 50.28 243 LYS B N 1
ATOM 3875 C CA . LYS B 1 243 ? 36.133 -4.558 38.622 1.00 51.95 243 LYS B CA 1
ATOM 3876 C C . LYS B 1 243 ? 34.977 -4.163 39.529 1.00 44.06 243 LYS B C 1
ATOM 3877 O O . LYS B 1 243 ? 34.560 -4.932 40.392 1.00 52.89 243 LYS B O 1
ATOM 3883 N N . VAL B 1 244 ? 34.465 -2.956 39.321 1.00 41.71 244 VAL B N 1
ATOM 3884 C CA . VAL B 1 244 ? 33.316 -2.455 40.065 1.00 43.85 244 VAL B CA 1
ATOM 3885 C C . VAL B 1 244 ? 32.049 -3.223 39.708 1.00 50.36 244 VAL B C 1
ATOM 3886 O O . VAL B 1 244 ? 31.236 -3.537 40.575 1.00 48.53 244 VAL B O 1
ATOM 3890 N N . LEU B 1 245 ? 31.875 -3.510 38.421 1.00 50.98 245 LEU B N 1
ATOM 3891 C CA . LEU B 1 245 ? 30.689 -4.218 37.960 1.00 46.51 245 LEU B CA 1
ATOM 3892 C C . LEU B 1 245 ? 30.703 -5.663 38.446 1.00 44.96 245 LEU B C 1
ATOM 3893 O O . LEU B 1 245 ? 29.655 -6.245 38.715 1.00 43.78 245 LEU B O 1
ATOM 3898 N N . GLU B 1 246 ? 31.896 -6.237 38.558 1.00 41.44 246 GLU B N 1
ATOM 3899 C CA . GLU B 1 246 ? 32.036 -7.570 39.121 1.00 38.75 246 GLU B CA 1
ATOM 3900 C C . GLU B 1 246 ? 31.841 -7.540 40.638 1.00 36.48 246 GLU B C 1
ATOM 3901 O O . GLU B 1 246 ? 31.535 -8.563 41.247 1.00 48.19 246 GLU B O 1
ATOM 3907 N N . SER B 1 247 ? 32.009 -6.365 41.243 1.00 53.16 247 SER B N 1
ATOM 3908 C CA . SER B 1 247 ? 31.684 -6.186 42.657 1.00 54.78 247 SER B CA 1
ATOM 3909 C C . SER B 1 247 ? 30.237 -6.597 42.835 1.00 54.52 247 SER B C 1
ATOM 3910 O O . SER B 1 247 ? 29.936 -7.571 43.521 1.00 57.33 247 SER B O 1
ATOM 3913 N N . GLY B 1 248 ? 29.341 -5.840 42.210 1.00 54.44 248 GLY B N 1
ATOM 3914 C CA . GLY B 1 248 ? 27.969 -6.278 42.064 1.00 48.09 248 GLY B CA 1
ATOM 3915 C C . GLY B 1 248 ? 28.062 -7.657 41.454 1.00 51.89 248 GLY B C 1
ATOM 3916 O O . GLY B 1 248 ? 28.849 -7.885 40.536 1.00 66.57 248 GLY B O 1
ATOM 3917 N N . ASN B 1 249 ? 27.283 -8.593 41.973 1.00 35.92 249 ASN B N 1
ATOM 3918 C CA . ASN B 1 249 ? 27.434 -9.977 41.561 1.00 50.17 249 ASN B CA 1
ATOM 3919 C C . ASN B 1 249 ? 26.394 -10.308 40.506 1.00 45.18 249 ASN B C 1
ATOM 3920 O O . ASN B 1 249 ? 25.386 -10.958 40.778 1.00 44.02 249 ASN B O 1
ATOM 3925 N N . LEU B 1 250 ? 26.667 -9.844 39.291 1.00 39.53 250 LEU B N 1
ATOM 3926 C CA . LEU B 1 250 ? 25.671 -9.789 38.230 1.00 35.89 250 LEU B CA 1
ATOM 3927 C C . LEU B 1 250 ? 25.187 -11.150 37.749 1.00 34.36 250 LEU B C 1
ATOM 3928 O O . LEU B 1 250 ? 23.999 -11.320 37.477 1.00 38.46 250 LEU B O 1
ATOM 3933 N N . ARG B 1 251 ? 26.089 -12.118 37.638 1.00 26.07 251 ARG B N 1
ATOM 3934 C CA . ARG B 1 251 ? 25.652 -13.459 37.274 1.00 41.52 251 ARG B CA 1
ATOM 3935 C C . ARG B 1 251 ? 24.559 -13.900 38.246 1.00 45.52 251 ARG B C 1
ATOM 3936 O O . ARG B 1 251 ? 23.469 -14.292 37.833 1.00 41.47 251 ARG B O 1
ATOM 3944 N N . GLU B 1 252 ? 24.852 -13.804 39.539 1.00 38.49 252 GLU B N 1
ATOM 3945 C CA . GLU B 1 252 ? 23.910 -14.216 40.573 1.00 37.26 252 GLU B CA 1
ATOM 3946 C C . GLU B 1 252 ? 22.669 -13.325 40.610 1.00 32.80 252 GLU B C 1
ATOM 3947 O O . GLU B 1 252 ? 21.562 -13.804 40.848 1.00 30.08 252 GLU B O 1
ATOM 3953 N N . LEU B 1 253 ? 22.848 -12.030 40.374 1.00 36.14 253 LEU B N 1
ATOM 3954 C CA . LEU B 1 253 ? 21.707 -11.127 40.319 1.00 28.81 253 LEU B CA 1
ATOM 3955 C C . LEU B 1 253 ? 20.742 -11.578 39.223 1.00 36.14 253 LEU B C 1
ATOM 3956 O O . LEU B 1 253 ? 19.529 -11.616 39.427 1.00 40.31 253 LEU B O 1
ATOM 3961 N N . PHE B 1 254 ? 21.295 -11.926 38.064 1.00 31.79 254 PHE B N 1
ATOM 3962 C CA . PHE B 1 254 ? 20.494 -12.352 36.922 1.00 33.34 254 PHE B CA 1
ATOM 3963 C C . PHE B 1 254 ? 19.878 -13.727 37.125 1.00 33.26 254 PHE B C 1
ATOM 3964 O O . PHE B 1 254 ? 18.761 -13.981 36.679 1.00 41.56 254 PHE B O 1
ATOM 3972 N N . ILE B 1 255 ? 20.607 -14.614 37.793 1.00 34.63 255 ILE B N 1
ATOM 3973 C CA . ILE B 1 255 ? 20.088 -15.941 38.096 1.00 28.80 255 ILE B CA 1
ATOM 3974 C C . ILE B 1 255 ? 18.804 -15.836 38.919 1.00 26.77 255 ILE B C 1
ATOM 3975 O O . ILE B 1 255 ? 17.817 -16.512 38.636 1.00 34.71 255 ILE B O 1
ATOM 3980 N N . LYS B 1 256 ? 18.823 -14.977 39.932 1.00 26.12 256 LYS B N 1
ATOM 3981 C CA . LYS B 1 256 ? 17.647 -14.751 40.761 1.00 22.82 256 LYS B CA 1
ATOM 3982 C C . LYS B 1 256 ? 16.546 -14.098 39.945 1.00 32.26 256 LYS B C 1
ATOM 3983 O O . LYS B 1 256 ? 15.367 -14.427 40.100 1.00 30.05 256 LYS B O 1
ATOM 3989 N N . ALA B 1 257 ? 16.935 -13.169 39.077 1.00 34.89 257 ALA B N 1
ATOM 3990 C CA . ALA B 1 257 ? 15.976 -12.447 38.253 1.00 27.97 257 ALA B CA 1
ATOM 3991 C C . ALA B 1 257 ? 15.228 -13.399 37.321 1.00 32.29 257 ALA B C 1
ATOM 3992 O O . ALA B 1 257 ? 13.997 -13.414 37.295 1.00 30.48 257 ALA B O 1
ATOM 3994 N N . LEU B 1 258 ? 15.975 -14.197 36.564 1.00 27.58 258 LEU B N 1
ATOM 3995 C CA . LEU B 1 258 ? 15.375 -15.152 35.638 1.00 32.86 258 LEU B CA 1
ATOM 3996 C C . LEU B 1 258 ? 14.628 -16.259 36.369 1.00 29.82 258 LEU B C 1
ATOM 3997 O O . LEU B 1 258 ? 13.647 -16.793 35.860 1.00 32.41 258 LEU B O 1
ATOM 4002 N N . THR B 1 259 ? 15.097 -16.605 37.563 1.00 36.97 259 THR B N 1
ATOM 4003 C CA . THR B 1 259 ? 14.407 -17.589 38.381 1.00 32.55 259 THR B CA 1
ATOM 4004 C C . THR B 1 259 ? 13.036 -17.064 38.801 1.00 32.92 259 THR B C 1
ATOM 4005 O O . THR B 1 259 ? 12.028 -17.758 38.668 1.00 30.59 259 THR B O 1
ATOM 4009 N N . ALA B 1 260 ? 13.004 -15.832 39.299 1.00 27.32 260 ALA B N 1
ATOM 4010 C CA . ALA B 1 260 ? 11.745 -15.188 39.646 1.00 31.21 260 ALA B CA 1
ATOM 4011 C C . ALA B 1 260 ? 10.812 -15.189 38.440 1.00 38.59 260 ALA B C 1
ATOM 4012 O O . ALA B 1 260 ? 9.630 -15.523 38.553 1.00 36.34 260 ALA B O 1
ATOM 4014 N N . ALA B 1 261 ? 11.360 -14.826 37.284 1.00 30.90 261 ALA B N 1
ATOM 4015 C CA . ALA B 1 261 ? 10.591 -14.778 36.044 1.00 27.77 261 ALA B CA 1
ATOM 4016 C C . ALA B 1 261 ? 10.026 -16.143 35.655 1.00 26.25 261 ALA B C 1
ATOM 4017 O O . ALA B 1 261 ? 8.837 -16.268 35.364 1.00 29.55 261 ALA B O 1
ATOM 4019 N N . VAL B 1 262 ? 10.879 -17.164 35.653 1.00 21.13 262 VAL B N 1
ATOM 4020 C CA . VAL B 1 262 ? 10.452 -18.511 35.288 1.00 26.76 262 VAL B CA 1
ATOM 4021 C C . VAL B 1 262 ? 9.418 -19.062 36.270 1.00 28.90 262 VAL B C 1
ATOM 4022 O O . VAL B 1 262 ? 8.442 -19.690 35.863 1.00 31.71 262 VAL B O 1
ATOM 4026 N N . ASN B 1 263 ? 9.640 -18.837 37.561 1.00 25.54 263 ASN B N 1
ATOM 4027 C CA . ASN B 1 263 ? 8.679 -19.262 38.566 1.00 36.17 263 ASN B CA 1
ATOM 4028 C C . ASN B 1 263 ? 7.311 -18.661 38.285 1.00 25.19 263 ASN B C 1
ATOM 4029 O O . ASN B 1 263 ? 6.298 -19.353 38.331 1.00 34.08 263 ASN B O 1
ATOM 4034 N N . ARG B 1 264 ? 7.294 -17.370 37.981 1.00 23.31 264 ARG B N 1
ATOM 4035 C CA . ARG B 1 264 ? 6.055 -16.683 37.658 1.00 25.83 264 ARG B CA 1
ATOM 4036 C C . ARG B 1 264 ? 5.448 -17.239 36.370 1.00 29.26 264 ARG B C 1
ATOM 4037 O O . ARG B 1 264 ? 4.230 -17.386 36.256 1.00 32.15 264 ARG B O 1
ATOM 4045 N N . ALA B 1 265 ? 6.302 -17.557 35.403 1.00 27.20 265 ALA B N 1
ATOM 4046 C CA . ALA B 1 265 ? 5.834 -18.089 34.128 1.00 27.29 265 ALA B CA 1
ATOM 4047 C C . ALA B 1 265 ? 5.131 -19.426 34.327 1.00 38.59 265 ALA B C 1
ATOM 4048 O O . ALA B 1 265 ? 4.088 -19.677 33.726 1.00 46.51 265 ALA B O 1
ATOM 4050 N N . LYS B 1 266 ? 5.707 -20.277 35.174 1.00 36.50 266 LYS B N 1
ATOM 4051 C CA . LYS B 1 266 ? 5.105 -21.567 35.497 1.00 32.96 266 LYS B CA 1
ATOM 4052 C C . LYS B 1 266 ? 3.733 -21.399 36.144 1.00 41.36 266 LYS B C 1
ATOM 4053 O O . LYS B 1 266 ? 2.769 -22.048 35.740 1.00 48.31 266 LYS B O 1
ATOM 4059 N N . GLU B 1 267 ? 3.654 -20.534 37.152 1.00 33.54 267 GLU B N 1
ATOM 4060 C CA . GLU B 1 267 ? 2.385 -20.248 37.815 1.00 39.29 267 GLU B CA 1
ATOM 4061 C C . GLU B 1 267 ? 1.329 -19.769 36.821 1.00 39.75 267 GLU B C 1
ATOM 4062 O O . GLU B 1 267 ? 0.157 -20.129 36.923 1.00 43.20 267 GLU B O 1
ATOM 4068 N N . LEU B 1 268 ? 1.752 -18.950 35.863 1.00 37.67 268 LEU B N 1
ATOM 4069 C CA . LEU B 1 268 ? 0.836 -18.353 34.896 1.00 32.33 268 LEU B CA 1
ATOM 4070 C C . LEU B 1 268 ? 0.571 -19.285 33.727 1.00 45.29 268 LEU B C 1
ATOM 4071 O O . LEU B 1 268 ? -0.250 -18.988 32.859 1.00 43.95 268 LEU B O 1
ATOM 4076 N N . SER B 1 269 ? 1.276 -20.411 33.708 1.00 52.08 269 SER B N 1
ATOM 4077 C CA . SER B 1 269 ? 1.183 -21.356 32.605 1.00 43.64 269 SER B CA 1
ATOM 4078 C C . SER B 1 269 ? -0.177 -22.045 32.567 1.00 50.89 269 SER B C 1
ATOM 4079 O O . SER B 1 269 ? -0.646 -22.567 33.581 1.00 50.91 269 SER B O 1
ATOM 4082 N N . LYS B 1 270 ? -0.801 -22.045 31.392 1.00 42.60 270 LYS B N 1
ATOM 4083 C CA . LYS B 1 270 ? -2.100 -22.685 31.206 1.00 48.59 270 LYS B CA 1
ATOM 4084 C C . LYS B 1 270 ? -1.948 -24.096 30.646 1.00 51.56 270 LYS B C 1
ATOM 4085 O O . LYS B 1 270 ? -1.371 -24.289 29.577 1.00 57.19 270 LYS B O 1
ATOM 4091 N N . THR B 1 271 ? -2.474 -25.077 31.374 1.00 53.47 271 THR B N 1
ATOM 4092 C CA . THR B 1 271 ? -2.289 -26.482 31.021 1.00 52.27 271 THR B CA 1
ATOM 4093 C C . THR B 1 271 ? -3.611 -27.243 30.933 1.00 45.03 271 THR B C 1
ATOM 4094 O O . THR B 1 271 ? -4.609 -26.852 31.541 1.00 50.36 271 THR B O 1
#